Protein AF-0000000085012354 (afdb_homodimer)

Sequence (692 aa):
MSQCLISTVGTSLLGNANNPRVNPDGLGPAELLRRDPQRASAEANALTRLATPGDTLVFLHSDTEDGERCAGYLAEYFAELGYPVRCERIAGLSYHERGFVSHGLRSLVRLLAGEIRAARRAGQQPLLNATGGFKAEIAYATAVGLMFGVPVCYIHERFGDVVTLPASPVGWDYSLFTWYRDFFEWIDEEPRPTAQVRERLMALPDSVALLVEDAPDGHSYLSPLGEAYLEAFRGQPDTRRPLRLSPSALRTLDTLDFSTRSAYLGLLERLRQGQDREWQRSTETLSGGVLKFPKGHSVHRAFFVEREGMLHVLELCGHDNERRYQHLMQTIRWSQYESHTFQDLPMSQCLISTVGTSLLGNANNPRVNPDGLGPAELLRRDPQRASAEANALTRLATPGDTLVFLHSDTEDGERCAGYLAEYFAELGYPVRCERIAGLSYHERGFVSHGLRSLVRLLAGEIRAARRAGQQPLLNATGGFKAEIAYATAVGLMFGVPVCYIHERFGDVVTLPASPVGWDYSLFTWYRDFFEWIDEEPRPTAQVRERLMALPDSVALLVEDAPDGHSYLSPLGEAYLEAFRGQPDTRRPLRLSPSALRTLDTLDFSTRSAYLGLLERLRQGQDREWQRSTETLSGGVLKFPKGHSVHRAFFVEREGMLHVLELCGHDNERRYQHLMQTIRWSQYESHTFQDLP

Radius of gyration: 28.76 Å; Cα contacts (8 Å, |Δi|>4): 1276; chains: 2; bounding box: 59×87×70 Å

Solvent-accessible surface area (backbone atoms only — not comparable to full-atom values): 36025 Å² total; per-residue (Å²): 133,41,37,28,42,39,26,37,38,36,54,55,34,63,55,32,31,71,28,55,89,77,23,74,84,60,42,52,57,63,55,35,36,73,74,38,32,60,75,30,23,67,54,44,35,48,43,73,71,66,61,52,94,76,26,35,40,36,36,37,16,37,51,43,71,60,19,48,51,41,42,48,46,52,42,52,57,43,40,74,73,66,35,56,63,46,78,45,72,24,58,59,31,42,97,74,52,95,75,32,59,55,53,9,46,31,36,41,42,52,49,52,52,50,50,45,51,51,23,48,75,70,67,23,47,46,33,37,33,42,54,20,57,52,63,63,53,26,33,52,49,40,52,46,18,43,68,65,40,27,29,32,33,29,46,37,86,88,78,62,45,77,44,72,47,63,42,40,73,53,53,65,49,57,58,69,55,58,44,41,37,60,58,58,52,54,44,65,72,46,89,34,48,36,70,61,51,51,60,56,46,71,55,43,60,69,58,59,52,64,28,45,38,81,44,93,87,52,29,29,37,60,26,37,66,32,46,38,51,51,54,43,54,68,68,44,78,77,71,47,40,53,52,28,30,25,63,64,23,48,52,50,51,71,69,42,52,63,54,59,31,46,52,48,45,33,52,52,36,48,59,21,52,38,48,81,68,53,46,61,72,33,30,37,80,39,68,80,65,32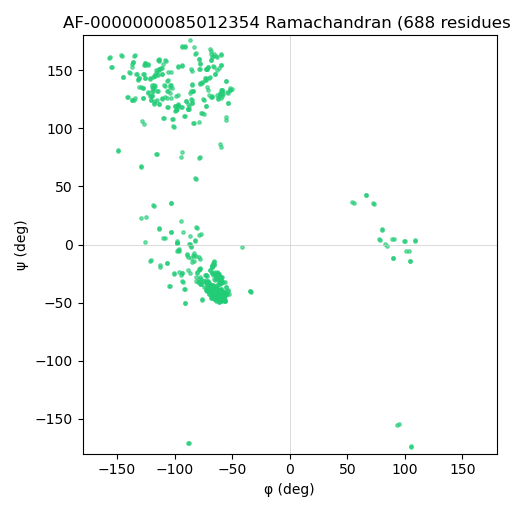,29,30,35,55,49,77,99,51,59,62,32,37,32,27,37,79,54,98,75,27,35,40,33,51,40,63,48,46,59,87,41,53,69,60,45,57,48,45,67,72,61,49,45,66,87,81,54,63,78,86,62,44,36,66,73,125,132,41,37,28,42,40,26,38,39,36,53,55,34,62,53,32,32,71,29,56,88,77,24,72,83,60,44,52,56,62,56,35,37,71,73,39,33,60,74,29,24,67,54,45,33,47,44,72,72,66,62,53,92,75,27,35,42,35,35,38,15,37,52,41,71,60,19,47,49,41,43,48,48,51,42,52,55,44,40,73,73,66,36,56,64,46,78,46,72,24,59,58,30,42,96,75,49,86,83,30,56,56,53,10,45,31,35,41,41,52,49,53,52,50,51,43,51,51,24,48,75,70,67,24,48,46,34,37,33,42,52,20,57,51,63,62,54,27,34,51,49,41,52,46,19,44,68,66,41,27,30,33,33,29,47,37,85,87,79,62,45,77,44,72,48,64,42,40,73,51,55,66,47,56,57,66,53,57,44,43,36,59,58,57,52,53,43,65,72,45,87,33,52,35,70,61,52,51,59,57,46,70,55,45,61,69,59,60,54,64,28,46,38,80,43,90,87,52,28,30,38,60,26,36,66,35,46,39,53,51,54,43,54,68,67,44,78,78,72,47,39,52,53,30,29,24,62,62,21,48,52,48,50,69,69,41,52,65,56,59,31,46,50,50,46,35,52,52,36,50,60,20,53,38,48,79,69,52,44,59,73,32,29,36,79,38,69,80,65,32,28,30,34,56,48,79,97,51,57,63,32,37,32,27,36,80,52,94,73,28,35,40,34,52,39,63,48,43,58,87,42,53,69,58,45,55,49,43,67,72,62,50,46,67,85,80,53,62,79,86,61,44,37,67,75,122

Structure (mmCIF, N/CA/C/O backbone):
data_AF-0000000085012354-model_v1
#
loop_
_entity.id
_entity.type
_entity.pdbx_description
1 polymer 'CRISPR-associated protein APE2256'
#
loop_
_atom_site.group_PDB
_atom_site.id
_atom_site.type_symbol
_atom_site.label_atom_id
_atom_site.label_alt_id
_atom_site.label_comp_id
_atom_site.label_asym_id
_atom_site.label_entity_id
_atom_site.label_seq_id
_atom_site.pdbx_PDB_ins_code
_atom_site.Cartn_x
_atom_site.Cartn_y
_atom_site.Cartn_z
_atom_site.occupancy
_atom_site.B_iso_or_equiv
_atom_site.auth_seq_id
_atom_site.auth_comp_id
_atom_site.auth_asym_id
_atom_site.auth_atom_id
_atom_site.pdbx_PDB_model_num
ATOM 1 N N . MET A 1 1 ? -25.875 -3.621 3.197 1 78.19 1 MET A N 1
ATOM 2 C CA . MET A 1 1 ? -25.312 -2.803 2.125 1 78.19 1 MET A CA 1
ATOM 3 C C . MET A 1 1 ? -24.672 -3.674 1.057 1 78.19 1 MET A C 1
ATOM 5 O O . MET A 1 1 ? -24.016 -4.668 1.373 1 78.19 1 MET A O 1
ATOM 9 N N . SER A 1 2 ? -25.047 -3.48 -0.209 1 93.62 2 SER A N 1
ATOM 10 C CA . SER A 1 2 ? -24.578 -4.289 -1.329 1 93.62 2 SER A CA 1
ATOM 11 C C . SER A 1 2 ? -23.125 -3.971 -1.667 1 93.62 2 SER A C 1
ATOM 13 O O . SER A 1 2 ? -22.641 -2.883 -1.363 1 93.62 2 SER A O 1
ATOM 15 N N . GLN A 1 3 ? -22.453 -4.957 -2.182 1 97.12 3 GLN A N 1
ATOM 16 C CA . GLN A 1 3 ? -21.047 -4.801 -2.535 1 97.12 3 GLN A CA 1
ATOM 17 C C . GLN A 1 3 ? -20.859 -4.832 -4.047 1 97.12 3 GLN A C 1
ATOM 19 O O . GLN A 1 3 ? -21.703 -5.352 -4.777 1 97.12 3 GLN A O 1
ATOM 24 N N . CYS A 1 4 ? -19.859 -4.188 -4.453 1 98.44 4 CYS A N 1
ATOM 25 C CA . CYS A 1 4 ? -19.328 -4.363 -5.793 1 98.44 4 CYS A CA 1
ATOM 26 C C . CYS A 1 4 ? -17.969 -5.07 -5.75 1 98.44 4 CYS A C 1
ATOM 28 O O . CYS A 1 4 ? -16.984 -4.492 -5.309 1 98.44 4 CYS A O 1
ATOM 30 N N . LEU A 1 5 ? -17.984 -6.328 -6.211 1 98.56 5 LEU A N 1
ATOM 31 C CA . LEU A 1 5 ? -16.75 -7.109 -6.223 1 98.56 5 LEU A CA 1
ATOM 32 C C . LEU A 1 5 ? -16.016 -6.949 -7.547 1 98.56 5 LEU A C 1
ATOM 34 O O . LEU A 1 5 ? -16.5 -7.391 -8.594 1 98.56 5 LEU A O 1
ATOM 38 N N . ILE A 1 6 ? -14.867 -6.262 -7.52 1 98.75 6 ILE A N 1
ATOM 39 C CA . ILE A 1 6 ? -14.039 -5.992 -8.688 1 98.75 6 ILE A CA 1
ATOM 40 C C . ILE A 1 6 ? -12.875 -6.988 -8.742 1 98.75 6 ILE A C 1
ATOM 42 O O . ILE A 1 6 ? -11.984 -6.953 -7.895 1 98.75 6 ILE A O 1
ATOM 46 N N . SER A 1 7 ? -12.883 -7.848 -9.789 1 98.25 7 SER A N 1
ATOM 47 C CA . SER A 1 7 ? -11.938 -8.961 -9.789 1 98.25 7 SER A CA 1
ATOM 48 C C . SER A 1 7 ? -11.016 -8.906 -11 1 98.25 7 SER A C 1
ATOM 50 O O . SER A 1 7 ? -11.484 -8.75 -12.133 1 98.25 7 SER A O 1
ATOM 52 N N . THR A 1 8 ? -9.727 -8.977 -10.766 1 96.81 8 THR A N 1
ATOM 53 C CA . THR A 1 8 ? -8.828 -9.305 -11.867 1 96.81 8 THR A CA 1
ATOM 54 C C . THR A 1 8 ? -8.953 -10.781 -12.242 1 96.81 8 THR A C 1
ATOM 56 O O . THR A 1 8 ? -9.109 -11.633 -11.367 1 96.81 8 THR A O 1
ATOM 59 N N . VAL A 1 9 ? -8.883 -11.07 -13.539 1 96.38 9 VAL A N 1
ATOM 60 C CA . VAL A 1 9 ? -9.125 -12.43 -14.008 1 96.38 9 VAL A CA 1
ATOM 61 C C . VAL A 1 9 ? -7.844 -13.016 -14.594 1 96.38 9 VAL A C 1
ATOM 63 O O . VAL A 1 9 ? -7.227 -12.414 -15.477 1 96.38 9 VAL A O 1
ATOM 66 N N . GLY A 1 10 ? -7.422 -14.133 -13.984 1 91.88 10 GLY A N 1
ATOM 67 C CA . GLY A 1 10 ? -6.332 -14.891 -14.578 1 91.88 10 GLY A CA 1
ATOM 68 C C . GLY A 1 10 ? -6.805 -15.922 -15.594 1 91.88 10 GLY A C 1
ATOM 69 O O . GLY A 1 10 ? -7.973 -15.914 -15.992 1 91.88 10 GLY A O 1
ATOM 70 N N . THR A 1 11 ? -5.867 -16.812 -16.062 1 92.38 11 THR A N 1
ATOM 71 C CA . THR A 1 11 ? -6.219 -17.781 -17.094 1 92.38 11 THR A CA 1
ATOM 72 C C . THR A 1 11 ? -6.18 -19.203 -16.547 1 92.38 11 THR A C 1
ATOM 74 O O . THR A 1 11 ? -6.172 -20.172 -17.312 1 92.38 11 THR A O 1
ATOM 77 N N . SER A 1 12 ? -6.129 -19.359 -15.25 1 90.38 12 SER A N 1
ATOM 78 C CA . SER A 1 12 ? -5.984 -20.672 -14.625 1 90.38 12 SER A CA 1
ATOM 79 C C . SER A 1 12 ? -7.16 -21.578 -14.969 1 90.38 12 SER A C 1
ATOM 81 O O . SER A 1 12 ? -7.023 -22.812 -14.961 1 90.38 12 SER A O 1
ATOM 83 N N . LEU A 1 13 ? -8.32 -21 -15.266 1 95.75 13 LEU A N 1
ATOM 84 C CA . LEU A 1 13 ? -9.492 -21.797 -15.633 1 95.75 13 LEU A CA 1
ATOM 85 C C . LEU A 1 13 ? -9.188 -22.688 -16.844 1 95.75 13 LEU A C 1
ATOM 87 O O . LEU A 1 13 ? -9.547 -23.859 -16.844 1 95.75 13 LEU A O 1
ATOM 91 N N . LEU A 1 14 ? -8.578 -22.109 -17.828 1 95.56 14 LEU A N 1
ATOM 92 C CA . LEU A 1 14 ? -8.234 -22.875 -19.016 1 95.56 14 LEU A CA 1
ATOM 93 C C . LEU A 1 14 ? -7.223 -23.969 -18.703 1 95.56 14 LEU A C 1
ATOM 95 O O . LEU A 1 14 ? -7.34 -25.078 -19.203 1 95.56 14 LEU A O 1
ATOM 99 N N . GLY A 1 15 ? -6.203 -23.656 -17.859 1 92.81 15 GLY A N 1
ATOM 100 C CA . GLY A 1 15 ? -5.242 -24.656 -17.422 1 92.81 15 GLY A CA 1
ATOM 101 C C . GLY A 1 15 ? -5.879 -25.781 -16.641 1 92.81 15 GLY A C 1
ATOM 102 O O . GLY A 1 15 ? -5.555 -26.953 -16.844 1 92.81 15 GLY A O 1
ATOM 103 N N . ASN A 1 16 ? -6.781 -25.422 -15.766 1 93.5 16 ASN A N 1
ATOM 104 C CA . ASN A 1 16 ? -7.461 -26.406 -14.93 1 93.5 16 ASN A CA 1
ATOM 105 C C . ASN A 1 16 ? -8.359 -27.328 -15.766 1 93.5 16 ASN A C 1
ATOM 107 O O . ASN A 1 16 ? -8.469 -28.516 -15.492 1 93.5 16 ASN A O 1
ATOM 111 N N . ALA A 1 17 ? -8.969 -26.766 -16.734 1 95.31 17 ALA A N 1
ATOM 112 C CA . ALA A 1 17 ? -9.828 -27.547 -17.625 1 95.31 17 ALA A CA 1
ATOM 113 C C . ALA A 1 17 ? -9.031 -28.594 -18.375 1 95.31 17 ALA A C 1
ATOM 115 O O . ALA A 1 17 ? -9.547 -29.656 -18.703 1 95.31 17 ALA A O 1
ATOM 116 N N . ASN A 1 18 ? -7.777 -28.297 -18.609 1 94.25 18 ASN A N 1
ATOM 117 C CA . ASN A 1 18 ? -6.934 -29.203 -19.375 1 94.25 18 ASN A CA 1
ATOM 118 C C . ASN A 1 18 ? -6.082 -30.078 -18.469 1 94.25 18 ASN A C 1
ATOM 120 O O . ASN A 1 18 ? -5.238 -30.844 -18.953 1 94.25 18 ASN A O 1
ATOM 124 N N . ASN A 1 19 ? -6.215 -29.984 -17.219 1 92.94 19 ASN A N 1
ATOM 125 C CA . ASN A 1 19 ? -5.461 -30.766 -16.25 1 92.94 19 ASN A CA 1
ATOM 126 C C . ASN A 1 19 ? -6.262 -31.969 -15.742 1 92.94 19 ASN A C 1
ATOM 128 O O . ASN A 1 19 ? -7.211 -31.797 -14.977 1 92.94 19 ASN A O 1
ATOM 132 N N . PRO A 1 20 ? -5.836 -33.094 -16 1 91.81 20 PRO A N 1
ATOM 133 C CA . PRO A 1 20 ? -6.605 -34.312 -15.633 1 91.81 20 PRO A CA 1
ATOM 134 C C . PRO A 1 20 ? -6.719 -34.5 -14.125 1 91.81 20 PRO A C 1
ATOM 136 O O . PRO A 1 20 ? -7.645 -35.156 -13.648 1 91.81 20 PRO A O 1
ATOM 139 N N . ARG A 1 21 ? -5.855 -34 -13.438 1 89.69 21 ARG A N 1
ATOM 140 C CA . ARG A 1 21 ? -5.938 -34.125 -11.984 1 89.69 21 ARG A CA 1
ATOM 141 C C . ARG A 1 21 ? -7.094 -33.281 -11.438 1 89.69 21 ARG A C 1
ATOM 143 O O . ARG A 1 21 ? -7.719 -33.656 -10.445 1 89.69 21 ARG A O 1
ATOM 150 N N . VAL A 1 22 ? -7.348 -32.188 -12.055 1 89.31 22 VAL A N 1
ATOM 151 C CA . VAL A 1 22 ? -8.391 -31.281 -11.609 1 89.31 22 VAL A CA 1
ATOM 152 C C . VAL A 1 22 ? -9.695 -31.609 -12.32 1 89.31 22 VAL A C 1
ATOM 154 O O . VAL A 1 22 ? -10.781 -31.484 -11.742 1 89.31 22 VAL A O 1
ATOM 157 N N . ASN A 1 23 ? -9.562 -32.062 -13.5 1 93.5 23 ASN A N 1
ATOM 158 C CA . ASN A 1 23 ? -10.688 -32.312 -14.391 1 93.5 23 ASN A CA 1
ATOM 159 C C . ASN A 1 23 ? -10.633 -33.719 -14.984 1 93.5 23 ASN A C 1
ATOM 161 O O . ASN A 1 23 ? -10.508 -33.875 -16.203 1 93.5 23 ASN A O 1
ATOM 165 N N . PRO A 1 24 ? -10.797 -34.719 -14.18 1 93.75 24 PRO A N 1
ATOM 166 C CA . PRO A 1 24 ? -10.672 -36.094 -14.648 1 93.75 24 PRO A CA 1
ATOM 167 C C . PRO A 1 24 ? -11.695 -36.438 -15.727 1 93.75 24 PRO A C 1
ATOM 169 O O . PRO A 1 24 ? -11.43 -37.312 -16.578 1 93.75 24 PRO A O 1
ATOM 172 N N . ASP A 1 25 ? -12.797 -35.844 -15.781 1 94.81 25 ASP A N 1
ATOM 173 C CA . ASP A 1 25 ? -13.875 -36.156 -16.719 1 94.81 25 ASP A CA 1
ATOM 174 C C . ASP A 1 25 ? -13.695 -35.438 -18.047 1 94.81 25 ASP A C 1
ATOM 176 O O . ASP A 1 25 ? -14.453 -35.656 -18.984 1 94.81 25 ASP A O 1
ATOM 180 N N . GLY A 1 26 ? -12.797 -34.5 -18.109 1 94.44 26 GLY A N 1
ATOM 181 C CA . GLY A 1 26 ? -12.5 -33.781 -19.344 1 94.44 26 GLY A CA 1
ATOM 182 C C . GLY A 1 26 ? -13.594 -32.781 -19.734 1 94.44 26 GLY A C 1
ATOM 183 O O . GLY A 1 26 ? -13.93 -32.656 -20.922 1 94.44 26 GLY A O 1
ATOM 184 N N . LEU A 1 27 ? -14.148 -32.219 -18.797 1 95.88 27 LEU A N 1
ATOM 185 C CA . LEU A 1 27 ? -15.211 -31.234 -19.031 1 95.88 27 LEU A CA 1
ATOM 186 C C . LEU A 1 27 ? -14.656 -29.953 -19.625 1 95.88 27 LEU A C 1
ATOM 188 O O . LEU A 1 27 ? -13.492 -29.594 -19.375 1 95.88 27 LEU A O 1
ATOM 192 N N . GLY A 1 28 ? -15.484 -29.25 -20.375 1 96.62 28 GLY A N 1
ATOM 193 C CA . GLY A 1 28 ? -15.109 -27.922 -20.797 1 96.62 28 GLY A CA 1
ATOM 194 C C . GLY A 1 28 ? -15.07 -26.906 -19.656 1 96.62 28 GLY A C 1
ATOM 195 O O . GLY A 1 28 ? -15.578 -27.188 -18.578 1 96.62 28 GLY A O 1
ATOM 196 N N . PRO A 1 29 ? -14.508 -25.75 -19.938 1 97.62 29 PRO A N 1
ATOM 197 C CA . PRO A 1 29 ? -14.375 -24.75 -18.859 1 97.62 29 PRO A CA 1
ATOM 198 C C . PRO A 1 29 ? -15.711 -24.359 -18.25 1 97.62 29 PRO A C 1
ATOM 200 O O . PRO A 1 29 ? -15.828 -24.266 -17.031 1 97.62 29 PRO A O 1
ATOM 203 N N . ALA A 1 30 ? -16.703 -24.172 -19.094 1 97.44 30 ALA A N 1
ATOM 204 C CA . ALA A 1 30 ? -18.016 -23.766 -18.594 1 97.44 30 ALA A CA 1
ATOM 205 C C . ALA A 1 30 ? -18.641 -24.859 -17.734 1 97.44 30 ALA A C 1
ATOM 207 O O . ALA A 1 30 ? -19.203 -24.578 -16.688 1 97.44 30 ALA A O 1
ATOM 208 N N . GLU A 1 31 ? -18.5 -26.094 -18.156 1 97.38 31 GLU A N 1
ATOM 209 C CA . GLU A 1 31 ? -19.078 -27.219 -17.422 1 97.38 31 GLU A CA 1
ATOM 210 C C . GLU A 1 31 ? -18.328 -27.453 -16.109 1 97.38 31 GLU A C 1
ATOM 212 O O . GLU A 1 31 ? -18.922 -27.812 -15.102 1 97.38 31 GLU A O 1
ATOM 217 N N . LEU A 1 32 ? -17.031 -27.297 -16.219 1 97.44 32 LEU A N 1
ATOM 218 C CA . LEU A 1 32 ? -16.234 -27.453 -15.016 1 97.44 32 LEU A CA 1
ATOM 219 C C . LEU A 1 32 ? -16.641 -26.438 -13.961 1 97.44 32 LEU A C 1
AT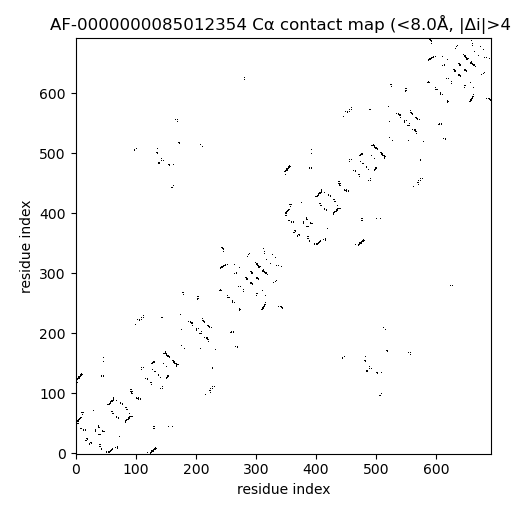OM 221 O O . LEU A 1 32 ? -16.719 -26.75 -12.773 1 97.44 32 LEU A O 1
ATOM 225 N N . LEU A 1 33 ? -16.922 -25.203 -14.352 1 97.31 33 LEU A N 1
ATOM 226 C CA . LEU A 1 33 ? -17.344 -24.141 -13.461 1 97.31 33 LEU A CA 1
ATOM 227 C C . LEU A 1 33 ? -18.672 -24.484 -12.789 1 97.31 33 LEU A C 1
ATOM 229 O O . LEU A 1 33 ? -18.859 -24.219 -11.602 1 97.31 33 LEU A O 1
ATOM 233 N N . ARG A 1 34 ? -19.531 -25.062 -13.516 1 96.69 34 ARG A N 1
ATOM 234 C CA . ARG A 1 34 ? -20.844 -25.406 -12.984 1 96.69 34 ARG A CA 1
ATOM 235 C C . ARG A 1 34 ? -20.75 -26.562 -11.984 1 96.69 34 ARG A C 1
ATOM 237 O O . ARG A 1 34 ? -21.469 -26.594 -10.992 1 96.69 34 ARG A O 1
ATOM 244 N N . ARG A 1 35 ? -19.875 -27.422 -12.297 1 96.25 35 ARG A N 1
ATOM 245 C CA . ARG A 1 35 ? -19.734 -28.625 -11.461 1 96.25 35 ARG A CA 1
ATOM 246 C C . ARG A 1 35 ? -19 -28.297 -10.164 1 96.25 35 ARG A C 1
ATOM 248 O O . ARG A 1 35 ? -19.422 -28.719 -9.086 1 96.25 35 ARG A O 1
ATOM 255 N N . ASP A 1 36 ? -17.891 -27.578 -10.305 1 96.12 36 ASP A N 1
ATOM 256 C CA . ASP A 1 36 ? -17.047 -27.281 -9.148 1 96.12 36 ASP A CA 1
ATOM 257 C C . ASP A 1 36 ? -16.344 -25.938 -9.312 1 96.12 36 ASP A C 1
ATOM 259 O O . ASP A 1 36 ? -15.148 -25.891 -9.586 1 96.12 36 ASP A O 1
ATOM 263 N N . PRO A 1 37 ? -17.094 -24.859 -9.016 1 95.69 37 PRO A N 1
ATOM 264 C CA . PRO A 1 37 ? -16.531 -23.531 -9.242 1 95.69 37 PRO A CA 1
ATOM 265 C C . PRO A 1 37 ? -15.273 -23.266 -8.422 1 95.69 37 PRO A C 1
ATOM 267 O O . PRO A 1 37 ? -14.352 -22.594 -8.898 1 95.69 37 PRO A O 1
ATOM 270 N N . GLN A 1 38 ? -15.117 -23.828 -7.242 1 92.81 38 GLN A N 1
ATOM 271 C CA . GLN A 1 38 ? -13.977 -23.578 -6.363 1 92.81 38 GLN A CA 1
ATOM 272 C C . GLN A 1 38 ? -12.711 -24.25 -6.891 1 92.81 38 GLN A C 1
ATOM 274 O O . GLN A 1 38 ? -11.609 -23.719 -6.711 1 92.81 38 GLN A O 1
ATOM 279 N N . ARG A 1 39 ? -12.875 -25.281 -7.625 1 91.5 39 ARG A N 1
ATOM 280 C CA . ARG A 1 39 ? -11.727 -25.984 -8.188 1 91.5 39 ARG A CA 1
ATOM 281 C C . ARG A 1 39 ? -11.414 -25.484 -9.594 1 91.5 39 ARG A C 1
ATOM 283 O O . ARG A 1 39 ? -10.266 -25.547 -10.047 1 91.5 39 ARG A O 1
ATOM 290 N N . ALA A 1 40 ? -12.398 -24.969 -10.219 1 94.69 40 ALA A N 1
ATOM 291 C CA . ALA A 1 40 ? -12.281 -24.578 -11.617 1 94.69 40 ALA A CA 1
ATOM 292 C C . ALA A 1 40 ? -11.375 -23.359 -11.766 1 94.69 40 ALA A C 1
ATOM 294 O O . ALA A 1 40 ? -10.562 -23.281 -12.695 1 94.69 40 ALA A O 1
ATOM 295 N N . SER A 1 41 ? -11.523 -22.359 -10.883 1 93.5 41 SER A N 1
ATOM 296 C CA . SER A 1 41 ? -10.719 -21.156 -10.984 1 93.5 41 SER A CA 1
ATOM 297 C C . SER A 1 41 ? -10.578 -20.469 -9.625 1 93.5 41 SER A C 1
ATOM 299 O O . SER A 1 41 ? -11.453 -20.594 -8.766 1 93.5 41 SER A O 1
ATOM 301 N N . ALA A 1 42 ? -9.477 -19.734 -9.453 1 91.25 42 ALA A N 1
ATOM 302 C CA . ALA A 1 42 ? -9.227 -19 -8.211 1 91.25 42 ALA A CA 1
ATOM 303 C C . ALA A 1 42 ? -10.281 -17.922 -7.992 1 91.25 42 ALA A C 1
ATOM 305 O O . ALA A 1 42 ? -10.711 -17.672 -6.859 1 91.25 42 ALA A O 1
ATOM 306 N N . GLU A 1 43 ? -10.711 -17.234 -9.062 1 94.44 43 GLU A N 1
ATOM 307 C CA . GLU A 1 43 ? -11.719 -16.172 -8.977 1 94.44 43 GLU A CA 1
ATOM 308 C C . GLU A 1 43 ? -13.055 -16.719 -8.492 1 94.44 43 GLU A C 1
ATOM 310 O O . GLU A 1 43 ? -13.672 -16.156 -7.59 1 94.44 43 GLU A O 1
ATOM 315 N N . ALA A 1 44 ? -13.461 -17.859 -9.07 1 96 44 ALA A N 1
ATOM 316 C CA . ALA A 1 44 ? -14.727 -18.469 -8.664 1 96 44 ALA A CA 1
ATOM 317 C C . ALA A 1 44 ? -14.656 -18.953 -7.223 1 96 44 ALA A C 1
ATOM 319 O O . ALA A 1 44 ? -15.633 -18.859 -6.477 1 96 44 ALA A O 1
ATOM 320 N N . ASN A 1 45 ? -13.531 -19.484 -6.879 1 93.81 45 ASN A N 1
ATOM 321 C CA . ASN A 1 45 ? -13.344 -19.906 -5.496 1 93.81 45 ASN A CA 1
ATOM 322 C C . ASN A 1 45 ? -13.578 -18.766 -4.516 1 93.81 45 ASN A C 1
ATOM 324 O O . ASN A 1 45 ? -14.328 -18.906 -3.549 1 93.81 45 ASN A O 1
ATOM 328 N N . ALA A 1 46 ? -12.992 -17.609 -4.777 1 93.88 46 ALA A N 1
ATOM 329 C CA . ALA A 1 46 ? -13.133 -16.453 -3.906 1 93.88 46 ALA A CA 1
ATOM 330 C C . ALA A 1 46 ? -14.562 -15.906 -3.936 1 93.88 46 ALA A C 1
ATOM 332 O O . ALA A 1 46 ? -15.172 -15.695 -2.887 1 93.88 46 ALA A O 1
ATOM 333 N N . LEU A 1 47 ? -15.117 -15.773 -5.074 1 96.5 47 LEU A N 1
ATOM 334 C CA . LEU A 1 47 ? -16.391 -15.062 -5.246 1 96.5 47 LEU A CA 1
ATOM 335 C C . LEU A 1 47 ? -17.547 -15.883 -4.707 1 96.5 47 LEU A C 1
ATOM 337 O O . LEU A 1 47 ? -18.531 -15.328 -4.207 1 96.5 47 LEU A O 1
ATOM 341 N N . THR A 1 48 ? -17.438 -17.219 -4.805 1 95.69 48 THR A N 1
ATOM 342 C CA . THR A 1 48 ? -18.516 -18.047 -4.277 1 95.69 48 THR A CA 1
ATOM 343 C C . THR A 1 48 ? -18.594 -17.953 -2.758 1 95.69 48 THR A C 1
ATOM 345 O O . THR A 1 48 ? -19.641 -18.234 -2.158 1 95.69 48 THR A O 1
ATOM 348 N N . ARG A 1 49 ? -17.531 -17.516 -2.168 1 92.38 49 ARG A N 1
ATOM 349 C CA . ARG A 1 49 ? -17.484 -17.375 -0.717 1 92.38 49 ARG A CA 1
ATOM 350 C C . ARG A 1 49 ? -17.812 -15.945 -0.292 1 92.38 49 ARG A C 1
ATOM 352 O O . ARG A 1 49 ? -18.297 -15.727 0.823 1 92.38 49 ARG A O 1
ATOM 359 N N . LEU A 1 50 ? -17.625 -15 -1.134 1 94.44 50 LEU A N 1
ATOM 360 C CA . LEU A 1 50 ? -17.688 -13.594 -0.74 1 94.44 50 LEU A CA 1
ATOM 361 C C . LEU A 1 50 ? -18.984 -12.953 -1.223 1 94.44 50 LEU A C 1
ATOM 363 O O . LEU A 1 50 ? -19.531 -12.078 -0.552 1 94.44 50 LEU A O 1
ATOM 367 N N . ALA A 1 51 ? -19.438 -13.344 -2.355 1 96.12 51 ALA A N 1
ATOM 368 C CA . ALA A 1 51 ? -20.578 -12.672 -2.986 1 96.12 51 ALA A CA 1
ATOM 369 C C . ALA A 1 51 ? -21.875 -13.062 -2.311 1 96.12 51 ALA A C 1
ATOM 371 O O . ALA A 1 51 ? -22.078 -14.227 -1.944 1 96.12 51 ALA A O 1
ATOM 372 N N . THR A 1 52 ? -22.734 -12.102 -2.137 1 96.06 52 THR A N 1
ATOM 373 C CA . THR A 1 52 ? -24.094 -12.289 -1.619 1 96.06 52 THR A CA 1
ATOM 374 C C . THR A 1 52 ? -25.125 -11.703 -2.576 1 96.06 52 THR A C 1
ATOM 376 O O . THR A 1 52 ? -24.797 -10.836 -3.389 1 96.06 52 THR A O 1
ATOM 379 N N . PRO A 1 53 ? -26.312 -12.266 -2.436 1 94.69 53 PRO A N 1
ATOM 380 C CA . PRO A 1 53 ? -27.344 -11.719 -3.322 1 94.69 53 PRO A CA 1
ATOM 381 C C . PRO A 1 53 ? -27.438 -10.195 -3.234 1 94.69 53 PRO A C 1
ATOM 383 O O . PRO A 1 53 ? -27.422 -9.633 -2.137 1 94.69 53 PRO A O 1
ATOM 386 N N . GLY A 1 54 ? -27.484 -9.586 -4.32 1 94.81 54 GLY A N 1
ATOM 387 C CA . GLY A 1 54 ? -27.547 -8.133 -4.367 1 94.81 54 GLY A CA 1
ATOM 388 C C . GLY A 1 54 ? -26.234 -7.488 -4.75 1 94.81 54 GLY A C 1
ATOM 389 O O . GLY A 1 54 ? -26.203 -6.324 -5.156 1 94.81 54 GLY A O 1
ATOM 390 N N . ASP A 1 55 ? -25.203 -8.242 -4.703 1 98.06 55 ASP A N 1
ATOM 391 C CA . ASP A 1 55 ? -23.891 -7.738 -5.062 1 98.06 55 ASP A CA 1
ATOM 392 C C . ASP A 1 55 ? -23.719 -7.656 -6.582 1 98.06 55 ASP A C 1
ATOM 394 O O . ASP A 1 55 ? -24.469 -8.297 -7.324 1 98.06 55 ASP A O 1
ATOM 398 N N . THR A 1 56 ? -22.859 -6.816 -7.008 1 98.31 56 THR A N 1
ATOM 399 C CA . THR A 1 56 ? -22.469 -6.734 -8.414 1 98.31 56 THR A CA 1
ATOM 400 C C . THR A 1 56 ? -21.031 -7.211 -8.602 1 98.31 56 THR A C 1
ATOM 402 O O . THR A 1 56 ? -20.188 -7.047 -7.707 1 98.31 56 THR A O 1
ATOM 405 N N . LEU A 1 57 ? -20.812 -7.832 -9.789 1 98.62 57 LEU A N 1
ATOM 406 C CA . LEU A 1 57 ? -19.484 -8.359 -10.078 1 98.62 57 LEU A CA 1
ATOM 407 C C . LEU A 1 57 ? -18.891 -7.688 -11.312 1 98.62 57 LEU A C 1
ATOM 409 O O . LEU A 1 57 ? -19.578 -7.492 -12.312 1 98.62 57 LEU A O 1
ATOM 413 N N . VAL A 1 58 ? -17.672 -7.242 -11.227 1 98.75 58 VAL A N 1
ATOM 414 C CA . VAL A 1 58 ? -16.922 -6.688 -12.352 1 98.75 58 VAL A CA 1
ATOM 415 C C . VAL A 1 58 ? -15.648 -7.508 -12.586 1 98.75 58 VAL A C 1
ATOM 417 O O . VAL A 1 58 ? -14.836 -7.672 -11.672 1 98.75 58 VAL A O 1
ATOM 420 N N . PHE A 1 59 ? -15.508 -8.016 -13.836 1 98.62 59 PHE A N 1
ATOM 421 C CA . PHE A 1 59 ? -14.328 -8.797 -14.195 1 98.62 59 PHE A CA 1
ATOM 422 C C . PHE A 1 59 ? -13.398 -7.992 -15.086 1 98.62 59 PHE A C 1
ATOM 424 O O . PHE A 1 59 ? -13.781 -7.574 -16.188 1 98.62 59 PHE A O 1
ATOM 431 N N . LEU A 1 60 ? -12.203 -7.758 -14.609 1 98.12 60 LEU A N 1
ATOM 432 C CA . LEU A 1 60 ? -11.156 -7.094 -15.383 1 98.12 60 LEU A CA 1
ATOM 433 C C . LEU A 1 60 ? -10.18 -8.109 -15.961 1 98.12 60 LEU A C 1
ATOM 435 O O . LEU A 1 60 ? -9.516 -8.836 -15.211 1 98.12 60 LEU A O 1
ATOM 439 N N . HIS A 1 61 ? -10.055 -8.18 -17.297 1 96.12 61 HIS A N 1
ATOM 440 C CA . HIS A 1 61 ? -9.219 -9.211 -17.891 1 96.12 61 HIS A CA 1
ATOM 441 C C . HIS A 1 61 ? -8.133 -8.594 -18.766 1 96.12 61 HIS A C 1
ATOM 443 O O . HIS A 1 61 ? -8.297 -7.484 -19.281 1 96.12 61 HIS A O 1
ATOM 449 N N . SER A 1 62 ? -7.07 -9.344 -18.922 1 92.25 62 SER A N 1
ATOM 450 C CA . SER A 1 62 ? -5.953 -8.906 -19.75 1 92.25 62 SER A CA 1
ATOM 451 C C . SER A 1 62 ? -6.371 -8.758 -21.219 1 92.25 62 SER A C 1
ATOM 453 O O . SER A 1 62 ? -7.43 -9.242 -21.609 1 92.25 62 SER A O 1
ATOM 455 N N . ASP A 1 63 ? -5.539 -8.023 -21.922 1 91.5 63 ASP A N 1
ATOM 456 C CA . ASP A 1 63 ? -5.762 -7.801 -23.359 1 91.5 63 ASP A CA 1
ATOM 457 C C . ASP A 1 63 ? -5.254 -8.977 -24.188 1 91.5 63 ASP A C 1
ATOM 459 O O . ASP A 1 63 ? -4.383 -8.812 -25.031 1 91.5 63 ASP A O 1
ATOM 463 N N . THR A 1 64 ? -5.719 -10.172 -23.922 1 91.12 64 THR A N 1
ATOM 464 C CA . THR A 1 64 ? -5.402 -11.43 -24.578 1 91.12 64 THR A CA 1
ATOM 465 C C . THR A 1 64 ? -6.668 -12.242 -24.828 1 91.12 64 THR A C 1
ATOM 467 O O . THR A 1 64 ? -7.684 -12.047 -24.156 1 91.12 64 THR A O 1
ATOM 470 N N . GLU A 1 65 ? -6.629 -13.125 -25.766 1 94.19 65 GLU A N 1
ATOM 471 C CA . GLU A 1 65 ? -7.766 -13.992 -26.062 1 94.19 65 GLU A CA 1
ATOM 472 C C . GLU A 1 65 ? -8.117 -14.875 -24.859 1 94.19 65 GLU A C 1
ATOM 474 O O . GLU A 1 65 ? -9.289 -15.039 -24.531 1 94.19 65 GLU A O 1
ATOM 479 N N . ASP A 1 66 ? -7.129 -15.406 -24.219 1 94 66 ASP A N 1
ATOM 480 C CA . ASP A 1 66 ? -7.348 -16.281 -23.062 1 94 66 ASP A CA 1
ATOM 481 C C . ASP A 1 66 ? -8 -15.516 -21.922 1 94 66 ASP A C 1
ATOM 483 O O . ASP A 1 66 ? -8.883 -16.047 -21.234 1 94 66 ASP A O 1
ATOM 487 N N . GLY A 1 67 ? -7.523 -14.258 -21.688 1 94.5 67 GLY A N 1
ATOM 488 C CA . GLY A 1 67 ? -8.133 -13.43 -20.656 1 94.5 67 GLY A CA 1
ATOM 489 C C . GLY A 1 67 ? -9.602 -13.141 -20.922 1 94.5 67 GLY A C 1
ATOM 490 O O . GLY A 1 67 ? -10.43 -13.242 -20.016 1 94.5 67 GLY A O 1
ATOM 491 N N . GLU A 1 68 ? -9.883 -12.852 -22.156 1 96.88 68 GLU A N 1
ATOM 492 C CA . GLU A 1 68 ? -11.258 -12.562 -22.547 1 96.88 68 GLU A CA 1
ATOM 493 C C . GLU A 1 68 ? -12.148 -13.789 -22.391 1 96.88 68 GLU A C 1
ATOM 495 O O . GLU A 1 68 ? -13.273 -13.695 -21.891 1 96.88 68 GLU A O 1
ATOM 500 N N . ARG A 1 69 ? -11.664 -14.914 -22.781 1 97.62 69 ARG A N 1
ATOM 501 C CA . ARG A 1 69 ? -12.422 -16.156 -22.688 1 97.62 69 ARG A CA 1
ATOM 502 C C . ARG A 1 69 ? -12.719 -16.516 -21.234 1 97.62 69 ARG A C 1
ATOM 504 O O . ARG A 1 69 ? -13.852 -16.859 -20.891 1 97.62 69 ARG A O 1
ATOM 511 N N . CYS A 1 70 ? -11.727 -16.422 -20.406 1 97.88 70 CYS A N 1
ATOM 512 C CA . CYS A 1 70 ? -11.906 -16.766 -19 1 97.88 70 CYS A CA 1
ATOM 513 C C . CYS A 1 70 ? -12.914 -15.828 -18.344 1 97.88 70 CYS A C 1
ATOM 515 O O . CYS A 1 70 ? -13.789 -16.281 -17.609 1 97.88 70 CYS A O 1
ATOM 517 N N . ALA A 1 71 ? -12.766 -14.516 -18.625 1 98.25 71 ALA A N 1
ATOM 518 C CA . ALA A 1 71 ? -13.719 -13.555 -18.078 1 98.25 71 ALA A CA 1
ATOM 519 C C . ALA A 1 71 ? -15.141 -13.859 -18.547 1 98.25 71 ALA A C 1
ATOM 521 O O . ALA A 1 71 ? -16.094 -13.734 -17.797 1 98.25 71 ALA A O 1
ATOM 522 N N . GLY A 1 72 ? -15.219 -14.266 -19.781 1 98.56 72 GLY A N 1
ATOM 523 C CA . GLY A 1 72 ? -16.516 -14.625 -20.344 1 98.56 72 GLY A CA 1
ATOM 524 C C . GLY A 1 72 ? -17.156 -15.805 -19.656 1 98.56 72 GLY A C 1
ATOM 525 O O . GLY A 1 72 ? -18.344 -15.766 -19.328 1 98.56 72 GLY A O 1
ATOM 526 N N . TYR A 1 73 ? -16.406 -16.891 -19.406 1 98.56 73 TYR A N 1
ATOM 527 C CA . TYR A 1 73 ? -16.922 -18.062 -18.719 1 98.56 73 TYR A CA 1
ATOM 528 C C . TYR A 1 73 ? -17.375 -17.703 -17.312 1 98.56 73 TYR A C 1
ATOM 530 O O . TYR A 1 73 ? -18.453 -18.141 -16.875 1 98.56 73 TYR A O 1
ATOM 538 N N . LEU A 1 74 ? -16.594 -16.875 -16.641 1 98.56 74 LEU A N 1
ATOM 539 C CA . LEU A 1 74 ? -16.938 -16.469 -15.273 1 98.56 74 LEU A CA 1
ATOM 540 C C . LEU A 1 74 ? -18.203 -15.625 -15.266 1 98.56 74 LEU A C 1
ATOM 542 O O . LEU A 1 74 ? -19.078 -15.82 -14.43 1 98.56 74 LEU A O 1
ATOM 546 N N . ALA A 1 75 ? -18.219 -14.688 -16.219 1 98.62 75 ALA A N 1
ATOM 547 C CA . ALA A 1 75 ? -19.375 -13.805 -16.312 1 98.62 75 ALA A CA 1
ATOM 548 C C . ALA A 1 75 ? -20.656 -14.609 -16.547 1 98.62 75 ALA A C 1
ATOM 550 O O . ALA A 1 75 ? -21.672 -14.352 -15.914 1 98.62 75 ALA A O 1
ATOM 551 N N . GLU A 1 76 ? -20.594 -15.594 -17.422 1 98.31 76 GLU A N 1
ATOM 552 C CA . GLU A 1 76 ? -21.75 -16.422 -17.734 1 98.31 76 GLU A CA 1
ATOM 553 C C . GLU A 1 76 ? -22.188 -17.219 -16.5 1 98.31 76 GLU A C 1
ATOM 555 O O . GLU A 1 76 ? -23.391 -17.297 -16.188 1 98.31 76 GLU A O 1
ATOM 560 N N . TYR A 1 77 ? -21.312 -17.797 -15.844 1 98.38 77 TYR A N 1
ATOM 561 C CA . TYR A 1 77 ? -21.594 -18.625 -14.672 1 98.38 77 TYR A CA 1
ATOM 562 C C . TYR A 1 77 ? -22.281 -17.812 -13.586 1 98.38 77 TYR A C 1
ATOM 564 O O . TYR A 1 77 ? -23.328 -18.219 -13.07 1 98.38 77 TYR A O 1
ATOM 572 N N . PHE A 1 78 ? -21.734 -16.641 -13.281 1 98.5 78 PHE A N 1
ATOM 573 C CA . PHE A 1 78 ? -22.266 -15.859 -12.172 1 98.5 78 PHE A CA 1
ATOM 574 C C . PHE A 1 78 ? -23.562 -15.148 -12.578 1 98.5 78 PHE A C 1
ATOM 576 O O . PHE A 1 78 ? -24.438 -14.922 -11.75 1 98.5 78 PHE A O 1
ATOM 583 N N . ALA A 1 79 ? -23.688 -14.82 -13.867 1 98.12 79 ALA A N 1
ATOM 584 C CA . ALA A 1 79 ? -24.953 -14.281 -14.359 1 98.12 79 ALA A CA 1
ATOM 585 C C . ALA A 1 79 ? -26.078 -15.289 -14.188 1 98.12 79 ALA A C 1
ATOM 587 O O . ALA A 1 79 ? -27.219 -14.922 -13.852 1 98.12 79 ALA A O 1
ATOM 588 N N . GLU A 1 80 ? -25.797 -16.547 -14.422 1 97.31 80 GLU A N 1
ATOM 589 C CA . GLU A 1 80 ? -26.766 -17.609 -14.25 1 97.31 80 GLU A CA 1
ATOM 590 C C . GLU A 1 80 ? -27.203 -17.734 -12.789 1 97.31 80 GLU A C 1
ATOM 592 O O . GLU A 1 80 ? -28.328 -18.141 -12.5 1 97.31 80 GLU A O 1
ATOM 597 N N . LEU A 1 81 ? -26.328 -17.344 -11.938 1 96.88 81 LEU A N 1
ATOM 598 C CA . LEU A 1 81 ? -26.641 -17.406 -10.516 1 96.88 81 LEU A CA 1
ATOM 599 C C . LEU A 1 81 ? -27.422 -16.172 -10.086 1 96.88 81 LEU A C 1
ATOM 601 O O . LEU A 1 81 ? -27.828 -16.062 -8.922 1 96.88 81 LEU A O 1
ATOM 605 N N . GLY A 1 82 ? -27.531 -15.172 -10.977 1 97.12 82 GLY A N 1
ATOM 606 C CA . GLY A 1 82 ? -28.391 -14.039 -10.695 1 97.12 82 GLY A CA 1
ATOM 607 C C . GLY A 1 82 ? -27.625 -12.758 -10.398 1 97.12 82 GLY A C 1
ATOM 608 O O . GLY A 1 82 ? -28.219 -11.742 -10.055 1 97.12 82 GLY A O 1
ATOM 609 N N . TYR A 1 83 ? -26.328 -12.766 -10.477 1 97.75 83 TYR A N 1
ATOM 610 C CA . TYR A 1 83 ? -25.547 -11.562 -10.203 1 97.75 83 TYR A CA 1
ATOM 611 C C . TYR A 1 83 ? -25.453 -10.68 -11.445 1 97.75 83 TYR A C 1
ATOM 613 O O . TYR A 1 83 ? -25.234 -11.172 -12.555 1 97.75 83 TYR A O 1
ATOM 621 N N . PRO A 1 84 ? -25.719 -9.359 -11.297 1 98.06 84 PRO A N 1
ATOM 622 C CA . PRO A 1 84 ? -25.297 -8.477 -12.383 1 98.06 84 PRO A CA 1
ATOM 623 C C . PRO A 1 84 ? -23.781 -8.508 -12.602 1 98.06 84 PRO A C 1
ATOM 625 O O . PRO A 1 84 ? -23.016 -8.406 -11.648 1 98.06 84 PRO A O 1
ATOM 628 N N . VAL A 1 85 ? -23.328 -8.703 -13.898 1 98.44 85 VAL A N 1
ATOM 629 C CA . VAL A 1 85 ? -21.906 -8.883 -14.18 1 98.44 85 VAL A CA 1
ATOM 630 C C . VAL A 1 85 ? -21.484 -7.98 -15.328 1 98.44 85 VAL A C 1
ATOM 632 O O . VAL A 1 85 ? -22.266 -7.762 -16.266 1 98.44 85 VAL A O 1
ATOM 635 N N . ARG A 1 86 ? -20.312 -7.434 -15.219 1 98.06 86 ARG A N 1
ATOM 636 C CA . ARG A 1 86 ? -19.672 -6.691 -16.297 1 98.06 86 ARG A CA 1
ATOM 637 C C . ARG A 1 86 ? -18.219 -7.133 -16.484 1 98.06 86 ARG A C 1
ATOM 639 O O . ARG A 1 86 ? -17.562 -7.508 -15.516 1 98.06 86 ARG A O 1
ATOM 646 N N . CYS A 1 87 ? -17.797 -7.078 -17.75 1 98.25 87 CYS A N 1
ATOM 647 C CA . CYS A 1 87 ? -16.406 -7.359 -18.078 1 98.25 87 CYS A CA 1
ATOM 648 C C . CYS A 1 87 ? -15.734 -6.141 -18.688 1 98.25 87 CYS A C 1
ATOM 650 O O . CYS A 1 87 ? -16.344 -5.43 -19.484 1 98.25 87 CYS A O 1
ATOM 652 N N . GLU A 1 88 ? -14.539 -5.883 -18.266 1 97.88 88 GLU A N 1
ATOM 653 C CA . GLU A 1 88 ? -13.75 -4.789 -18.828 1 97.88 88 GLU A CA 1
ATOM 654 C C . GLU A 1 88 ? -12.352 -5.262 -19.203 1 97.88 88 GLU A C 1
ATOM 656 O O . GLU A 1 88 ? -11.719 -6.012 -18.453 1 97.88 88 GLU A O 1
ATOM 661 N N . ARG A 1 89 ? -11.891 -4.867 -20.359 1 96.5 89 ARG A N 1
ATOM 662 C CA . ARG A 1 89 ? -10.555 -5.199 -20.844 1 96.5 89 ARG A CA 1
ATOM 663 C C . ARG A 1 89 ? -9.531 -4.195 -20.328 1 96.5 89 ARG A C 1
ATOM 665 O O . ARG A 1 89 ? -9.75 -2.984 -20.391 1 96.5 89 ARG A O 1
ATOM 672 N N . ILE A 1 90 ? -8.461 -4.695 -19.812 1 94.38 90 ILE A N 1
ATOM 673 C CA . ILE A 1 90 ? -7.34 -3.836 -19.438 1 94.38 90 ILE A CA 1
ATOM 674 C C . ILE A 1 90 ? -6.457 -3.578 -20.656 1 94.38 90 ILE A C 1
ATOM 676 O O . ILE A 1 90 ? -5.59 -4.391 -20.984 1 94.38 90 ILE A O 1
ATOM 680 N N . ALA A 1 91 ? -6.578 -2.408 -21.172 1 90.06 91 ALA A N 1
ATOM 681 C CA . ALA A 1 91 ? -5.875 -2.076 -22.406 1 90.06 91 ALA A CA 1
ATOM 682 C C . ALA A 1 91 ? -4.363 -2.168 -22.219 1 90.06 91 ALA A C 1
ATOM 684 O O . ALA A 1 91 ? -3.814 -1.604 -21.266 1 90.06 91 ALA A O 1
ATOM 685 N N . GLY A 1 92 ? -3.725 -2.926 -23.047 1 86.81 92 GLY A N 1
ATOM 686 C CA . GLY A 1 92 ? -2.27 -2.967 -23.078 1 86.81 92 GLY A CA 1
ATOM 687 C C . GLY A 1 92 ? -1.687 -4.008 -22.141 1 86.81 92 GLY A C 1
ATOM 688 O O . GLY A 1 92 ? -0.48 -4.258 -22.156 1 86.81 92 GLY A O 1
ATOM 689 N N . LEU A 1 93 ? -2.506 -4.523 -21.312 1 86.25 93 LEU A N 1
ATOM 690 C CA . LEU A 1 93 ? -2.01 -5.598 -20.469 1 86.25 93 LEU A CA 1
ATOM 691 C C . LEU A 1 93 ? -1.955 -6.918 -21.234 1 86.25 93 LEU A C 1
ATOM 693 O O . LEU A 1 93 ? -2.896 -7.711 -21.172 1 86.25 93 LEU A O 1
ATOM 697 N N . SER A 1 94 ? -0.921 -6.879 -22.078 1 77.81 94 SER A N 1
ATOM 698 C CA . SER A 1 94 ? -0.751 -8.062 -22.906 1 77.81 94 SER A CA 1
ATOM 699 C C . SER A 1 94 ? 0.557 -8.781 -22.594 1 77.81 94 SER A C 1
ATOM 701 O O . SER A 1 94 ? 1.426 -8.227 -21.906 1 77.81 94 SER A O 1
ATOM 703 N N . TYR A 1 95 ? 0.545 -10.023 -22.766 1 60.25 95 TYR A N 1
ATOM 704 C CA . TYR A 1 95 ? 1.673 -10.891 -22.438 1 60.25 95 TYR A CA 1
ATOM 705 C C . TYR A 1 95 ? 2.719 -10.875 -23.531 1 60.25 95 TYR A C 1
ATOM 707 O O . TYR A 1 95 ? 3.67 -11.656 -23.516 1 60.25 95 TYR A O 1
ATOM 715 N N . HIS A 1 96 ? 2.621 -9.93 -24.375 1 57.44 96 HIS A N 1
ATOM 716 C CA . HIS A 1 96 ? 3.482 -10.109 -25.547 1 57.44 96 HIS A CA 1
ATOM 7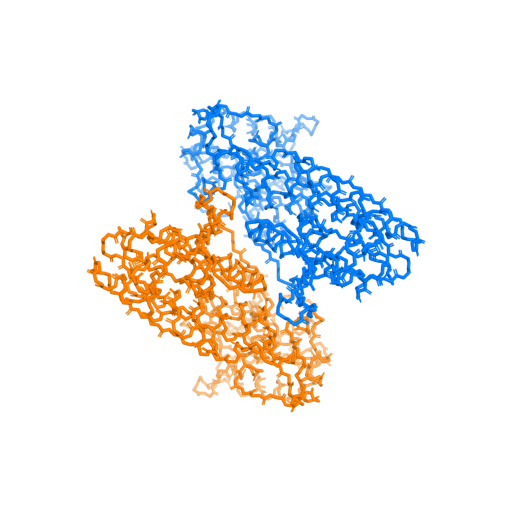17 C C . HIS A 1 96 ? 4.586 -9.055 -25.578 1 57.44 96 HIS A C 1
ATOM 719 O O . HIS A 1 96 ? 5.59 -9.227 -26.266 1 57.44 96 HIS A O 1
ATOM 725 N N . GLU A 1 97 ? 4.609 -7.984 -24.953 1 54.75 97 GLU A N 1
ATOM 726 C CA . GLU A 1 97 ? 5.641 -6.992 -25.234 1 54.75 97 GLU A CA 1
ATOM 727 C C . GLU A 1 97 ? 6.344 -6.535 -23.969 1 54.75 97 GLU A C 1
ATOM 729 O O . GLU A 1 97 ? 5.707 -5.988 -23.062 1 54.75 97 GLU A O 1
ATOM 734 N N . ARG A 1 98 ? 7.641 -7.023 -23.812 1 54.91 98 ARG A N 1
ATOM 735 C CA . ARG A 1 98 ? 8.594 -6.707 -22.766 1 54.91 98 ARG A CA 1
ATOM 736 C C . ARG A 1 98 ? 8.578 -5.215 -22.438 1 54.91 98 ARG A C 1
ATOM 738 O O . ARG A 1 98 ? 8.68 -4.828 -21.266 1 54.91 98 ARG A O 1
ATOM 745 N N . GLY A 1 99 ? 7.934 -4.488 -22.969 1 55.03 99 GLY A N 1
ATOM 746 C CA . GLY A 1 99 ? 8.094 -3.057 -22.781 1 55.03 99 GLY A CA 1
ATOM 747 C C . GLY A 1 99 ? 6.809 -2.359 -22.375 1 55.03 99 GLY A C 1
ATOM 748 O O . GLY A 1 99 ? 6.82 -1.171 -22.047 1 55.03 99 GLY A O 1
ATOM 749 N N . PHE A 1 100 ? 5.898 -3.232 -22.25 1 58.03 100 PHE A N 1
ATOM 750 C CA . PHE A 1 100 ? 4.656 -2.488 -22.062 1 58.03 100 PHE A CA 1
ATOM 751 C C . PHE A 1 100 ? 3.949 -2.924 -20.781 1 58.03 100 PHE A C 1
ATOM 753 O O . PHE A 1 100 ? 2.732 -2.771 -20.656 1 58.03 100 PHE A O 1
ATOM 760 N N . VAL A 1 101 ? 4.793 -3.449 -19.922 1 73.69 101 VAL A N 1
ATOM 761 C CA . VAL A 1 101 ? 4.188 -3.896 -18.672 1 73.69 101 VAL A CA 1
ATOM 762 C C . VAL A 1 101 ? 3.65 -2.693 -17.891 1 73.69 101 VAL A C 1
ATOM 764 O O . VAL A 1 101 ? 2.531 -2.729 -17.375 1 73.69 101 VAL A O 1
ATOM 767 N N . SER A 1 102 ? 4.344 -1.654 -18.141 1 83.69 102 SER A N 1
ATOM 768 C CA . SER A 1 102 ? 3.957 -0.458 -17.391 1 83.69 102 SER A CA 1
ATOM 769 C C . SER A 1 102 ? 2.656 0.129 -17.938 1 83.69 102 SER A C 1
ATOM 771 O O . SER A 1 102 ? 1.818 0.604 -17.156 1 83.69 102 SER A O 1
ATOM 773 N N . HIS A 1 103 ? 2.547 0.043 -19.203 1 86 103 HIS A N 1
ATOM 774 C CA . HIS A 1 103 ? 1.326 0.559 -19.812 1 86 103 HIS A CA 1
ATOM 775 C C . HIS A 1 103 ? 0.105 -0.231 -19.359 1 86 103 HIS A C 1
ATOM 777 O O . HIS A 1 103 ? -0.922 0.355 -19 1 86 103 HIS A O 1
ATOM 783 N N . GLY A 1 104 ? 0.236 -1.455 -19.422 1 89.31 104 GLY A N 1
ATOM 784 C CA . GLY A 1 104 ? -0.846 -2.309 -18.953 1 89.31 104 GLY A CA 1
ATOM 785 C C . GLY A 1 104 ? -1.176 -2.109 -17.484 1 89.31 104 GLY A C 1
ATOM 786 O O . GLY A 1 104 ? -2.348 -2.082 -17.109 1 89.31 104 GLY A O 1
ATOM 787 N N . LEU A 1 105 ? -0.177 -1.98 -16.688 1 92.19 105 LEU A N 1
ATOM 788 C CA . LEU A 1 105 ? -0.379 -1.786 -15.266 1 92.19 105 LEU A CA 1
ATOM 789 C C . LEU A 1 105 ? -1.015 -0.428 -14.984 1 92.19 105 LEU A C 1
ATOM 791 O O . LEU A 1 105 ? -1.837 -0.298 -14.07 1 92.19 105 LEU A O 1
ATOM 795 N N . ARG A 1 106 ? -0.655 0.563 -15.766 1 92.5 106 ARG A N 1
ATOM 796 C CA . ARG A 1 106 ? -1.287 1.873 -15.648 1 92.5 106 ARG A CA 1
ATOM 797 C C . ARG A 1 106 ? -2.775 1.795 -15.969 1 92.5 106 ARG A C 1
ATOM 799 O O . ARG A 1 106 ? -3.598 2.408 -15.289 1 92.5 106 ARG A O 1
ATOM 806 N N . SER A 1 107 ? -3.074 1.066 -17 1 93.5 107 SER A N 1
ATOM 807 C CA . SER A 1 107 ? -4.465 0.868 -17.391 1 93.5 107 SER A CA 1
ATOM 808 C C . SER A 1 107 ? -5.246 0.133 -16.297 1 93.5 107 SER A C 1
ATOM 810 O O . SER A 1 107 ? -6.406 0.452 -16.047 1 93.5 107 SER A O 1
ATOM 812 N N . LEU A 1 108 ? -4.59 -0.833 -15.742 1 95.94 108 LEU A N 1
ATOM 813 C CA . LEU A 1 108 ? -5.215 -1.555 -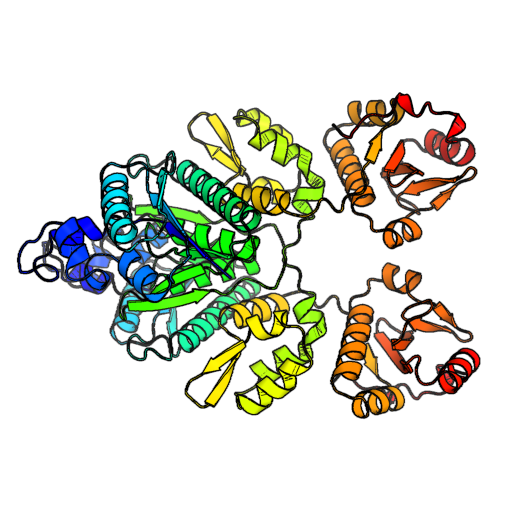14.633 1 95.94 108 LEU A CA 1
ATOM 814 C C . LEU A 1 108 ? -5.57 -0.606 -13.5 1 95.94 108 LEU A C 1
ATOM 816 O O . LEU A 1 108 ? -6.691 -0.631 -12.992 1 95.94 108 LEU A O 1
ATOM 820 N N . VAL A 1 109 ? -4.641 0.224 -13.141 1 96.94 109 VAL A N 1
ATOM 821 C CA . VAL A 1 109 ? -4.828 1.158 -12.031 1 96.94 109 VAL A CA 1
ATOM 822 C C . VAL A 1 109 ? -5.996 2.094 -12.336 1 96.94 109 VAL A C 1
ATOM 824 O O . VAL A 1 109 ? -6.867 2.303 -11.492 1 96.94 109 VAL A O 1
ATOM 827 N N . ARG A 1 110 ? -6.047 2.602 -13.547 1 95.06 110 ARG A N 1
ATOM 828 C CA . ARG A 1 110 ? -7.121 3.504 -13.953 1 95.06 110 ARG A CA 1
ATOM 829 C C . ARG A 1 110 ? -8.477 2.812 -13.875 1 95.06 110 ARG A C 1
ATOM 831 O O . ARG A 1 110 ? -9.453 3.398 -13.398 1 95.06 110 ARG A O 1
ATOM 838 N N . LEU A 1 111 ? -8.477 1.665 -14.32 1 96.88 111 LEU A N 1
ATOM 839 C CA . LEU A 1 111 ? -9.727 0.908 -14.32 1 96.88 111 LEU A CA 1
ATOM 840 C C . LEU A 1 111 ? -10.188 0.613 -12.898 1 96.88 111 LEU A C 1
ATOM 842 O O . LEU A 1 111 ? -11.367 0.753 -12.578 1 96.88 111 LEU A O 1
ATOM 846 N N . LEU A 1 112 ? -9.297 0.147 -12.062 1 98.31 112 LEU A N 1
ATOM 847 C CA . LEU A 1 112 ? -9.633 -0.118 -10.672 1 98.31 112 LEU A CA 1
ATOM 848 C C . LEU A 1 112 ? -10.195 1.132 -10 1 98.31 112 LEU A C 1
ATOM 850 O O . LEU A 1 112 ? -11.242 1.077 -9.344 1 98.31 112 LEU A O 1
ATOM 854 N N . ALA A 1 113 ? -9.508 2.229 -10.18 1 97.06 113 ALA A N 1
ATOM 855 C CA . ALA A 1 113 ? -9.945 3.494 -9.594 1 97.06 113 ALA A CA 1
ATOM 856 C C . ALA A 1 113 ? -11.336 3.881 -10.094 1 97.06 113 ALA A C 1
ATOM 858 O O . ALA A 1 113 ? -12.195 4.289 -9.312 1 97.06 113 ALA A O 1
ATOM 859 N N . GLY A 1 114 ? -11.5 3.748 -11.406 1 96.5 114 GLY A N 1
ATOM 860 C CA . GLY A 1 114 ? -12.789 4.051 -12 1 96.5 114 GLY A CA 1
ATOM 861 C C . GLY A 1 114 ? -13.914 3.191 -11.453 1 96.5 114 GLY A C 1
ATOM 862 O O . GLY A 1 114 ? -15 3.693 -11.148 1 96.5 114 GLY A O 1
ATOM 863 N N . GLU A 1 115 ? -13.656 1.935 -11.289 1 97.69 115 GLU A N 1
ATOM 864 C CA . GLU A 1 115 ? -14.664 1.011 -10.789 1 97.69 115 GLU A CA 1
ATOM 865 C C . GLU A 1 115 ? -14.992 1.289 -9.32 1 97.69 115 GLU A C 1
ATOM 867 O O . GLU A 1 115 ? -16.141 1.156 -8.898 1 97.69 115 GLU A O 1
ATOM 872 N N . ILE A 1 116 ? -13.984 1.592 -8.523 1 97.5 116 ILE A N 1
ATOM 873 C CA . ILE A 1 116 ? -14.195 1.937 -7.125 1 97.5 116 ILE A CA 1
ATOM 874 C C . ILE A 1 116 ? -15.109 3.158 -7.027 1 97.5 116 ILE A C 1
ATOM 876 O O . ILE A 1 116 ? -16.078 3.158 -6.27 1 97.5 116 ILE A O 1
ATOM 880 N N . ARG A 1 117 ? -14.836 4.199 -7.836 1 94.56 117 ARG A N 1
ATOM 881 C CA . ARG A 1 117 ? -15.641 5.418 -7.828 1 94.56 117 ARG A CA 1
ATOM 882 C C . ARG A 1 117 ? -17.078 5.133 -8.273 1 94.56 117 ARG A C 1
ATOM 884 O O . ARG A 1 117 ? -18.016 5.652 -7.684 1 94.56 117 ARG A O 1
ATOM 891 N N . ALA A 1 118 ? -17.156 4.332 -9.289 1 94.19 118 ALA A N 1
ATOM 892 C CA . ALA A 1 118 ? -18.484 3.979 -9.805 1 94.19 118 ALA A CA 1
ATOM 893 C C . ALA A 1 118 ? -19.297 3.236 -8.758 1 94.19 118 ALA A C 1
ATOM 895 O O . ALA A 1 118 ? -20.5 3.494 -8.594 1 94.19 118 ALA A O 1
ATOM 896 N N . ALA A 1 119 ? -18.703 2.305 -8.055 1 96.38 119 ALA A N 1
ATOM 897 C CA . ALA A 1 119 ? -19.391 1.558 -6.996 1 96.38 119 ALA A CA 1
ATOM 898 C C . ALA A 1 119 ? -19.875 2.49 -5.895 1 96.38 119 ALA A C 1
ATOM 900 O O . ALA A 1 119 ? -21.031 2.395 -5.453 1 96.38 119 ALA A O 1
ATOM 901 N N . ARG A 1 120 ? -19.031 3.355 -5.512 1 92.69 120 ARG A N 1
ATOM 902 C CA . ARG A 1 120 ? -19.391 4.301 -4.453 1 92.69 120 ARG A CA 1
ATOM 903 C C . ARG A 1 120 ? -20.531 5.207 -4.891 1 92.69 120 ARG A C 1
ATOM 905 O O . ARG A 1 120 ? -21.453 5.477 -4.109 1 92.69 120 ARG A O 1
ATOM 912 N N . ARG A 1 121 ? -20.469 5.684 -6.102 1 91.06 121 ARG A N 1
ATOM 913 C CA . ARG A 1 121 ? -21.531 6.516 -6.641 1 91.06 121 ARG A CA 1
ATOM 914 C C . ARG A 1 121 ? -22.859 5.766 -6.648 1 91.06 121 ARG A C 1
ATOM 916 O O . ARG A 1 121 ? -23.922 6.367 -6.441 1 91.06 121 ARG A O 1
ATOM 923 N N . ALA A 1 122 ? -22.781 4.469 -6.793 1 92.12 122 ALA A N 1
ATOM 924 C CA . ALA A 1 122 ? -23.984 3.635 -6.855 1 92.12 122 ALA A CA 1
ATOM 925 C C . ALA A 1 122 ? -24.438 3.221 -5.457 1 92.12 122 ALA A C 1
ATOM 927 O O . ALA A 1 122 ? -25.391 2.457 -5.305 1 92.12 122 ALA A O 1
ATOM 928 N N . GLY A 1 123 ? -23.688 3.682 -4.445 1 92.69 123 GLY A N 1
ATOM 929 C CA . GLY A 1 123 ? -24.047 3.359 -3.07 1 92.69 123 GLY A CA 1
ATOM 930 C C . GLY A 1 123 ? -23.609 1.969 -2.652 1 92.69 123 GLY A C 1
ATOM 931 O O . GLY A 1 123 ? -24.125 1.411 -1.685 1 92.69 123 GLY A O 1
ATOM 932 N N . GLN A 1 124 ? -22.75 1.327 -3.416 1 96.06 124 GLN A N 1
ATOM 933 C CA . GLN A 1 124 ? -22.219 0.006 -3.09 1 96.06 124 GLN A CA 1
ATOM 934 C C . GLN A 1 124 ? -20.859 0.109 -2.42 1 96.06 124 GLN A C 1
ATOM 936 O O . GLN A 1 124 ? -20.125 1.082 -2.631 1 96.06 124 GLN A O 1
ATOM 941 N N . GLN A 1 125 ? -20.516 -0.867 -1.627 1 96.25 125 GLN A N 1
ATOM 942 C CA . GLN A 1 125 ? -19.188 -0.961 -1.04 1 96.25 125 GLN A CA 1
ATOM 943 C C . GLN A 1 125 ? -18.234 -1.725 -1.955 1 96.25 125 GLN A C 1
ATOM 945 O O . GLN A 1 125 ? -18.438 -2.912 -2.219 1 96.25 125 GLN A O 1
ATOM 950 N N . PRO A 1 126 ? -17.219 -1.047 -2.424 1 98.12 126 PRO A N 1
ATOM 951 C CA . PRO A 1 126 ? -16.281 -1.752 -3.311 1 98.12 126 PRO A CA 1
ATOM 952 C C . PRO A 1 126 ? -15.391 -2.74 -2.562 1 98.12 126 PRO A C 1
ATOM 954 O O . PRO A 1 126 ? -14.977 -2.471 -1.431 1 98.12 126 PRO A O 1
ATOM 957 N N . LEU A 1 127 ? -15.109 -3.832 -3.154 1 98.31 127 LEU A N 1
ATOM 958 C CA . LEU A 1 127 ? -14.172 -4.859 -2.715 1 98.31 127 LEU A CA 1
ATOM 959 C C . LEU A 1 127 ? -13.328 -5.355 -3.881 1 98.31 127 LEU A C 1
ATOM 961 O O . LEU A 1 127 ? -13.859 -5.727 -4.93 1 98.31 127 LEU A O 1
ATOM 965 N N . LEU A 1 128 ? -12.008 -5.273 -3.738 1 98.31 128 LEU A N 1
ATOM 966 C CA . LEU A 1 128 ? -11.117 -5.754 -4.789 1 98.31 128 LEU A CA 1
ATOM 967 C C . LEU A 1 128 ? -10.773 -7.223 -4.574 1 98.31 128 LEU A C 1
ATOM 969 O O . LEU A 1 128 ? -10.352 -7.613 -3.482 1 98.31 128 LEU A O 1
ATOM 973 N N . ASN A 1 129 ? -11.031 -8.016 -5.508 1 97.44 129 ASN A N 1
ATOM 974 C CA . ASN A 1 129 ? -10.562 -9.398 -5.543 1 97.44 129 ASN A CA 1
ATOM 975 C C . ASN A 1 129 ? -9.344 -9.555 -6.453 1 97.44 129 ASN A C 1
ATOM 977 O O . ASN A 1 129 ? -9.484 -9.695 -7.668 1 97.44 129 ASN A O 1
ATOM 981 N N . ALA A 1 130 ? -8.156 -9.625 -5.816 1 95.31 130 ALA A N 1
ATOM 982 C CA . ALA A 1 130 ? -6.895 -9.617 -6.555 1 95.31 130 ALA A CA 1
ATOM 983 C C . ALA A 1 130 ? -6.301 -11.016 -6.633 1 95.31 130 ALA A C 1
ATOM 985 O O . ALA A 1 130 ? -5.078 -11.188 -6.594 1 95.31 130 ALA A O 1
ATOM 986 N N . THR A 1 131 ? -7.109 -12 -6.742 1 90.12 131 THR A N 1
ATOM 987 C CA . THR A 1 131 ? -6.652 -13.391 -6.758 1 90.12 131 THR A CA 1
ATOM 988 C C . THR A 1 131 ? -6.086 -13.758 -8.125 1 90.12 131 THR A C 1
ATOM 990 O O . THR A 1 131 ? -5.176 -14.586 -8.227 1 90.12 131 THR A O 1
ATOM 993 N N . GLY A 1 132 ? -6.664 -13.172 -9.164 1 87.69 132 GLY A N 1
ATOM 994 C CA . GLY A 1 132 ? -6.215 -13.508 -10.508 1 87.69 132 GLY A CA 1
ATOM 995 C C . GLY A 1 132 ? -5.148 -12.562 -11.023 1 87.69 132 GLY A C 1
ATOM 996 O O . GLY A 1 132 ? -5.02 -11.438 -10.547 1 87.69 132 GLY A O 1
ATOM 997 N N . GLY A 1 133 ? -4.34 -13.164 -11.969 1 84.56 133 GLY A N 1
ATOM 998 C CA . GLY A 1 133 ? -3.373 -12.328 -12.664 1 84.56 133 GLY A CA 1
ATOM 999 C C . GLY A 1 133 ? -1.947 -12.547 -12.195 1 84.56 133 GLY A C 1
ATOM 1000 O O . GLY A 1 133 ? -1.683 -13.438 -11.391 1 84.56 133 GLY A O 1
ATOM 1001 N N . PHE A 1 134 ? -1.104 -11.68 -12.758 1 85.25 134 PHE A N 1
ATOM 1002 C CA . PHE A 1 134 ? 0.317 -11.766 -12.445 1 85.25 134 PHE A CA 1
ATOM 1003 C C . PHE A 1 134 ? 0.62 -11.078 -11.117 1 85.25 134 PHE A C 1
ATOM 1005 O O . PHE A 1 134 ? -0.161 -10.242 -10.648 1 85.25 134 PHE A O 1
ATOM 1012 N N . LYS A 1 135 ? 1.723 -11.336 -10.594 1 87.12 135 LYS A N 1
ATOM 1013 C CA . LYS A 1 135 ? 2.123 -10.844 -9.281 1 87.12 135 LYS A CA 1
ATOM 1014 C C . LYS A 1 135 ? 2.15 -9.312 -9.258 1 87.12 135 LYS A C 1
ATOM 1016 O O . LYS A 1 135 ? 1.776 -8.703 -8.258 1 87.12 135 LYS A O 1
ATOM 1021 N N . ALA A 1 136 ? 2.623 -8.758 -10.352 1 89.12 136 ALA A N 1
ATOM 1022 C CA . ALA A 1 136 ? 2.635 -7.297 -10.406 1 89.12 136 ALA A CA 1
ATOM 1023 C C . ALA A 1 136 ? 1.219 -6.734 -10.336 1 89.12 136 ALA A C 1
ATOM 1025 O O . ALA A 1 136 ? 0.999 -5.664 -9.766 1 89.12 136 ALA A O 1
ATOM 1026 N N . GLU A 1 137 ? 0.258 -7.418 -10.906 1 91.94 137 GLU A N 1
ATOM 1027 C CA . GLU A 1 137 ? -1.136 -6.988 -10.844 1 91.94 137 GLU A CA 1
ATOM 1028 C C . GLU A 1 137 ? -1.664 -7.035 -9.414 1 91.94 137 GLU A C 1
ATOM 1030 O O . GLU A 1 137 ? -2.385 -6.133 -8.984 1 91.94 137 GLU A O 1
ATOM 1035 N N . ILE A 1 138 ? -1.282 -8.055 -8.758 1 91.88 138 ILE A N 1
ATOM 1036 C CA . ILE A 1 138 ? -1.663 -8.203 -7.359 1 91.88 138 ILE A CA 1
ATOM 1037 C C . ILE A 1 138 ? -1.091 -7.043 -6.543 1 91.88 138 ILE A C 1
ATOM 1039 O O . ILE A 1 138 ? -1.792 -6.449 -5.719 1 91.88 138 ILE A O 1
ATOM 1043 N N . ALA A 1 139 ? 0.111 -6.77 -6.797 1 93.88 139 ALA A N 1
ATOM 1044 C CA . ALA A 1 139 ? 0.794 -5.691 -6.086 1 93.88 139 ALA A CA 1
ATOM 1045 C C . ALA A 1 139 ? 0.081 -4.359 -6.293 1 93.88 139 ALA A C 1
ATOM 1047 O O . ALA A 1 139 ? -0.182 -3.633 -5.332 1 93.88 139 ALA A O 1
ATOM 1048 N N . TYR A 1 140 ? -0.255 -4.031 -7.5 1 95.06 140 TYR A N 1
ATOM 1049 C CA . TYR A 1 140 ? -0.847 -2.729 -7.785 1 95.06 140 TYR A CA 1
ATOM 1050 C C . TYR A 1 140 ? -2.305 -2.686 -7.344 1 95.06 140 TYR A C 1
ATOM 1052 O O . TYR A 1 140 ? -2.799 -1.638 -6.918 1 95.06 140 TYR A O 1
ATOM 1060 N N . ALA A 1 141 ? -2.994 -3.83 -7.406 1 96.94 141 ALA A N 1
ATOM 1061 C CA . ALA A 1 141 ? -4.324 -3.877 -6.809 1 96.94 141 ALA A CA 1
ATOM 1062 C C . ALA A 1 141 ? -4.262 -3.607 -5.309 1 96.94 141 ALA A C 1
ATOM 1064 O O . ALA A 1 141 ? -5.121 -2.912 -4.762 1 96.94 141 ALA A O 1
ATOM 1065 N N . THR A 1 142 ? -3.268 -4.168 -4.676 1 96.75 142 THR A N 1
ATOM 1066 C CA . THR A 1 142 ? -3.045 -3.934 -3.252 1 96.75 142 THR A CA 1
ATOM 1067 C C . THR A 1 142 ? -2.795 -2.451 -2.982 1 96.75 142 THR A C 1
ATOM 1069 O O . THR A 1 142 ? -3.398 -1.87 -2.078 1 96.75 142 THR A O 1
ATOM 1072 N N . ALA A 1 143 ? -1.923 -1.858 -3.756 1 96.5 143 ALA A N 1
ATOM 1073 C CA . ALA A 1 143 ? -1.61 -0.439 -3.607 1 96.5 143 ALA A CA 1
ATOM 1074 C C . ALA A 1 143 ? -2.865 0.417 -3.756 1 96.5 143 ALA A C 1
ATOM 1076 O O . ALA A 1 143 ? -3.125 1.296 -2.932 1 96.5 143 ALA A O 1
ATOM 1077 N N . VAL A 1 144 ? -3.658 0.123 -4.77 1 97.31 144 VAL A N 1
ATOM 1078 C CA . VAL A 1 144 ? -4.883 0.877 -5.02 1 97.31 144 VAL A CA 1
ATOM 1079 C C . VAL A 1 144 ? -5.844 0.705 -3.846 1 97.31 144 VAL A C 1
ATOM 1081 O O . VAL A 1 144 ? -6.445 1.676 -3.381 1 97.31 144 VAL A O 1
ATOM 1084 N N . GLY A 1 145 ? -5.961 -0.52 -3.373 1 97.62 145 GLY A N 1
ATOM 1085 C CA . GLY A 1 145 ? -6.801 -0.765 -2.213 1 97.62 145 GLY A CA 1
ATOM 1086 C C . GLY A 1 145 ? -6.406 0.059 -1.003 1 97.62 145 GLY A C 1
ATOM 1087 O O . GLY A 1 145 ? -7.262 0.657 -0.346 1 97.62 145 GLY A O 1
ATOM 1088 N N . LEU A 1 146 ? -5.141 0.112 -0.714 1 95.94 146 LEU A N 1
ATOM 1089 C CA . LEU A 1 146 ? -4.629 0.875 0.418 1 95.94 146 LEU A CA 1
ATOM 1090 C C . LEU A 1 146 ? -4.906 2.363 0.242 1 95.94 146 LEU A C 1
ATOM 1092 O O . LEU A 1 146 ? -5.367 3.027 1.172 1 95.94 146 LEU A O 1
ATOM 1096 N N . MET A 1 147 ? -4.684 2.879 -0.955 1 94.06 147 MET A N 1
ATOM 1097 C CA . MET A 1 147 ? -4.789 4.309 -1.223 1 94.06 147 MET A CA 1
ATOM 1098 C C . MET A 1 147 ? -6.246 4.762 -1.197 1 94.06 147 MET A C 1
ATOM 1100 O O . MET A 1 147 ? -6.551 5.875 -0.766 1 94.06 147 MET A O 1
ATOM 1104 N N . PHE A 1 148 ? -7.145 3.883 -1.605 1 94.81 148 PHE A N 1
ATOM 1105 C CA . PHE A 1 148 ? -8.555 4.242 -1.725 1 94.81 148 PHE A CA 1
ATOM 1106 C C . PHE A 1 148 ? -9.328 3.82 -0.48 1 94.81 148 PHE A C 1
ATOM 1108 O O . PHE A 1 148 ? -10.508 4.137 -0.342 1 94.81 148 PHE A O 1
ATOM 1115 N N . GLY A 1 149 ? -8.648 3.129 0.424 1 94.06 149 GLY A N 1
ATOM 1116 C CA . GLY A 1 149 ? -9.352 2.627 1.594 1 94.06 149 GLY A CA 1
ATOM 1117 C C . GLY A 1 149 ? -10.391 1.577 1.26 1 94.06 149 GLY A C 1
ATOM 1118 O O . GLY A 1 149 ? -11.531 1.66 1.718 1 94.06 149 GLY A O 1
ATOM 1119 N N . VAL A 1 150 ? -10.07 0.682 0.411 1 96.69 150 VAL A N 1
ATOM 1120 C CA . VAL A 1 150 ? -10.938 -0.407 -0.024 1 96.69 150 VAL A CA 1
ATOM 1121 C C . VAL A 1 150 ? -10.305 -1.749 0.341 1 96.69 150 VAL A C 1
ATOM 1123 O O . VAL A 1 150 ? -9.102 -1.945 0.163 1 96.69 150 VAL A O 1
ATOM 1126 N N . PRO A 1 151 ? -11.109 -2.713 0.911 1 97 151 PRO A N 1
ATOM 1127 C CA . PRO A 1 151 ? -10.531 -4.023 1.208 1 97 151 PRO A CA 1
ATOM 1128 C C . PRO A 1 151 ? -10.094 -4.777 -0.048 1 97 151 PRO A C 1
ATOM 1130 O O . PRO A 1 151 ? -10.695 -4.605 -1.112 1 97 151 PRO A O 1
ATOM 1133 N N . VAL A 1 152 ? -9.055 -5.535 0.071 1 97.25 152 VAL A N 1
ATOM 1134 C CA . VAL A 1 152 ? -8.539 -6.367 -1.012 1 97.25 152 VAL A CA 1
ATOM 1135 C C . VAL A 1 152 ? -8.477 -7.824 -0.559 1 97.25 152 VAL A C 1
ATOM 1137 O O . VAL A 1 152 ? -7.941 -8.125 0.511 1 97.25 152 VAL A O 1
ATOM 1140 N N . CYS A 1 153 ? -8.992 -8.758 -1.352 1 95.25 153 CYS A N 1
ATOM 1141 C CA . CYS A 1 153 ? -9.008 -10.172 -0.983 1 95.25 153 CYS A CA 1
ATOM 1142 C C . CYS A 1 153 ? -8.109 -10.984 -1.908 1 95.25 153 CYS A C 1
ATOM 1144 O O . CYS A 1 153 ? -7.906 -10.617 -3.066 1 95.25 153 CYS A O 1
ATOM 1146 N N . TYR A 1 154 ? -7.59 -12.047 -1.332 1 88.69 154 TYR A N 1
ATOM 1147 C CA . TYR A 1 154 ? -6.738 -13.031 -1.998 1 88.69 154 TYR A CA 1
ATOM 1148 C C . TYR A 1 154 ? -7.133 -14.445 -1.607 1 88.69 154 TYR A C 1
ATOM 1150 O O . TYR A 1 154 ? -7.758 -14.664 -0.565 1 88.69 154 TYR A O 1
ATOM 1158 N N . ILE A 1 155 ? -6.816 -15.312 -2.461 1 83.69 155 ILE A N 1
ATOM 1159 C CA . ILE A 1 155 ? -7.016 -16.703 -2.076 1 83.69 155 ILE A CA 1
ATOM 1160 C C . ILE A 1 155 ? -5.668 -17.344 -1.732 1 83.69 155 ILE A C 1
ATOM 1162 O O . ILE A 1 155 ? -4.676 -17.125 -2.43 1 83.69 155 ILE A O 1
ATOM 1166 N N . HIS A 1 156 ? -5.699 -18.047 -0.658 1 76.88 156 HIS A N 1
ATOM 1167 C CA . HIS A 1 156 ? -4.516 -18.828 -0.319 1 76.88 156 HIS A CA 1
ATOM 1168 C C . HIS A 1 156 ? -4.367 -20.031 -1.24 1 76.88 156 HIS A C 1
ATOM 1170 O O . HIS A 1 156 ? -5.23 -20.906 -1.262 1 76.88 156 HIS A O 1
ATOM 1176 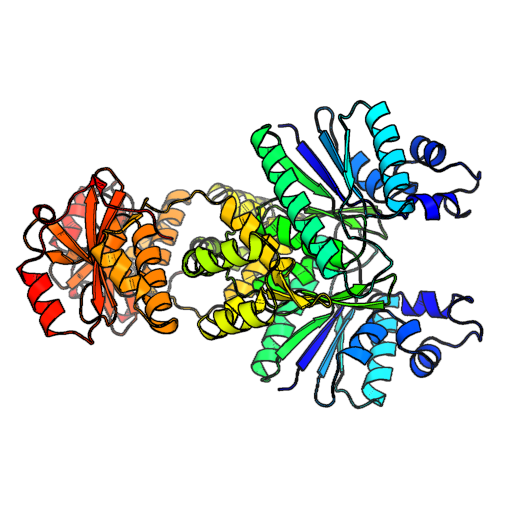N N . GLU A 1 157 ? -3.379 -20.109 -1.912 1 69.75 157 GLU A N 1
ATOM 1177 C CA . GLU A 1 157 ? -3.195 -21.078 -2.996 1 69.75 157 GLU A CA 1
ATOM 1178 C C . GLU A 1 157 ? -3.209 -22.5 -2.469 1 69.75 157 GLU A C 1
ATOM 1180 O O . GLU A 1 157 ? -3.66 -23.422 -3.16 1 69.75 157 GLU A O 1
ATOM 1185 N N . ARG A 1 158 ? -2.803 -22.688 -1.252 1 67.06 158 ARG A N 1
ATOM 1186 C CA . ARG A 1 158 ? -2.701 -24.047 -0.728 1 67.06 158 ARG A CA 1
ATOM 1187 C C . ARG A 1 158 ? -4 -24.469 -0.047 1 67.06 158 ARG A C 1
ATOM 1189 O O . ARG A 1 158 ? -4.457 -25.594 -0.219 1 67.06 158 ARG A O 1
ATOM 1196 N N . PHE A 1 159 ? -4.621 -23.547 0.639 1 67.69 159 PHE A N 1
ATOM 1197 C CA . PHE A 1 159 ? -5.766 -23.922 1.459 1 67.69 159 PHE A CA 1
ATOM 1198 C C . PHE A 1 159 ? -7.066 -23.453 0.825 1 67.69 159 PHE A C 1
ATOM 1200 O O . PHE A 1 159 ? -8.148 -23.922 1.186 1 67.69 159 PHE A O 1
ATOM 1207 N N . GLY A 1 160 ? -6.91 -22.594 -0.061 1 74.19 160 GLY A N 1
ATOM 1208 C CA . GLY A 1 160 ? -8.086 -22.094 -0.751 1 74.19 160 GLY A CA 1
ATOM 1209 C C . GLY A 1 160 ? -8.867 -21.078 0.062 1 74.19 160 GLY A C 1
ATOM 1210 O O . GLY A 1 160 ? -9.875 -20.547 -0.403 1 74.19 160 GLY A O 1
ATOM 1211 N N . ASP A 1 161 ? -8.375 -20.672 1.229 1 81.25 161 ASP A N 1
ATOM 1212 C CA . ASP A 1 161 ? -9.078 -19.719 2.078 1 81.25 161 ASP A CA 1
ATOM 1213 C C . ASP A 1 161 ? -8.883 -18.297 1.572 1 81.25 161 ASP A C 1
ATOM 1215 O O . ASP A 1 161 ? -7.848 -17.969 0.976 1 81.25 161 ASP A O 1
ATOM 1219 N N . VAL A 1 162 ? -9.914 -17.547 1.877 1 83.88 162 VAL A N 1
ATOM 1220 C CA . VAL A 1 162 ? -9.852 -16.141 1.489 1 83.88 162 VAL A CA 1
ATOM 1221 C C . VAL A 1 162 ? -9.109 -15.336 2.561 1 83.88 162 VAL A C 1
ATOM 1223 O O . VAL A 1 162 ? -9.391 -15.484 3.754 1 83.88 162 VAL A O 1
ATOM 1226 N N . VAL A 1 163 ? -8.109 -14.656 2.16 1 87.56 163 VAL A N 1
ATOM 1227 C CA . VAL A 1 163 ? -7.402 -13.711 3.016 1 87.56 163 VAL A CA 1
ATOM 1228 C C . VAL A 1 163 ? -7.75 -12.281 2.613 1 87.56 163 VAL A C 1
ATOM 1230 O O . VAL A 1 163 ? -7.707 -11.93 1.432 1 87.56 163 VAL A O 1
ATOM 1233 N N . THR A 1 164 ? -8.094 -11.461 3.641 1 90.69 164 THR A N 1
ATOM 1234 C CA . THR A 1 164 ? -8.531 -10.109 3.312 1 90.69 164 THR A CA 1
ATOM 1235 C C . THR A 1 164 ? -7.59 -9.07 3.92 1 90.69 164 THR A C 1
ATOM 1237 O O . THR A 1 164 ? -7.27 -9.141 5.109 1 90.69 164 THR A O 1
ATOM 1240 N N . LEU A 1 165 ? -6.996 -8.25 3.07 1 93.56 165 LEU A N 1
ATOM 1241 C CA . LEU A 1 165 ? -6.414 -6.988 3.51 1 93.56 165 LEU A CA 1
ATOM 1242 C C . LEU A 1 165 ? -7.5 -5.945 3.764 1 93.56 165 LEU A C 1
ATOM 1244 O O . LEU A 1 165 ? -8.203 -5.539 2.836 1 93.56 165 LEU A O 1
ATOM 1248 N N . PRO A 1 166 ? -7.664 -5.566 5.02 1 93.62 166 PRO A N 1
ATOM 1249 C CA . PRO A 1 166 ? -8.766 -4.645 5.312 1 93.62 166 PRO A CA 1
ATOM 1250 C C . PRO A 1 166 ? -8.555 -3.264 4.695 1 93.62 166 PRO A C 1
ATOM 1252 O O . PRO A 1 166 ? -7.441 -2.93 4.285 1 93.62 166 PRO A O 1
ATOM 1255 N N . ALA A 1 167 ? -9.656 -2.518 4.598 1 94.44 167 ALA A N 1
ATOM 1256 C CA . ALA A 1 167 ? -9.547 -1.122 4.18 1 94.44 167 ALA A CA 1
ATOM 1257 C C . ALA A 1 167 ? -8.641 -0.337 5.125 1 94.44 167 ALA A C 1
ATOM 1259 O O . ALA A 1 167 ? -8.781 -0.426 6.348 1 94.44 167 ALA A O 1
ATOM 1260 N N . SER A 1 168 ? -7.707 0.381 4.523 1 93.75 168 SER A N 1
ATOM 1261 C CA . SER A 1 168 ? -6.801 1.168 5.355 1 93.75 168 SER A CA 1
ATOM 1262 C C . SER A 1 168 ? -7.539 2.307 6.051 1 93.75 168 SER A C 1
ATOM 1264 O O . SER A 1 168 ? -8.203 3.111 5.398 1 93.75 168 SER A O 1
ATOM 1266 N N . PRO A 1 169 ? -7.383 2.371 7.363 1 90.31 169 PRO A N 1
ATOM 1267 C CA . PRO A 1 169 ? -7.941 3.521 8.07 1 90.31 169 PRO A CA 1
ATOM 1268 C C . PRO A 1 169 ? -7 4.723 8.094 1 90.31 169 PRO A C 1
ATOM 1270 O O . PRO A 1 169 ? -7.344 5.777 8.633 1 90.31 169 PRO A O 1
ATOM 1273 N N . VAL A 1 170 ? -5.852 4.52 7.535 1 85.44 170 VAL A N 1
ATOM 1274 C CA . VAL A 1 170 ? -4.809 5.543 7.516 1 85.44 170 VAL A CA 1
ATOM 1275 C C . VAL A 1 170 ? -4.742 6.184 6.133 1 85.44 170 VAL A C 1
ATOM 1277 O O . VAL A 1 170 ? -4.672 5.488 5.117 1 85.44 170 VAL A O 1
ATOM 1280 N N . GLY A 1 171 ? -4.84 7.535 6.121 1 81.88 171 GLY A N 1
ATOM 1281 C CA . GLY A 1 171 ? -4.695 8.234 4.855 1 81.88 171 GLY A CA 1
ATOM 1282 C C . GLY A 1 171 ? -3.248 8.477 4.469 1 81.88 171 GLY A C 1
ATOM 1283 O O . GLY A 1 171 ? -2.336 8.172 5.234 1 81.88 171 GLY A O 1
ATOM 1284 N N . TRP A 1 172 ? -3.047 8.906 3.256 1 82.81 172 TRP A N 1
ATOM 1285 C CA . TRP A 1 172 ? -1.712 9.25 2.773 1 82.81 172 TRP A CA 1
ATOM 1286 C C . TRP A 1 172 ? -1.571 10.75 2.574 1 82.81 172 TRP A C 1
ATOM 1288 O O . TRP A 1 172 ? -2.57 11.461 2.438 1 82.81 172 TRP A O 1
ATOM 1298 N N . ASP A 1 173 ? -0.346 11.219 2.641 1 75.69 173 ASP A N 1
ATOM 1299 C CA . ASP A 1 173 ? -0.036 12.641 2.488 1 75.69 173 ASP A CA 1
ATOM 1300 C C . ASP A 1 173 ? -0.157 13.078 1.03 1 75.69 173 ASP A C 1
ATOM 1302 O O . ASP A 1 173 ? 0.686 12.727 0.201 1 75.69 173 ASP A O 1
ATOM 1306 N N . TYR A 1 174 ? -1.147 13.922 0.753 1 75.19 174 TYR A N 1
ATOM 1307 C CA . TYR A 1 174 ? -1.409 14.32 -0.625 1 75.19 174 TYR A CA 1
ATOM 1308 C C . TYR A 1 174 ? -0.658 15.602 -0.972 1 75.19 174 TYR A C 1
ATOM 1310 O O . TYR A 1 174 ? -0.871 16.188 -2.039 1 75.19 174 TYR A O 1
ATOM 1318 N N . SER A 1 175 ? 0.219 16 -0.12 1 70.19 175 SER A N 1
ATOM 1319 C CA . SER A 1 175 ? 0.863 17.297 -0.285 1 70.19 175 SER A CA 1
ATOM 1320 C C . SER A 1 175 ? 1.612 17.375 -1.611 1 70.19 175 SER A C 1
ATOM 1322 O O . SER A 1 175 ? 1.548 18.391 -2.305 1 70.19 175 SER A O 1
ATOM 1324 N N . LEU A 1 176 ? 2.289 16.312 -1.938 1 77.81 176 LEU A N 1
ATOM 1325 C CA . LEU A 1 176 ? 3.055 16.297 -3.18 1 77.81 176 LEU A CA 1
ATOM 1326 C C . LEU A 1 176 ? 2.156 16.578 -4.379 1 77.81 176 LEU A C 1
ATOM 1328 O O . LEU A 1 176 ? 2.52 17.359 -5.262 1 77.81 176 LEU A O 1
ATOM 1332 N N . PHE A 1 177 ? 0.98 16.047 -4.418 1 83.31 177 PHE A N 1
ATOM 1333 C CA . PHE A 1 177 ? 0.061 16.188 -5.539 1 83.31 177 PHE A CA 1
ATOM 1334 C C . PHE A 1 177 ? -0.678 17.516 -5.473 1 83.31 177 PHE A C 1
ATOM 1336 O O . PHE A 1 177 ? -1.056 18.078 -6.508 1 83.31 177 PHE A O 1
ATOM 1343 N N . THR A 1 178 ? -0.797 17.922 -4.23 1 72.19 178 THR A N 1
ATOM 1344 C CA . THR A 1 178 ? -1.386 19.234 -4.074 1 72.19 178 THR A CA 1
ATOM 1345 C C . THR A 1 178 ? -0.447 20.312 -4.609 1 72.19 178 THR A C 1
ATOM 1347 O O . THR A 1 178 ? -0.87 21.203 -5.363 1 72.19 178 THR A O 1
ATOM 1350 N N . TRP A 1 179 ? 0.782 20.172 -4.305 1 65.12 179 TRP A N 1
ATOM 1351 C CA . TRP A 1 179 ? 1.764 21.203 -4.629 1 65.12 179 TRP A CA 1
ATOM 1352 C C . TRP A 1 179 ? 2.123 21.156 -6.109 1 65.12 179 TRP A C 1
ATOM 1354 O O . TRP A 1 179 ? 2.402 22.203 -6.711 1 65.12 179 TRP A O 1
ATOM 1364 N N . TYR A 1 180 ? 2.131 20.016 -6.672 1 75 180 TYR A N 1
ATOM 1365 C CA . TYR A 1 180 ? 2.568 19.891 -8.062 1 75 180 TYR A CA 1
ATOM 1366 C C . TYR A 1 180 ? 1.446 19.359 -8.945 1 75 180 TYR A C 1
ATOM 1368 O O . TYR A 1 180 ? 1.691 18.594 -9.867 1 75 180 TYR A O 1
ATOM 1376 N N . ARG A 1 181 ? 0.267 19.734 -8.602 1 76.69 181 ARG A N 1
ATOM 1377 C CA . ARG A 1 181 ? -0.937 19.281 -9.297 1 76.69 181 ARG A CA 1
ATOM 1378 C C . ARG A 1 181 ? -0.844 19.562 -10.789 1 76.69 181 ARG A C 1
ATOM 1380 O O . ARG A 1 181 ? -1.224 18.719 -11.609 1 76.69 181 ARG A O 1
ATOM 1387 N N . ASP A 1 182 ? -0.351 20.75 -11.172 1 73.06 182 ASP A N 1
ATOM 1388 C CA . ASP A 1 182 ? -0.267 21.156 -12.57 1 73.06 182 ASP A CA 1
ATOM 1389 C C . ASP A 1 182 ? 0.594 20.188 -13.375 1 73.06 182 ASP A C 1
ATOM 1391 O O . ASP A 1 182 ? 0.252 19.828 -14.5 1 73.06 182 ASP A O 1
ATOM 1395 N N . PHE A 1 183 ? 1.687 19.859 -12.82 1 85.56 183 PHE A N 1
ATOM 1396 C CA . PHE A 1 183 ? 2.561 18.922 -13.523 1 85.56 183 PHE A CA 1
ATOM 1397 C C . PHE A 1 183 ? 1.867 17.578 -13.734 1 85.56 183 PHE A C 1
ATOM 1399 O O . PHE A 1 183 ? 1.902 17.031 -14.836 1 85.56 183 PHE A O 1
ATOM 1406 N N . PHE A 1 184 ? 1.264 17.062 -12.672 1 90.19 184 PHE A N 1
ATOM 1407 C CA . PHE A 1 184 ? 0.654 15.734 -12.727 1 90.19 184 PHE A CA 1
ATOM 1408 C C . PHE A 1 184 ? -0.529 15.727 -13.688 1 90.19 184 PHE A C 1
ATOM 1410 O O . PHE A 1 184 ? -0.73 14.758 -14.414 1 90.19 184 PHE A O 1
ATOM 1417 N N . GLU A 1 185 ? -1.282 16.781 -13.695 1 82.69 185 GLU A N 1
ATOM 1418 C CA . GLU A 1 185 ? -2.385 16.875 -14.648 1 82.69 185 GLU A CA 1
ATOM 1419 C C . GLU A 1 185 ? -1.867 17.031 -16.078 1 82.69 185 GLU A C 1
ATOM 1421 O O . GLU A 1 185 ? -2.416 16.453 -17.016 1 82.69 185 GLU A O 1
ATOM 1426 N N . TRP A 1 186 ? -0.812 17.797 -16.219 1 86.81 186 TRP A N 1
ATOM 1427 C CA . TRP A 1 186 ? -0.194 18.047 -17.516 1 86.81 186 TRP A CA 1
ATOM 1428 C C . TRP A 1 186 ? 0.317 16.75 -18.141 1 86.81 186 TRP A C 1
ATOM 1430 O O . TRP A 1 186 ? 0.042 16.469 -19.312 1 86.81 186 TRP A O 1
ATOM 1440 N N . ILE A 1 187 ? 1.048 15.977 -17.391 1 94.06 187 ILE A N 1
ATOM 1441 C CA . ILE A 1 187 ? 1.667 14.773 -17.953 1 94.06 187 ILE A CA 1
ATOM 1442 C C . ILE A 1 187 ? 0.597 13.719 -18.219 1 94.06 187 ILE A C 1
ATOM 1444 O O . ILE A 1 187 ? 0.772 12.852 -19.078 1 94.06 187 ILE A O 1
ATOM 1448 N N . ASP A 1 188 ? -0.493 13.773 -17.469 1 91 188 ASP A N 1
ATOM 1449 C CA . ASP A 1 188 ? -1.555 12.781 -17.594 1 91 188 ASP A CA 1
ATOM 1450 C C . ASP A 1 188 ? -2.467 13.102 -18.781 1 91 188 ASP A C 1
ATOM 1452 O O . ASP A 1 188 ? -3.154 12.219 -19.297 1 91 188 ASP A O 1
ATOM 1456 N N . GLU A 1 189 ? -2.539 14.273 -19.172 1 89.06 189 GLU A N 1
ATOM 1457 C CA . GLU A 1 189 ? -3.5 14.734 -20.172 1 89.06 189 GLU A CA 1
ATOM 1458 C C . GLU A 1 189 ? -3.234 14.102 -21.531 1 89.06 189 GLU A C 1
ATOM 1460 O O . GLU A 1 189 ? -4.172 13.711 -22.234 1 89.06 189 GLU A O 1
ATOM 1465 N N . GLU A 1 190 ? -2.02 14.039 -21.969 1 90.06 190 GLU A N 1
ATOM 1466 C CA . GLU A 1 190 ? -1.606 13.445 -23.234 1 90.06 190 GLU A CA 1
ATOM 1467 C C . GLU A 1 190 ? -0.146 13.008 -23.188 1 90.06 190 GLU A C 1
ATOM 1469 O O . GLU A 1 190 ? 0.616 13.453 -22.328 1 90.06 190 GLU A O 1
ATOM 1474 N N . PRO A 1 191 ? 0.158 12.18 -24.078 1 91.38 191 PRO A N 1
ATOM 1475 C CA . PRO A 1 191 ? 1.567 11.781 -24.109 1 91.38 191 PRO A CA 1
ATOM 1476 C C . PRO A 1 191 ? 2.508 12.969 -24.328 1 91.38 191 PRO A C 1
ATOM 1478 O O . PRO A 1 191 ? 2.236 13.836 -25.156 1 91.38 191 PRO A O 1
ATOM 1481 N N . ARG A 1 192 ? 3.549 13.008 -23.5 1 93.88 192 ARG A N 1
ATOM 1482 C CA . ARG A 1 192 ? 4.535 14.078 -23.562 1 93.88 192 ARG A CA 1
ATOM 1483 C C . ARG A 1 192 ? 5.902 13.547 -23.969 1 93.88 192 ARG A C 1
ATOM 1485 O O . ARG A 1 192 ? 6.363 12.531 -23.422 1 93.88 192 ARG A O 1
ATOM 1492 N N . PRO A 1 193 ? 6.539 14.242 -24.953 1 96.62 193 PRO A N 1
ATOM 1493 C CA . PRO A 1 193 ? 7.898 13.805 -25.281 1 96.62 193 PRO A CA 1
ATOM 1494 C C . PRO A 1 193 ? 8.82 13.781 -24.062 1 96.62 193 PRO A C 1
ATOM 1496 O O . PRO A 1 193 ? 8.773 14.695 -23.234 1 96.62 193 PRO A O 1
ATOM 1499 N N . THR A 1 194 ? 9.656 12.758 -24.016 1 96.88 194 THR A N 1
ATOM 1500 C CA . THR A 1 194 ? 10.531 12.523 -22.875 1 96.88 194 THR A CA 1
ATOM 1501 C C . THR A 1 194 ? 11.406 13.742 -22.609 1 96.88 194 THR A C 1
ATOM 1503 O O . THR A 1 194 ? 11.617 14.117 -21.453 1 96.88 194 THR A O 1
ATOM 1506 N N . ALA A 1 195 ? 11.898 14.312 -23.656 1 96 195 ALA A N 1
ATOM 1507 C CA . ALA A 1 195 ? 12.781 15.461 -23.516 1 96 195 ALA A CA 1
ATOM 1508 C C . ALA A 1 195 ? 12.07 16.609 -22.797 1 96 195 ALA A C 1
ATOM 1510 O O . ALA A 1 195 ? 12.656 17.281 -21.938 1 96 195 ALA A O 1
ATOM 1511 N N . GLN A 1 196 ? 10.852 16.844 -23.156 1 94 196 GLN A N 1
ATOM 1512 C CA . GLN A 1 196 ? 10.055 17.906 -22.547 1 94 196 GLN A CA 1
ATOM 1513 C C . GLN A 1 196 ? 9.773 17.609 -21.078 1 94 196 GLN A C 1
ATOM 1515 O O . GLN A 1 196 ? 9.828 18.5 -20.234 1 94 196 GLN A O 1
ATOM 1520 N N . VAL A 1 197 ? 9.477 16.375 -20.797 1 94.75 197 VAL A N 1
ATOM 1521 C CA . VAL A 1 197 ? 9.18 15.969 -19.422 1 94.75 197 VAL A CA 1
ATOM 1522 C C . VAL A 1 197 ? 10.422 16.125 -18.547 1 94.75 197 VAL A C 1
ATOM 1524 O O . VAL A 1 197 ? 10.344 16.625 -17.422 1 94.75 197 VAL A O 1
ATOM 1527 N N . ARG A 1 198 ? 11.547 15.758 -19.062 1 93.06 198 ARG A N 1
ATOM 1528 C CA . ARG A 1 198 ? 12.797 15.859 -18.328 1 93.06 198 ARG A CA 1
ATOM 1529 C C . ARG A 1 198 ? 13.133 17.312 -18 1 93.06 198 ARG A C 1
ATOM 1531 O O . ARG A 1 198 ? 13.625 17.609 -16.922 1 93.06 198 ARG A O 1
ATOM 1538 N N . GLU A 1 199 ? 12.891 18.125 -18.922 1 87.25 199 GLU A N 1
ATOM 1539 C CA . GLU A 1 199 ? 13.133 19.562 -18.703 1 87.25 199 GLU A CA 1
ATOM 1540 C C . GLU A 1 199 ? 12.281 20.094 -17.562 1 87.25 199 GLU A C 1
ATOM 1542 O O . GLU A 1 199 ? 12.781 20.828 -16.703 1 87.25 199 GLU A O 1
ATOM 1547 N N . ARG A 1 200 ? 11.062 19.719 -17.531 1 84.94 200 ARG A N 1
ATOM 1548 C CA . ARG A 1 200 ? 10.172 20.188 -16.484 1 84.94 200 ARG A CA 1
ATOM 1549 C C . ARG A 1 200 ? 10.539 19.578 -15.133 1 84.94 200 ARG A C 1
ATOM 1551 O O . ARG A 1 200 ? 10.438 20.234 -14.102 1 84.94 200 ARG A O 1
ATOM 1558 N N . LEU A 1 201 ? 10.992 18.312 -15.133 1 86.88 201 LEU A N 1
ATOM 1559 C CA . LEU A 1 201 ? 11.328 17.594 -13.906 1 86.88 201 LEU A CA 1
ATOM 1560 C C . LEU A 1 201 ? 12.555 18.219 -13.234 1 86.88 201 LEU A C 1
ATOM 1562 O O . LEU A 1 201 ? 12.719 18.094 -12.016 1 86.88 201 LEU A O 1
ATOM 1566 N N . MET A 1 202 ? 13.359 18.875 -14.023 1 82.31 202 MET A N 1
ATOM 1567 C CA . MET A 1 202 ? 14.57 19.484 -13.477 1 82.31 202 MET A CA 1
ATOM 1568 C C . MET A 1 202 ? 14.219 20.562 -12.453 1 82.31 202 MET A C 1
ATOM 1570 O O . MET A 1 202 ? 15 20.828 -11.539 1 82.31 202 MET A O 1
ATOM 1574 N N . ALA A 1 203 ? 13.039 21.109 -12.562 1 72 203 ALA A N 1
ATOM 1575 C CA . ALA A 1 203 ? 12.625 22.203 -11.68 1 72 203 ALA A CA 1
ATOM 1576 C C . ALA A 1 203 ? 11.781 21.672 -10.516 1 72 203 ALA A C 1
ATOM 1578 O O . ALA A 1 203 ? 11.312 22.438 -9.68 1 72 203 ALA A O 1
ATOM 1579 N N . LEU A 1 204 ? 11.586 20.375 -10.477 1 76.31 204 LEU A N 1
ATOM 1580 C CA . LEU A 1 204 ? 10.727 19.75 -9.469 1 76.31 204 LEU A CA 1
ATOM 1581 C C . LEU A 1 204 ? 11.539 18.875 -8.531 1 76.31 204 LEU A C 1
ATOM 1583 O O . LEU A 1 204 ? 12.68 18.5 -8.844 1 76.31 204 LEU A O 1
ATOM 1587 N N . PRO A 1 205 ? 11.008 18.609 -7.336 1 73.44 205 PRO A N 1
ATOM 1588 C CA . PRO A 1 205 ? 11.711 17.688 -6.43 1 73.44 205 PRO A CA 1
ATOM 1589 C C . PRO A 1 205 ? 11.891 16.297 -7.023 1 73.44 205 PRO A C 1
ATOM 1591 O O . PRO A 1 205 ? 11.055 15.836 -7.797 1 73.44 205 PRO A O 1
ATOM 1594 N N . ASP A 1 206 ? 12.891 15.578 -6.59 1 83.94 206 ASP A N 1
ATOM 1595 C CA . ASP A 1 206 ? 13.195 14.227 -7.043 1 83.94 206 ASP A CA 1
ATOM 1596 C C . ASP A 1 206 ? 12.023 13.281 -6.77 1 83.94 206 ASP A C 1
ATOM 1598 O O . ASP A 1 206 ? 11.82 12.312 -7.5 1 83.94 206 ASP A O 1
ATOM 1602 N N . SER A 1 207 ? 11.305 13.656 -5.754 1 85.56 207 SER A N 1
ATOM 1603 C CA . SER A 1 207 ? 10.156 12.844 -5.375 1 85.56 207 SER A CA 1
ATOM 1604 C C . SER A 1 207 ? 9.141 12.758 -6.512 1 85.56 207 SER A C 1
ATOM 1606 O O . SER A 1 207 ? 8.484 11.734 -6.691 1 85.56 207 SER A O 1
ATOM 1608 N N . VAL A 1 208 ? 9.047 13.805 -7.285 1 88.5 208 VAL A N 1
ATOM 1609 C CA . VAL A 1 208 ? 8.109 13.82 -8.398 1 88.5 208 VAL A CA 1
ATOM 1610 C C . VAL A 1 208 ? 8.609 12.914 -9.516 1 88.5 208 VAL A C 1
ATOM 1612 O O . VAL A 1 208 ? 7.828 12.18 -10.125 1 88.5 208 VAL A O 1
ATOM 1615 N N . ALA A 1 209 ? 9.922 12.961 -9.727 1 91.81 209 ALA A N 1
ATOM 1616 C CA . ALA A 1 209 ? 10.531 12.18 -10.797 1 91.81 209 ALA A CA 1
ATOM 1617 C C . ALA A 1 209 ? 10.344 10.68 -10.57 1 91.81 209 ALA A C 1
ATOM 1619 O O . ALA A 1 209 ? 10.242 9.906 -11.523 1 91.81 209 ALA A O 1
ATOM 1620 N N . LEU A 1 210 ? 10.227 10.281 -9.32 1 91.62 210 LEU A N 1
ATOM 1621 C CA . LEU A 1 210 ? 10.062 8.875 -8.961 1 91.62 210 LEU A CA 1
ATOM 1622 C C . LEU A 1 210 ? 8.734 8.328 -9.469 1 91.62 210 LEU A C 1
ATOM 1624 O O . LEU A 1 210 ? 8.555 7.113 -9.578 1 91.62 210 LEU A O 1
ATOM 1628 N N . LEU A 1 211 ? 7.793 9.227 -9.812 1 95.12 211 LEU A N 1
ATOM 1629 C CA . LEU A 1 211 ? 6.449 8.812 -10.203 1 95.12 211 LEU A CA 1
ATOM 1630 C C . LEU A 1 211 ? 6.273 8.883 -11.711 1 95.12 211 LEU A C 1
ATOM 1632 O O . LEU A 1 211 ? 5.156 8.758 -12.219 1 95.12 211 LEU A O 1
ATOM 1636 N N . VAL A 1 212 ? 7.363 9.078 -12.414 1 95 212 VAL A N 1
ATOM 1637 C CA . VAL A 1 212 ? 7.352 9.211 -13.867 1 95 212 VAL A CA 1
ATOM 1638 C C . VAL A 1 212 ? 8.242 8.133 -14.492 1 95 212 VAL A C 1
ATOM 1640 O O . VAL A 1 212 ? 9.258 7.742 -13.906 1 95 212 VAL A O 1
ATOM 1643 N N . GLU A 1 213 ? 7.801 7.598 -15.648 1 93 213 GLU A N 1
ATOM 1644 C CA . GLU A 1 213 ? 8.586 6.59 -16.359 1 93 213 GLU A CA 1
ATOM 1645 C C . GLU A 1 213 ? 8.734 6.941 -17.828 1 93 213 GLU A C 1
ATOM 1647 O O . GLU A 1 213 ? 7.797 7.441 -18.453 1 93 213 GLU A O 1
ATOM 1652 N N . ASP A 1 214 ? 9.922 6.617 -18.328 1 91.88 214 ASP A N 1
ATOM 1653 C CA . ASP A 1 214 ? 10.164 6.746 -19.766 1 91.88 214 ASP A CA 1
ATOM 1654 C C . ASP A 1 214 ? 9.695 5.5 -20.5 1 91.88 214 ASP A C 1
ATOM 1656 O O . ASP A 1 214 ? 9.875 4.379 -20.031 1 91.88 214 ASP A O 1
ATOM 1660 N N . ALA A 1 215 ? 9.055 5.715 -21.641 1 87.44 215 ALA A N 1
ATOM 1661 C CA . ALA A 1 215 ? 8.617 4.602 -22.484 1 87.44 215 ALA A CA 1
ATOM 1662 C C . ALA A 1 215 ? 9.461 4.508 -23.75 1 87.44 215 ALA A C 1
ATOM 1664 O O . ALA A 1 215 ? 10.094 5.488 -24.156 1 87.44 215 ALA A O 1
ATOM 1665 N N . PRO A 1 216 ? 9.438 3.352 -24.312 1 83.88 216 PRO A N 1
ATOM 1666 C CA . PRO A 1 216 ? 10.234 3.152 -25.531 1 83.88 216 PRO A CA 1
ATOM 1667 C C . PRO A 1 216 ? 9.719 3.975 -26.703 1 83.88 216 PRO A C 1
ATOM 1669 O O . PRO A 1 216 ? 10.453 4.191 -27.672 1 83.88 216 PRO A O 1
ATOM 1672 N N . ASP A 1 217 ? 8.57 4.492 -26.703 1 86.81 217 ASP A N 1
ATOM 1673 C CA . ASP A 1 217 ? 7.98 5.234 -27.812 1 86.81 217 ASP A CA 1
ATOM 1674 C C . ASP A 1 217 ? 8.461 6.684 -27.812 1 86.81 217 ASP A C 1
ATOM 1676 O O . ASP A 1 217 ? 7.977 7.5 -28.609 1 86.81 217 ASP A O 1
ATOM 1680 N N . GLY A 1 218 ? 9.359 6.984 -26.906 1 91.56 218 GLY A N 1
ATOM 1681 C CA . GLY A 1 218 ? 9.93 8.32 -26.859 1 91.56 218 GLY A CA 1
ATOM 1682 C C . GLY A 1 218 ? 9.141 9.289 -26 1 91.56 218 GLY A C 1
ATOM 1683 O O . GLY A 1 218 ? 9.438 10.484 -25.969 1 91.56 218 GLY A O 1
ATOM 1684 N N . HIS A 1 219 ? 8.148 8.742 -25.375 1 94.5 219 HIS A N 1
ATOM 1685 C CA . HIS A 1 219 ? 7.332 9.562 -24.484 1 94.5 219 HIS A CA 1
ATOM 1686 C C . HIS A 1 219 ? 7.492 9.117 -23.031 1 94.5 219 HIS A C 1
ATOM 1688 O O . HIS A 1 219 ? 8.055 8.055 -22.75 1 94.5 219 HIS A O 1
ATOM 1694 N N . SER A 1 220 ? 7.152 10.031 -22.109 1 94.75 220 SER A N 1
ATOM 1695 C CA . SER A 1 220 ? 7.125 9.719 -20.688 1 94.75 220 SER A CA 1
ATOM 1696 C C . SER A 1 220 ? 5.707 9.797 -20.125 1 94.75 220 SER A C 1
ATOM 1698 O O . SER A 1 220 ? 4.895 10.594 -20.594 1 94.75 220 SER A O 1
ATOM 1700 N N . TYR A 1 221 ? 5.453 8.969 -19.203 1 93.88 221 TYR A N 1
ATOM 1701 C CA . TYR A 1 221 ? 4.145 8.867 -18.562 1 93.88 221 TYR A CA 1
ATOM 1702 C C . TYR A 1 221 ? 4.273 8.773 -17.047 1 93.88 221 TYR A C 1
ATOM 1704 O O . TYR A 1 221 ? 5.367 8.523 -16.531 1 93.88 221 TYR A O 1
ATOM 1712 N N . LEU A 1 222 ? 3.15 9.039 -16.406 1 94.69 222 LEU A N 1
ATOM 1713 C CA . LEU A 1 222 ? 3.115 8.617 -15.016 1 94.69 222 LEU A CA 1
ATOM 1714 C C . LEU A 1 222 ? 3.328 7.113 -14.891 1 94.69 222 LEU A C 1
ATOM 1716 O O . LEU A 1 222 ? 2.795 6.34 -15.695 1 94.69 222 LEU A O 1
ATOM 1720 N N . SER A 1 223 ? 4.219 6.699 -13.961 1 93.88 223 SER A N 1
ATOM 1721 C CA . SER A 1 223 ? 4.301 5.281 -13.633 1 93.88 223 SER A CA 1
ATOM 1722 C C . SER A 1 223 ? 2.967 4.758 -13.109 1 93.88 223 SER A C 1
ATOM 1724 O O . SER A 1 223 ? 2.084 5.539 -12.75 1 93.88 223 SER A O 1
ATOM 1726 N N . PRO A 1 224 ? 2.777 3.441 -13.086 1 94.25 224 PRO A N 1
ATOM 1727 C CA . PRO A 1 224 ? 1.541 2.916 -12.5 1 94.25 224 PRO A CA 1
ATOM 1728 C C . PRO A 1 224 ? 1.312 3.4 -11.07 1 94.25 224 PRO A C 1
ATOM 1730 O O . PRO A 1 224 ? 0.177 3.688 -10.688 1 94.25 224 PRO A O 1
ATOM 1733 N N . LEU A 1 225 ? 2.332 3.523 -10.328 1 95.56 225 LEU A N 1
ATOM 1734 C CA . LEU A 1 225 ? 2.197 4.043 -8.977 1 95.56 225 LEU A CA 1
ATOM 1735 C C . LEU A 1 225 ? 1.778 5.508 -8.992 1 95.56 225 LEU A C 1
ATOM 1737 O O . LEU A 1 225 ? 0.915 5.922 -8.211 1 95.56 225 LEU A O 1
ATOM 1741 N N . GLY A 1 226 ? 2.455 6.281 -9.875 1 95.75 226 GLY A N 1
ATOM 1742 C CA . GLY A 1 226 ? 2.041 7.668 -10.039 1 95.75 226 GLY A CA 1
ATOM 1743 C C . GLY A 1 226 ? 0.578 7.812 -10.406 1 95.75 226 GLY A C 1
ATOM 1744 O O . GLY A 1 226 ? -0.116 8.688 -9.883 1 95.75 226 GLY A O 1
ATOM 1745 N N . GLU A 1 227 ? 0.143 6.977 -11.305 1 95.12 227 GLU A N 1
ATOM 1746 C CA . GLU A 1 227 ? -1.26 6.957 -11.711 1 95.12 227 GLU A CA 1
ATOM 1747 C C . GLU A 1 227 ? -2.17 6.648 -10.523 1 95.12 227 GLU A C 1
ATOM 1749 O O . GLU A 1 227 ? -3.232 7.258 -10.375 1 95.12 227 GLU A O 1
ATOM 1754 N N . ALA A 1 228 ? -1.773 5.746 -9.703 1 95.38 228 ALA A N 1
ATOM 1755 C CA . ALA A 1 228 ? -2.568 5.355 -8.539 1 95.38 228 ALA A CA 1
ATOM 1756 C C . ALA A 1 228 ? -2.746 6.527 -7.578 1 95.38 228 ALA A C 1
ATOM 1758 O O . ALA A 1 228 ? -3.859 6.801 -7.121 1 95.38 228 ALA A O 1
ATOM 1759 N N . TYR A 1 229 ? -1.694 7.238 -7.297 1 94.31 229 TYR A N 1
ATOM 1760 C CA . TYR A 1 229 ? -1.767 8.391 -6.402 1 94.31 229 TYR A CA 1
ATOM 1761 C C . TYR A 1 229 ? -2.627 9.492 -7.008 1 94.31 229 TYR A C 1
ATOM 1763 O O . TYR A 1 229 ? -3.42 10.125 -6.305 1 94.31 229 TYR A O 1
ATOM 1771 N N . LEU A 1 230 ? -2.418 9.719 -8.281 1 93.62 230 LEU A N 1
ATOM 1772 C CA . LEU A 1 230 ? -3.189 10.766 -8.938 1 93.62 230 LEU A CA 1
ATOM 1773 C C . LEU A 1 230 ? -4.684 10.461 -8.883 1 93.62 230 LEU A C 1
ATOM 1775 O O . LEU A 1 230 ? -5.488 11.344 -8.57 1 93.62 230 LEU A O 1
ATOM 1779 N N . GLU A 1 231 ? -5.016 9.25 -9.18 1 93.44 231 GLU A N 1
ATOM 1780 C CA . GLU A 1 231 ? -6.414 8.828 -9.141 1 93.44 231 GLU A CA 1
ATOM 1781 C C . GLU A 1 231 ? -6.984 8.953 -7.727 1 93.44 231 GLU A C 1
ATOM 1783 O O . GLU A 1 231 ? -8.133 9.375 -7.551 1 93.44 231 GLU A O 1
ATOM 1788 N N . ALA A 1 232 ? -6.242 8.531 -6.758 1 91.75 232 ALA A N 1
ATOM 1789 C CA . ALA A 1 232 ? -6.684 8.656 -5.371 1 91.75 232 ALA A CA 1
ATOM 1790 C C . ALA A 1 232 ? -6.863 10.117 -4.98 1 91.75 232 ALA A C 1
ATOM 1792 O O . ALA A 1 232 ? -7.832 10.477 -4.309 1 91.75 232 ALA A O 1
ATOM 1793 N N . PHE A 1 233 ? -5.934 11 -5.414 1 88.5 233 PHE A N 1
ATOM 1794 C CA . PHE A 1 233 ? -5.973 12.43 -5.141 1 88.5 233 PHE A CA 1
ATOM 1795 C C . PHE A 1 233 ? -7.23 13.062 -5.723 1 88.5 233 PHE A C 1
ATOM 1797 O O . PHE A 1 233 ? -7.859 13.906 -5.086 1 88.5 233 PHE A O 1
ATOM 1804 N N . ARG A 1 234 ? -7.547 12.586 -6.867 1 84.81 234 ARG A N 1
ATOM 1805 C CA . ARG A 1 234 ? -8.711 13.133 -7.559 1 84.81 234 ARG A CA 1
ATOM 1806 C C . ARG A 1 234 ? -9.992 12.828 -6.797 1 84.81 234 ARG A C 1
ATOM 1808 O O . ARG A 1 234 ? -10.992 13.547 -6.934 1 84.81 234 ARG A O 1
ATOM 1815 N N . GLY A 1 235 ? -9.969 11.82 -6.016 1 80.38 235 GLY A N 1
ATOM 1816 C CA . GLY A 1 235 ? -11.133 11.461 -5.227 1 80.38 235 GLY A CA 1
ATOM 1817 C C . GLY A 1 235 ? -11.234 12.219 -3.918 1 80.38 235 GLY A C 1
ATOM 1818 O O . GLY A 1 235 ? -12.266 12.18 -3.246 1 80.38 235 GLY A O 1
ATOM 1819 N N . GLN A 1 236 ? -10.18 12.82 -3.545 1 73.12 236 GLN A N 1
ATOM 1820 C CA . GLN A 1 236 ? -10.188 13.609 -2.312 1 73.12 236 GLN A CA 1
ATOM 1821 C C . GLN A 1 236 ? -11 14.883 -2.48 1 73.12 236 GLN A C 1
ATOM 1823 O O . GLN A 1 236 ? -11.031 15.469 -3.566 1 73.12 236 GLN A O 1
ATOM 1828 N N . PRO A 1 237 ? -11.883 15.078 -1.415 1 58.81 237 PRO A N 1
ATOM 1829 C CA . PRO A 1 237 ? -12.594 16.359 -1.503 1 58.81 237 PRO A CA 1
ATOM 1830 C C . PRO A 1 237 ? -11.648 17.547 -1.662 1 58.81 237 PRO A C 1
ATOM 1832 O O . PRO A 1 237 ? -10.555 17.547 -1.097 1 58.81 237 PRO A O 1
ATOM 1835 N N . ASP A 1 238 ? -11.93 18.141 -2.689 1 55.16 238 ASP A N 1
ATOM 1836 C CA . ASP A 1 238 ? -11.148 19.359 -2.875 1 55.16 238 ASP A CA 1
ATOM 1837 C C . ASP A 1 238 ? -11.375 20.328 -1.717 1 55.16 238 ASP A C 1
ATOM 1839 O O . ASP A 1 238 ? -12.43 20.953 -1.614 1 55.16 238 ASP A O 1
ATOM 1843 N N . THR A 1 239 ? -10.586 20.062 -0.623 1 54.31 239 THR A N 1
ATOM 1844 C CA . THR A 1 239 ? -10.766 20.953 0.511 1 54.31 239 THR A CA 1
ATOM 1845 C C . THR A 1 239 ? -10.062 22.297 0.258 1 54.31 239 THR A C 1
ATOM 1847 O O . THR A 1 239 ? -10.023 23.156 1.139 1 54.31 239 THR A O 1
ATOM 1850 N N . ARG A 1 240 ? -9.648 22.375 -0.949 1 61.31 240 ARG A N 1
ATOM 1851 C CA . ARG A 1 240 ? -8.977 23.609 -1.316 1 61.31 240 ARG A CA 1
ATOM 1852 C C . ARG A 1 240 ? -9.977 24.75 -1.469 1 61.31 240 ARG A C 1
ATOM 1854 O O . ARG A 1 240 ? -11.031 24.578 -2.09 1 61.31 240 ARG A O 1
ATOM 1861 N N . ARG A 1 241 ? -9.672 25.703 -0.735 1 66.88 241 ARG A N 1
ATOM 1862 C CA . ARG A 1 241 ? -10.43 26.922 -1.001 1 66.88 241 ARG A CA 1
ATOM 1863 C C . ARG A 1 241 ? -10.18 27.422 -2.418 1 66.88 241 ARG A C 1
ATOM 1865 O O . ARG A 1 241 ? -9.055 27.328 -2.926 1 66.88 241 ARG A O 1
ATOM 1872 N N . PRO A 1 242 ? -11.312 27.641 -3.105 1 75.19 242 PRO A N 1
ATOM 1873 C CA . PRO A 1 242 ? -11.102 28.219 -4.434 1 75.19 242 PRO A CA 1
ATOM 1874 C C . PRO A 1 242 ? -10.195 29.453 -4.406 1 75.19 242 PRO A C 1
ATOM 1876 O O . PRO A 1 242 ? -10.273 30.25 -3.475 1 75.19 242 PRO A O 1
ATOM 1879 N N . LEU A 1 243 ? -9.195 29.5 -5.355 1 82.62 243 LEU A N 1
ATOM 1880 C CA . LEU A 1 243 ? -8.219 30.578 -5.422 1 82.62 243 LEU A CA 1
ATOM 1881 C C . LEU A 1 243 ? -8.156 31.172 -6.82 1 82.62 243 LEU A C 1
ATOM 1883 O O . LEU A 1 243 ? -8.195 30.453 -7.816 1 82.62 243 LEU A O 1
ATOM 1887 N N . ARG A 1 244 ? -8.32 32.5 -6.898 1 86.31 244 ARG A N 1
ATOM 1888 C CA . ARG A 1 244 ? -8.172 33.25 -8.148 1 86.31 244 ARG A CA 1
ATOM 1889 C C . ARG A 1 244 ? -7.016 34.25 -8.07 1 86.31 244 ARG A C 1
ATOM 1891 O O . ARG A 1 244 ? -6.688 34.75 -6.992 1 86.31 244 ARG A O 1
ATOM 1898 N N . LEU A 1 245 ? -6.332 34.406 -9.297 1 91.5 245 LEU A N 1
ATOM 1899 C CA . LEU A 1 245 ? -5.207 35.344 -9.375 1 91.5 245 LEU A CA 1
ATOM 1900 C C . LEU A 1 245 ? -5.598 36.594 -10.117 1 91.5 245 LEU A C 1
ATOM 1902 O O . LEU A 1 245 ? -6.328 36.562 -11.109 1 91.5 245 LEU A O 1
ATOM 1906 N N . SER A 1 246 ? -5.105 37.781 -9.641 1 92.81 246 SER A N 1
ATOM 1907 C CA . SER A 1 246 ? -5.219 39.031 -10.391 1 92.81 246 SER A CA 1
ATOM 1908 C C . SER A 1 246 ? -4.352 39 -11.648 1 92.81 246 SER A C 1
ATOM 1910 O O . SER A 1 246 ? -3.428 38.188 -11.75 1 92.81 246 SER A O 1
ATOM 1912 N N . PRO A 1 247 ? -4.684 39.844 -12.617 1 90.38 247 PRO A N 1
ATOM 1913 C CA . PRO A 1 247 ? -3.816 39.938 -13.797 1 90.38 247 PRO A CA 1
ATOM 1914 C C . PRO A 1 247 ? -2.357 40.219 -13.438 1 90.38 247 PRO A C 1
ATOM 1916 O O . PRO A 1 247 ? -1.449 39.656 -14.062 1 90.38 247 PRO A O 1
ATOM 1919 N N . SER A 1 248 ? -2.133 41.031 -12.484 1 91.75 248 SER A N 1
ATOM 1920 C CA . SER A 1 248 ? -0.779 41.344 -12.047 1 91.75 248 SER A CA 1
ATOM 1921 C C . SER A 1 248 ? -0.078 40.125 -11.461 1 91.75 248 SER A C 1
ATOM 1923 O O . SER A 1 248 ? 1.082 39.844 -11.781 1 91.75 248 SER A O 1
ATOM 1925 N N . ALA A 1 249 ? -0.762 39.406 -10.641 1 92.62 249 ALA A N 1
ATOM 1926 C CA . ALA A 1 249 ? -0.197 38.188 -10.062 1 92.62 249 ALA A CA 1
ATOM 1927 C C . ALA A 1 249 ? 0.106 37.156 -11.148 1 92.62 249 ALA A C 1
ATOM 1929 O O . ALA A 1 249 ? 1.143 36.5 -11.102 1 92.62 249 ALA A O 1
ATOM 1930 N N . LEU A 1 250 ? -0.786 37.031 -12.062 1 89.62 250 LEU A N 1
ATOM 1931 C CA . LEU A 1 250 ? -0.607 36.094 -13.164 1 89.62 250 LEU A CA 1
ATOM 1932 C C . LEU A 1 250 ? 0.608 36.5 -14.008 1 89.62 250 LEU A C 1
ATOM 1934 O O . LEU A 1 250 ? 1.378 35.625 -14.414 1 89.62 250 LEU A O 1
ATOM 1938 N N . ARG A 1 251 ? 0.729 37.75 -14.297 1 86.81 251 ARG A N 1
ATOM 1939 C CA . ARG A 1 251 ? 1.884 38.219 -15.047 1 86.81 251 ARG A CA 1
ATOM 1940 C C . ARG A 1 251 ? 3.184 37.906 -14.312 1 86.81 251 ARG A C 1
ATOM 1942 O O . ARG A 1 251 ? 4.168 37.5 -14.938 1 86.81 251 ARG A O 1
ATOM 1949 N N . THR A 1 252 ? 3.158 38.094 -13.055 1 87.75 252 THR A N 1
ATOM 1950 C CA . THR A 1 252 ? 4.336 37.781 -12.258 1 87.75 252 THR A CA 1
ATOM 1951 C C . THR A 1 252 ? 4.695 36.281 -12.398 1 87.75 252 THR A C 1
ATOM 1953 O O . THR A 1 252 ? 5.855 35.969 -12.648 1 87.75 252 THR A O 1
ATOM 1956 N N . LEU A 1 253 ? 3.734 35.469 -12.281 1 84.38 253 LEU A N 1
ATOM 1957 C CA . LEU A 1 253 ? 3.957 34.031 -12.375 1 84.38 253 LEU A CA 1
ATOM 1958 C C . LEU A 1 253 ? 4.516 33.656 -13.75 1 84.38 253 LEU A C 1
ATOM 1960 O O . LEU A 1 253 ? 5.375 32.781 -13.852 1 84.38 253 LEU A O 1
ATOM 1964 N N . ASP A 1 254 ? 4.129 34.344 -14.742 1 80.06 254 ASP A N 1
ATOM 1965 C CA . ASP A 1 254 ? 4.484 34.031 -16.125 1 80.06 254 ASP A CA 1
ATOM 1966 C C . ASP A 1 254 ? 5.914 34.469 -16.438 1 80.06 254 ASP A C 1
ATOM 1968 O O . ASP A 1 254 ? 6.535 33.938 -17.375 1 80.06 254 ASP A O 1
ATOM 1972 N N . THR A 1 255 ? 6.344 35.344 -15.656 1 81.88 255 THR A N 1
ATOM 1973 C CA . THR A 1 255 ? 7.656 35.906 -15.961 1 81.88 255 THR A CA 1
ATOM 1974 C C . THR A 1 255 ? 8.742 35.219 -15.133 1 81.88 255 THR A C 1
ATOM 1976 O O . THR A 1 255 ? 9.93 35.469 -15.336 1 81.88 255 THR A O 1
ATOM 1979 N N . LEU A 1 256 ? 8.344 34.406 -14.297 1 77.38 256 LEU A N 1
ATOM 1980 C CA . LEU A 1 256 ? 9.289 33.781 -13.375 1 77.38 256 LEU A CA 1
ATOM 1981 C C . LEU A 1 256 ? 9.945 32.562 -14.023 1 77.38 256 LEU A C 1
ATOM 1983 O O . LEU A 1 256 ? 9.383 31.953 -14.938 1 77.38 256 LEU A O 1
ATOM 1987 N N . ASP A 1 257 ? 11.203 32.344 -13.578 1 71.62 257 ASP A N 1
ATOM 1988 C CA . ASP A 1 257 ? 11.836 31.078 -13.969 1 71.62 257 ASP A CA 1
ATOM 1989 C C . ASP A 1 257 ? 11.125 29.875 -13.352 1 71.62 257 ASP A C 1
ATOM 1991 O O . ASP A 1 257 ? 10.328 30.031 -12.422 1 71.62 257 ASP A O 1
ATOM 1995 N N . PHE A 1 258 ? 11.445 28.844 -13.906 1 62.69 258 PHE A N 1
ATOM 1996 C CA . PHE A 1 258 ? 10.727 27.625 -13.562 1 62.69 258 PHE A CA 1
ATOM 1997 C C . PHE A 1 258 ? 10.82 27.359 -12.062 1 62.69 258 PHE A C 1
ATOM 1999 O O . PHE A 1 258 ? 9.82 27.031 -11.422 1 62.69 258 PHE A O 1
ATOM 2006 N N . SER A 1 259 ? 11.992 27.531 -11.547 1 61.19 259 SER A N 1
ATOM 2007 C CA . SER A 1 259 ? 12.203 27.219 -10.133 1 61.19 259 SER A CA 1
ATOM 2008 C C . SER A 1 259 ? 11.391 28.141 -9.234 1 61.19 259 SER A C 1
ATOM 2010 O O . SER A 1 259 ? 10.727 27.672 -8.305 1 61.19 259 SER A O 1
ATOM 2012 N N . THR A 1 260 ? 11.453 29.422 -9.547 1 72.19 260 THR A N 1
ATOM 2013 C CA . THR A 1 260 ? 10.734 30.406 -8.742 1 72.19 260 THR A CA 1
ATOM 2014 C C . THR A 1 260 ? 9.227 30.25 -8.93 1 72.19 260 THR A C 1
ATOM 2016 O O . THR A 1 260 ? 8.461 30.391 -7.973 1 72.19 260 THR A O 1
ATOM 2019 N N . ARG A 1 261 ? 8.875 29.969 -10.117 1 72.94 261 ARG A N 1
ATOM 2020 C CA . ARG A 1 261 ? 7.457 29.75 -10.406 1 72.94 261 ARG A CA 1
ATOM 2021 C C . ARG A 1 261 ? 6.918 28.562 -9.609 1 72.94 261 ARG A C 1
ATOM 2023 O O . ARG A 1 261 ? 5.832 28.641 -9.031 1 72.94 261 ARG A O 1
ATOM 2030 N N . SER A 1 262 ? 7.688 27.625 -9.562 1 64.5 262 SER A N 1
ATOM 2031 C CA . SER A 1 262 ? 7.305 26.438 -8.812 1 64.5 262 SER A CA 1
ATOM 2032 C C . SER A 1 262 ? 7.145 26.75 -7.324 1 64.5 262 SER A C 1
ATOM 2034 O O . SER A 1 262 ? 6.234 26.234 -6.672 1 64.5 262 SER A O 1
ATOM 2036 N N . ALA A 1 263 ? 7.996 27.578 -6.867 1 68 263 ALA A N 1
ATOM 2037 C CA . ALA A 1 263 ? 7.93 27.984 -5.461 1 68 263 ALA A CA 1
ATOM 2038 C C . ALA A 1 263 ? 6.637 28.734 -5.16 1 68 263 ALA A C 1
ATOM 2040 O O . ALA A 1 263 ? 5.996 28.484 -4.133 1 68 263 ALA A O 1
ATOM 2041 N N . TYR A 1 264 ? 6.293 29.609 -6.062 1 81.38 264 TYR A N 1
ATOM 2042 C CA . TYR A 1 264 ? 5.062 30.359 -5.867 1 81.38 264 TYR A CA 1
ATOM 2043 C C . TYR A 1 264 ? 3.84 29.453 -5.977 1 81.38 264 TYR A C 1
ATOM 2045 O O . TYR A 1 264 ? 2.877 29.609 -5.223 1 81.38 264 TYR A O 1
ATOM 2053 N N . LEU A 1 265 ? 3.898 28.562 -6.871 1 72.69 265 LEU A N 1
ATOM 2054 C CA . LEU A 1 265 ? 2.781 27.625 -7 1 72.69 265 LEU A CA 1
ATOM 2055 C C . LEU A 1 265 ? 2.625 26.781 -5.742 1 72.69 265 LEU A C 1
ATOM 2057 O O . LEU A 1 265 ? 1.505 26.531 -5.297 1 72.69 265 LEU A O 1
ATOM 2061 N N . GLY A 1 266 ? 3.689 26.391 -5.242 1 68.62 266 GLY A N 1
ATOM 2062 C CA . GLY A 1 266 ? 3.645 25.734 -3.947 1 68.62 266 GLY A CA 1
ATOM 2063 C C . GLY A 1 266 ? 3.023 26.594 -2.859 1 68.62 266 GLY A C 1
ATOM 2064 O O . GLY A 1 266 ? 2.23 26.094 -2.053 1 68.62 266 GLY A O 1
ATOM 2065 N N . LEU A 1 267 ? 3.385 27.906 -2.818 1 75.38 267 LEU A N 1
ATOM 2066 C CA . LEU A 1 267 ? 2.842 28.859 -1.86 1 75.38 267 LEU A CA 1
ATOM 2067 C C . LEU A 1 267 ? 1.33 28.984 -2.014 1 75.38 267 LEU A C 1
ATOM 2069 O O . LEU A 1 267 ? 0.599 28.984 -1.021 1 75.38 267 LEU A O 1
ATOM 2073 N N . LEU A 1 268 ? 0.879 29.094 -3.209 1 79.94 268 LEU A N 1
ATOM 2074 C CA . LEU A 1 268 ? -0.547 29.234 -3.479 1 79.94 268 LEU A CA 1
ATOM 2075 C C . LEU A 1 268 ? -1.311 27.984 -3.08 1 79.94 268 LEU A C 1
ATOM 2077 O O . LEU A 1 268 ? -2.434 28.062 -2.578 1 79.94 268 LEU A O 1
ATOM 2081 N N . GLU A 1 269 ? -0.696 26.906 -3.264 1 71 269 GLU A N 1
ATOM 2082 C CA . GLU A 1 269 ? -1.331 25.656 -2.848 1 71 269 GLU A CA 1
ATOM 2083 C C . GLU A 1 269 ? -1.477 25.594 -1.329 1 71 269 GLU A C 1
ATOM 2085 O O . GLU A 1 269 ? -2.498 25.125 -0.817 1 71 269 GLU A O 1
ATOM 2090 N N . ARG A 1 270 ? -0.498 26 -0.709 1 67.56 270 ARG A N 1
ATOM 2091 C CA . ARG A 1 270 ? -0.592 26.062 0.746 1 67.56 270 ARG A CA 1
ATOM 2092 C C . ARG A 1 270 ? -1.741 26.969 1.179 1 67.56 270 ARG A C 1
ATOM 2094 O O . ARG A 1 270 ? -2.438 26.672 2.152 1 67.56 270 ARG A O 1
ATOM 2101 N N . LEU A 1 271 ? -1.828 28.078 0.495 1 74.69 271 LEU A N 1
ATOM 2102 C CA . LEU A 1 271 ? -2.904 29.016 0.773 1 74.69 271 LEU A CA 1
ATOM 2103 C C . LEU A 1 271 ? -4.266 28.359 0.607 1 74.69 271 LEU A C 1
ATOM 2105 O O . LEU A 1 271 ? -5.18 28.594 1.404 1 74.69 271 LEU A O 1
ATOM 2109 N N . ARG A 1 272 ? -4.406 27.562 -0.431 1 73 272 ARG A N 1
ATOM 2110 C CA . ARG A 1 272 ? -5.688 26.938 -0.741 1 73 272 ARG A CA 1
ATOM 2111 C C . ARG A 1 272 ? -6.039 25.859 0.289 1 73 272 ARG A C 1
ATOM 2113 O O . ARG A 1 272 ? -7.219 25.625 0.563 1 73 272 ARG A O 1
ATOM 2120 N N . GLN A 1 273 ? -5.059 25.219 0.628 1 62.78 273 GLN A N 1
ATOM 2121 C CA . GLN A 1 273 ? -5.277 24.109 1.562 1 62.78 273 GLN A CA 1
ATOM 2122 C C . GLN A 1 273 ? -5.426 24.625 2.99 1 62.78 273 GLN A C 1
ATOM 2124 O O . GLN A 1 273 ? -5.898 23.906 3.869 1 62.78 273 GLN A O 1
ATOM 2129 N N . GLY A 1 274 ? -4.895 25.781 3.078 1 56.06 274 GLY A N 1
ATOM 2130 C CA . GLY A 1 274 ? -4.891 26.328 4.426 1 56.06 274 GLY A CA 1
ATOM 2131 C C . GLY A 1 274 ? -6.27 26.391 5.051 1 56.06 274 GLY A C 1
ATOM 2132 O O . GLY A 1 274 ? -7.23 26.812 4.398 1 56.06 274 GLY A O 1
ATOM 2133 N N . GLN A 1 275 ? -6.48 25.531 5.961 1 53.03 275 GLN A N 1
ATOM 2134 C CA . GLN A 1 275 ? -7.695 25.672 6.762 1 53.03 275 GLN A CA 1
ATOM 2135 C C . GLN A 1 275 ? -7.703 27 7.523 1 53.03 275 GLN A C 1
ATOM 2137 O O . GLN A 1 275 ? -6.676 27.656 7.633 1 53.03 275 GLN A O 1
ATOM 2142 N N . ASP A 1 276 ? -8.938 27.516 7.797 1 49.53 276 ASP A N 1
ATOM 2143 C CA . ASP A 1 276 ? -9.172 28.812 8.398 1 49.53 276 ASP A CA 1
ATOM 2144 C C . ASP A 1 276 ? -8.07 29.156 9.406 1 49.53 276 ASP A C 1
ATOM 2146 O O . ASP A 1 276 ? -7.551 30.281 9.414 1 49.53 276 ASP A O 1
ATOM 2150 N N . ARG A 1 277 ? -7.602 28.328 10.156 1 45.69 277 ARG A N 1
ATOM 2151 C CA . ARG A 1 277 ? -6.719 28.594 11.289 1 45.69 277 ARG A CA 1
ATOM 2152 C C . ARG A 1 277 ? -5.277 28.781 10.828 1 45.69 277 ARG A C 1
ATOM 2154 O O . ARG A 1 277 ? -4.551 29.609 11.375 1 45.69 277 ARG A O 1
ATOM 2161 N N . GLU A 1 278 ? -4.844 28.078 9.688 1 51.97 278 GLU A N 1
ATOM 2162 C CA . GLU A 1 278 ? -3.486 28.219 9.172 1 51.97 278 GLU A CA 1
ATOM 2163 C C . GLU A 1 278 ? -3.289 29.578 8.484 1 51.97 278 GLU A C 1
ATOM 2165 O O . GLU A 1 278 ? -2.23 30.188 8.617 1 51.97 278 GLU A O 1
ATOM 2170 N N . TRP A 1 279 ? -4.242 30 7.988 1 54.28 279 TRP A N 1
ATOM 2171 C CA . TRP A 1 279 ? -4.223 31.281 7.309 1 54.28 279 TRP A CA 1
ATOM 2172 C C . TRP A 1 279 ? -4.016 32.406 8.305 1 54.28 279 TRP A C 1
ATOM 2174 O O . TRP A 1 279 ? -3.295 33.375 8.016 1 54.28 279 TRP A O 1
ATOM 2184 N N . GLN A 1 280 ? -4.645 32.219 9.422 1 54 280 GLN A N 1
ATOM 2185 C CA . GLN A 1 280 ? -4.594 33.312 10.398 1 54 280 GLN A CA 1
ATOM 2186 C C . GLN A 1 280 ? -3.205 33.438 11.016 1 54 280 GLN A C 1
ATOM 2188 O O . GLN A 1 280 ? -2.738 34.531 11.297 1 54 280 GLN A O 1
ATOM 2193 N N . ARG A 1 281 ? -2.537 32.281 11.117 1 55.47 281 ARG A N 1
ATOM 2194 C CA . ARG A 1 281 ? -1.24 32.312 11.789 1 55.47 281 ARG A CA 1
ATOM 2195 C C . ARG A 1 281 ? -0.119 32.625 10.805 1 55.47 281 ARG A C 1
ATOM 2197 O O . ARG A 1 281 ? 0.933 33.125 11.203 1 55.47 281 ARG A O 1
ATOM 2204 N N . SER A 1 282 ? -0.405 32.375 9.688 1 63.03 282 SER A N 1
ATOM 2205 C CA . SER A 1 282 ? 0.672 32.5 8.711 1 63.03 282 SER A CA 1
ATOM 2206 C C . SER A 1 282 ? 0.44 33.688 7.785 1 63.03 282 SER A C 1
ATOM 2208 O O . SER A 1 282 ? 1.237 33.938 6.879 1 63.03 282 SER A O 1
ATOM 2210 N N . THR A 1 283 ? -0.596 34.281 8.258 1 73.75 283 THR A N 1
ATOM 2211 C CA . THR A 1 283 ? -0.95 35.406 7.391 1 73.75 283 THR A CA 1
ATOM 2212 C C . THR A 1 283 ? -0.896 36.719 8.156 1 73.75 283 THR A C 1
ATOM 2214 O O . THR A 1 283 ? -1.123 36.75 9.367 1 73.75 283 THR A O 1
ATOM 2217 N N . GLU A 1 284 ? -0.366 37.719 7.645 1 79.19 284 GLU A N 1
ATOM 2218 C CA . GLU A 1 284 ? -0.37 39.094 8.164 1 79.19 284 GLU A CA 1
ATOM 2219 C C . GLU A 1 284 ? -1.458 39.906 7.504 1 79.19 284 GLU A C 1
ATOM 2221 O O . GLU A 1 284 ? -1.599 39.906 6.281 1 79.19 284 GLU A O 1
ATOM 2226 N N . THR A 1 285 ? -2.242 40.531 8.438 1 82.75 285 THR A N 1
ATOM 2227 C CA . THR A 1 285 ? -3.275 41.406 7.91 1 82.75 285 THR A CA 1
ATOM 2228 C C . THR A 1 285 ? -2.723 42.812 7.695 1 82.75 285 THR A C 1
ATOM 2230 O O . THR A 1 285 ? -2.182 43.438 8.625 1 82.75 285 THR A O 1
ATOM 2233 N N . LEU A 1 286 ? -2.787 43.188 6.492 1 84 286 LEU A N 1
ATOM 2234 C CA . LEU A 1 286 ? -2.326 44.531 6.156 1 84 286 LEU A CA 1
ATOM 2235 C C . LEU A 1 286 ? -3.475 45.531 6.227 1 84 286 LEU A C 1
ATOM 2237 O O . LEU A 1 286 ? -4.625 45.125 6.441 1 84 286 LEU A O 1
ATOM 2241 N N . SER A 1 287 ? -2.934 46.812 6.105 1 76.31 287 SER A N 1
ATOM 2242 C CA . SER A 1 287 ? -3.936 47.875 6.074 1 76.31 287 SER A CA 1
ATOM 2243 C C . SER A 1 287 ? -4.906 47.688 4.918 1 76.31 287 SER A C 1
ATOM 2245 O O . SER A 1 287 ? -4.5 47.344 3.809 1 76.31 287 SER A O 1
ATOM 2247 N N . GLY A 1 288 ? -6.328 47.688 5.125 1 73.44 288 GLY A N 1
ATOM 2248 C CA . GLY A 1 288 ? -7.344 47.562 4.094 1 73.44 288 GLY A CA 1
ATOM 2249 C C . GLY A 1 288 ? -7.941 46.156 4.008 1 73.44 288 GLY A C 1
ATOM 2250 O O . GLY A 1 288 ? -8.734 45.875 3.107 1 73.44 288 GLY A O 1
ATOM 2251 N N . GLY A 1 289 ? -7.34 45.312 4.793 1 81 289 GLY A N 1
ATOM 2252 C CA . GLY A 1 289 ? -7.926 44 4.855 1 81 289 GLY A CA 1
ATOM 2253 C C . GLY A 1 289 ? -7.207 42.969 3.99 1 81 289 GLY A C 1
ATOM 2254 O O . GLY A 1 289 ? -7.676 41.844 3.82 1 81 289 GLY A O 1
ATOM 2255 N N . VAL A 1 290 ? -6.113 43.438 3.365 1 89.44 290 VAL A N 1
ATOM 2256 C CA . VAL A 1 290 ? -5.312 42.531 2.545 1 89.44 290 VAL A CA 1
ATOM 2257 C C . VAL A 1 290 ? -4.43 41.656 3.443 1 89.44 290 VAL A C 1
ATOM 2259 O O . VAL A 1 290 ? -3.893 42.125 4.445 1 89.44 290 VAL A O 1
ATOM 2262 N N . LEU A 1 291 ? -4.387 40.406 3.047 1 89.5 291 LEU A N 1
ATOM 2263 C CA . LEU A 1 291 ? -3.596 39.438 3.812 1 89.5 291 LEU A CA 1
ATOM 2264 C C . LEU A 1 291 ? -2.285 39.125 3.1 1 89.5 291 LEU A C 1
ATOM 2266 O O . LEU A 1 291 ? -2.236 39.094 1.868 1 89.5 291 LEU A O 1
ATOM 2270 N N . LYS A 1 292 ? -1.287 39.062 3.814 1 88.12 292 LYS A N 1
ATOM 2271 C CA . LYS A 1 292 ? 0.012 38.625 3.301 1 88.12 292 LYS A CA 1
ATOM 2272 C C . LYS A 1 292 ? 0.378 37.25 3.814 1 88.12 292 LYS A C 1
ATOM 2274 O O . LYS A 1 292 ? 0.251 36.969 5.008 1 88.12 292 LYS A O 1
ATOM 2279 N N . PHE A 1 293 ? 0.693 36.375 2.875 1 84.25 293 PHE A N 1
ATOM 2280 C CA . PHE A 1 293 ? 1.108 35.031 3.199 1 84.25 293 PHE A CA 1
ATOM 2281 C C . PHE A 1 293 ? 2.426 34.688 2.514 1 84.25 293 PHE A C 1
ATOM 2283 O O . PHE A 1 293 ? 2.596 34.938 1.32 1 84.25 293 PHE A O 1
ATOM 2290 N N . PRO A 1 294 ? 3.445 34.062 3.182 1 76.31 294 PRO A N 1
ATOM 2291 C CA . PRO A 1 294 ? 3.502 33.812 4.629 1 76.31 294 PRO A CA 1
ATOM 2292 C C . PRO A 1 294 ? 3.916 35.062 5.406 1 76.31 294 PRO A C 1
ATOM 2294 O O . PRO A 1 294 ? 4.43 36.031 4.82 1 76.31 294 PRO A O 1
ATOM 2297 N N . LYS A 1 295 ? 3.525 34.969 6.777 1 72.31 295 LYS A N 1
ATOM 2298 C CA . LYS A 1 295 ? 3.982 36.062 7.629 1 72.31 295 LYS A CA 1
ATOM 2299 C C . LYS A 1 295 ? 5.488 35.969 7.875 1 72.31 295 LYS A C 1
ATOM 2301 O O . LYS A 1 295 ? 6.094 34.906 7.672 1 72.31 295 LYS A O 1
ATOM 2306 N N . GLY A 1 296 ? 6.16 37.094 8.102 1 67.12 296 GLY A N 1
ATOM 2307 C CA . GLY A 1 296 ? 7.574 37.125 8.445 1 67.12 296 GLY A CA 1
ATOM 2308 C C . GLY A 1 296 ? 8.477 37.281 7.242 1 67.12 296 GLY A C 1
ATOM 2309 O O . GLY A 1 296 ? 8.07 37.875 6.238 1 67.12 296 GLY A O 1
ATOM 2310 N N . HIS A 1 297 ? 9.82 36.781 7.395 1 65.12 297 HIS A N 1
ATOM 2311 C CA . HIS A 1 297 ? 10.828 37 6.355 1 65.12 297 HIS A CA 1
ATOM 2312 C C . HIS A 1 297 ? 10.867 35.812 5.398 1 65.12 297 HIS A C 1
ATOM 2314 O O . HIS A 1 297 ? 11.555 34.812 5.656 1 65.12 297 HIS A O 1
ATOM 2320 N N . SER A 1 298 ? 9.922 35.812 4.512 1 68.19 298 SER A N 1
ATOM 2321 C CA . SER A 1 298 ? 9.883 34.781 3.492 1 68.19 298 SER A CA 1
ATOM 2322 C C . SER A 1 298 ? 10.305 35.312 2.133 1 68.19 298 SER A C 1
ATOM 2324 O O . SER A 1 298 ? 10.125 36.5 1.849 1 68.19 298 SER A O 1
ATOM 2326 N N . VAL A 1 299 ? 10.93 34.406 1.323 1 74.06 299 VAL A N 1
ATOM 2327 C CA . VAL A 1 299 ? 11.438 34.781 0.01 1 74.06 299 VAL A CA 1
ATOM 2328 C C . VAL A 1 299 ? 10.273 35 -0.958 1 74.06 299 VAL A C 1
ATOM 2330 O O . VAL A 1 299 ? 10.32 35.875 -1.824 1 74.06 299 VAL A O 1
ATOM 2333 N N . HIS A 1 300 ? 9.305 34.219 -0.899 1 82.44 300 HIS A N 1
ATOM 2334 C CA . HIS A 1 300 ? 8.133 34.312 -1.765 1 82.44 300 HIS A CA 1
ATOM 2335 C C . HIS A 1 300 ? 6.871 34.594 -0.96 1 82.44 300 HIS A C 1
ATOM 2337 O O . HIS A 1 300 ? 6.598 33.938 0.049 1 82.44 300 HIS A O 1
ATOM 2343 N N . ARG A 1 301 ? 6.203 35.719 -1.368 1 87.25 301 ARG A N 1
ATOM 2344 C CA . ARG A 1 301 ? 5.016 36.156 -0.635 1 87.25 301 ARG A CA 1
ATOM 2345 C C . ARG A 1 301 ? 3.826 36.344 -1.574 1 87.25 301 ARG A C 1
ATOM 2347 O O . ARG A 1 301 ? 4.004 36.656 -2.75 1 87.25 301 ARG A O 1
ATOM 2354 N N . ALA A 1 302 ? 2.701 36.031 -0.965 1 89.75 302 ALA A N 1
ATOM 2355 C CA . ALA A 1 302 ? 1.446 36.281 -1.67 1 89.75 302 ALA A CA 1
ATOM 2356 C C . ALA A 1 302 ? 0.568 37.25 -0.89 1 89.75 302 ALA A C 1
ATOM 2358 O O . ALA A 1 302 ? 0.447 37.156 0.333 1 89.75 302 ALA A O 1
ATOM 2359 N N . PHE A 1 303 ? 0.106 38.312 -1.56 1 91.62 303 PHE A N 1
ATOM 2360 C CA . PHE A 1 303 ? -0.898 39.219 -1.03 1 91.62 303 PHE A CA 1
ATOM 2361 C C . PHE A 1 303 ? -2.287 38.875 -1.539 1 91.62 303 PHE A C 1
ATOM 2363 O O . PHE A 1 303 ? -2.504 38.781 -2.748 1 91.62 303 PHE A O 1
ATOM 2370 N N . PHE A 1 304 ? -3.172 38.594 -0.583 1 91 304 PHE A N 1
ATOM 2371 C CA . PHE A 1 304 ? -4.465 38.094 -1.021 1 91 304 PHE A CA 1
ATOM 2372 C C . PHE A 1 304 ? -5.578 38.562 -0.098 1 91 304 PHE A C 1
ATOM 2374 O O . PHE A 1 304 ? -5.309 39.156 0.955 1 91 304 PHE A O 1
ATOM 2381 N N . VAL A 1 305 ? -6.852 38.5 -0.505 1 89.38 305 VAL A N 1
ATOM 2382 C CA . VAL A 1 305 ? -8.055 38.719 0.293 1 89.38 305 VAL A CA 1
ATOM 2383 C C . VAL A 1 305 ? -8.984 37.531 0.181 1 89.38 305 VAL A C 1
ATOM 2385 O O . VAL A 1 305 ? -8.945 36.781 -0.813 1 89.38 305 VAL A O 1
ATOM 2388 N N . GLU A 1 306 ? -9.602 37.25 1.297 1 84.75 306 GLU A N 1
ATOM 2389 C CA . GLU A 1 306 ? -10.633 36.219 1.274 1 84.75 306 GLU A CA 1
ATOM 2390 C C . GLU A 1 306 ? -12.031 36.844 1.171 1 84.75 306 GLU A C 1
ATOM 2392 O O . GLU A 1 306 ? -12.422 37.656 2.016 1 84.75 306 GLU A O 1
ATOM 2397 N N . ARG A 1 307 ? -12.664 36.5 0.147 1 81.69 307 ARG A N 1
ATOM 2398 C CA . ARG A 1 307 ? -14.031 36.969 -0.059 1 81.69 307 ARG A CA 1
ATOM 2399 C C . ARG A 1 307 ? -14.945 35.844 -0.507 1 81.69 307 ARG A C 1
ATOM 2401 O O . ARG A 1 307 ? -14.68 35.188 -1.508 1 81.69 307 ARG A O 1
ATOM 2408 N N . GLU A 1 308 ? -16.094 35.656 0.26 1 76.62 308 GLU A N 1
ATOM 2409 C CA . GLU A 1 308 ? -17.125 34.688 -0.075 1 76.62 308 GLU A CA 1
ATOM 2410 C C . GLU A 1 308 ? -16.516 33.281 -0.243 1 76.62 308 GLU A C 1
ATOM 2412 O O . GLU A 1 308 ? -16.812 32.594 -1.223 1 76.62 308 GLU A O 1
ATOM 2417 N N . GLY A 1 309 ? -15.547 33 0.572 1 75.31 309 GLY A N 1
ATOM 2418 C CA . GLY A 1 309 ? -14.961 31.688 0.579 1 75.31 309 GLY A CA 1
ATOM 2419 C C . GLY A 1 309 ? -13.906 31.484 -0.487 1 75.31 309 GLY A C 1
ATOM 2420 O O . GLY A 1 309 ? -13.328 30.406 -0.606 1 75.31 309 GLY A O 1
ATOM 2421 N N . MET A 1 310 ? -13.68 32.5 -1.23 1 82.94 310 MET A N 1
ATOM 2422 C CA . MET A 1 310 ? -12.688 32.438 -2.305 1 82.94 310 MET A CA 1
ATOM 2423 C C . MET A 1 310 ? -11.461 33.281 -1.951 1 82.94 310 MET A C 1
ATOM 2425 O O . MET A 1 310 ? -11.578 34.375 -1.386 1 82.94 310 MET A O 1
ATOM 2429 N N . LEU A 1 311 ? -10.312 32.625 -2.279 1 86.88 311 LEU A N 1
ATOM 2430 C CA . LEU A 1 311 ? -9.062 33.344 -2.105 1 86.88 311 LEU A CA 1
ATOM 2431 C C . LEU A 1 311 ? -8.711 34.156 -3.363 1 86.88 311 LEU A C 1
ATOM 2433 O O . LEU A 1 311 ? -8.562 33.562 -4.441 1 86.88 311 LEU A O 1
ATOM 2437 N N . HIS A 1 312 ? -8.664 35.5 -3.209 1 91.88 312 HIS A N 1
ATOM 2438 C CA . HIS A 1 312 ? -8.234 36.375 -4.297 1 91.88 312 HIS A CA 1
ATOM 2439 C C . HIS A 1 312 ? -6.797 36.844 -4.094 1 91.88 312 HIS A C 1
ATOM 2441 O O . HIS A 1 312 ? -6.535 37.719 -3.256 1 91.88 312 HIS A O 1
ATOM 2447 N N . VAL A 1 313 ? -5.906 36.281 -4.938 1 93.12 313 VAL A N 1
ATOM 2448 C CA . VAL A 1 313 ? -4.5 36.656 -4.836 1 93.12 313 VAL A CA 1
ATOM 2449 C C . VAL A 1 313 ? -4.25 37.938 -5.648 1 93.12 313 VAL A C 1
ATOM 2451 O O . VAL A 1 313 ? -4.418 37.938 -6.867 1 93.12 313 VAL A O 1
ATOM 2454 N N . LEU A 1 314 ? -3.752 38.969 -4.977 1 94.12 314 LEU A N 1
ATOM 2455 C CA . LEU A 1 314 ? -3.572 40.281 -5.582 1 94.12 314 LEU A CA 1
ATOM 2456 C C . LEU A 1 314 ? -2.182 40.406 -6.195 1 94.12 314 LEU A C 1
ATOM 2458 O O . LEU A 1 314 ? -2.043 40.844 -7.344 1 94.12 314 LEU A O 1
ATOM 2462 N N . GLU A 1 315 ? -1.226 40.094 -5.469 1 93.44 315 GLU A N 1
ATOM 2463 C CA . GLU A 1 315 ? 0.162 40.25 -5.895 1 93.44 315 GLU A CA 1
ATOM 2464 C C . GLU A 1 315 ? 1.033 39.125 -5.355 1 93.44 315 GLU A C 1
ATOM 2466 O O . GLU A 1 315 ? 0.763 38.594 -4.281 1 93.44 315 GLU A O 1
ATOM 2471 N N . LEU A 1 316 ? 1.998 38.719 -6.152 1 91.56 316 LEU A N 1
ATOM 2472 C CA . LEU A 1 316 ? 3.104 37.844 -5.746 1 91.56 316 LEU A CA 1
ATOM 2473 C C . LEU A 1 316 ? 4.418 38.625 -5.734 1 91.56 316 LEU A C 1
ATOM 2475 O O . LEU A 1 316 ? 4.73 39.344 -6.688 1 91.56 316 LEU A O 1
ATOM 2479 N N . CYS A 1 317 ? 5.09 38.594 -4.625 1 86.88 317 CYS A N 1
ATOM 2480 C CA . CYS A 1 317 ? 6.297 39.406 -4.531 1 86.88 317 CYS A CA 1
ATOM 2481 C C . CYS A 1 317 ? 7.395 38.688 -3.777 1 86.88 317 CYS A C 1
ATOM 2483 O O . CYS A 1 317 ? 7.148 38.094 -2.713 1 86.88 317 CYS A O 1
ATOM 2485 N N . GLY A 1 318 ? 8.594 38.594 -4.395 1 76.88 318 GLY A N 1
ATOM 2486 C CA . GLY A 1 318 ? 9.75 37.969 -3.779 1 76.88 318 GLY A CA 1
ATOM 2487 C C . GLY A 1 318 ? 10.641 38.969 -3.047 1 76.88 318 GLY A C 1
ATOM 2488 O O . GLY A 1 318 ? 10.422 40.156 -3.115 1 76.88 318 GLY A O 1
ATOM 2489 N N . HIS A 1 319 ? 11.641 38.375 -2.264 1 63.75 319 HIS A N 1
ATOM 2490 C CA . HIS A 1 319 ? 12.586 39.188 -1.511 1 63.75 319 HIS A CA 1
ATOM 2491 C C . HIS A 1 319 ? 13.523 39.969 -2.443 1 63.75 319 HIS A C 1
ATOM 2493 O O . HIS A 1 319 ? 14.18 40.906 -2.027 1 63.75 319 HIS A O 1
ATOM 2499 N N . ASP A 1 320 ? 13.562 39.5 -3.633 1 66.06 320 ASP A N 1
ATOM 2500 C CA . ASP A 1 320 ? 14.516 40.094 -4.547 1 66.06 320 ASP A CA 1
ATOM 2501 C C . ASP A 1 320 ? 14.094 41.531 -4.895 1 66.06 320 ASP A C 1
ATOM 2503 O O . ASP A 1 320 ? 14.914 42.344 -5.355 1 66.06 320 ASP A O 1
ATOM 2507 N N . ASN A 1 321 ? 12.922 41.812 -4.734 1 72.69 321 ASN A N 1
ATOM 2508 C CA . ASN A 1 321 ? 12.438 43.156 -5.016 1 72.69 321 ASN A CA 1
ATOM 2509 C C . ASN A 1 321 ? 11.93 43.844 -3.75 1 72.69 321 ASN A C 1
ATOM 2511 O O . ASN A 1 321 ? 10.727 44 -3.566 1 72.69 321 ASN A O 1
ATOM 2515 N N . GLU A 1 322 ? 12.82 44.312 -2.951 1 77.19 322 GLU A N 1
ATOM 2516 C CA . GLU A 1 322 ? 12.508 44.875 -1.646 1 77.19 322 GLU A CA 1
ATOM 2517 C C . GLU A 1 322 ? 11.688 46.156 -1.785 1 77.19 322 GLU A C 1
ATOM 2519 O O . GLU A 1 322 ? 10.781 46.406 -0.996 1 77.19 322 GLU A O 1
ATOM 2524 N N . ARG A 1 323 ? 12.086 47 -2.742 1 80.88 323 ARG A N 1
ATOM 2525 C CA . ARG A 1 323 ? 11.359 48.25 -2.961 1 80.88 323 ARG A CA 1
ATOM 2526 C C . ARG A 1 323 ? 9.883 47.969 -3.248 1 80.88 323 ARG A C 1
ATOM 2528 O O . ARG A 1 323 ? 9.008 48.625 -2.668 1 80.88 323 ARG A O 1
ATOM 2535 N N . ARG A 1 324 ? 9.664 47 -4.113 1 86.44 324 ARG A N 1
ATOM 2536 C CA . ARG A 1 324 ? 8.289 46.656 -4.461 1 86.44 324 ARG A CA 1
ATOM 2537 C C . ARG A 1 324 ? 7.547 46.094 -3.262 1 86.44 324 ARG A C 1
ATOM 2539 O O . ARG A 1 324 ? 6.375 46.406 -3.039 1 86.44 324 ARG A O 1
ATOM 2546 N N . TYR A 1 325 ? 8.258 45.344 -2.541 1 87.31 325 TYR A N 1
ATOM 2547 C CA . TYR A 1 325 ? 7.664 44.719 -1.358 1 87.31 325 TYR A CA 1
ATOM 2548 C C . TYR A 1 325 ? 7.188 45.781 -0.375 1 87.31 325 TYR A C 1
ATOM 2550 O O . TYR A 1 325 ? 6.039 45.75 0.079 1 87.31 325 TYR A O 1
ATOM 2558 N N . GLN A 1 326 ? 8.07 46.75 -0.081 1 83.88 326 GLN A N 1
ATOM 2559 C CA . GLN A 1 326 ? 7.727 47.812 0.857 1 83.88 326 GLN A CA 1
ATOM 2560 C C . GLN A 1 326 ? 6.566 48.656 0.334 1 83.88 326 GLN A C 1
ATOM 2562 O O . GLN A 1 326 ? 5.691 49.062 1.102 1 83.88 326 GLN A O 1
ATOM 2567 N N . HIS A 1 327 ? 6.652 48.844 -0.937 1 88.12 327 HIS A N 1
ATOM 2568 C CA . HIS A 1 327 ? 5.582 49.625 -1.564 1 88.12 327 HIS A CA 1
ATOM 2569 C C . HIS A 1 327 ? 4.238 48.906 -1.421 1 88.12 327 HIS A C 1
ATOM 2571 O O . HIS A 1 327 ? 3.238 49.531 -1.058 1 88.12 327 HIS A O 1
ATOM 2577 N N . LEU A 1 328 ? 4.195 47.625 -1.65 1 89.31 328 LEU A N 1
ATOM 2578 C CA . LEU A 1 328 ? 2.965 46.812 -1.567 1 89.31 328 LEU A CA 1
ATOM 2579 C C . LEU A 1 328 ? 2.451 46.781 -0.132 1 89.31 328 LEU A C 1
ATOM 2581 O O . LEU A 1 328 ? 1.249 46.906 0.107 1 89.31 328 LEU A O 1
ATOM 2585 N N . MET A 1 329 ? 3.326 46.688 0.776 1 87.25 329 MET A N 1
ATOM 2586 C CA . MET A 1 329 ? 2.963 46.625 2.188 1 87.25 329 MET A CA 1
ATOM 2587 C C . MET A 1 329 ? 2.197 47.844 2.633 1 87.25 329 MET A C 1
ATOM 2589 O O . MET A 1 329 ? 1.299 47.781 3.471 1 87.25 329 MET A O 1
ATOM 2593 N N . GLN A 1 330 ? 2.506 48.875 1.944 1 85.94 330 GLN A N 1
ATOM 2594 C CA . GLN A 1 330 ? 1.952 50.156 2.387 1 85.94 330 GLN A CA 1
ATOM 2595 C C . GLN A 1 330 ? 0.737 50.562 1.551 1 85.94 330 GLN A C 1
ATOM 2597 O O . GLN A 1 330 ? -0.155 51.25 2.033 1 85.94 330 GLN A O 1
ATOM 2602 N N . THR A 1 331 ? 0.733 50.031 0.383 1 88.69 331 THR A N 1
ATOM 2603 C CA . THR A 1 331 ? -0.208 50.688 -0.52 1 88.69 331 THR A CA 1
ATOM 2604 C C . THR A 1 331 ? -1.234 49.688 -1.047 1 88.69 331 THR A C 1
ATOM 2606 O O . THR A 1 331 ? -2.26 50.062 -1.606 1 88.69 331 THR A O 1
ATOM 2609 N N . ILE A 1 332 ? -1.018 48.438 -0.892 1 90.88 332 ILE A N 1
ATOM 2610 C CA . ILE A 1 332 ? -1.862 47.438 -1.573 1 90.88 332 ILE A CA 1
ATOM 2611 C C . ILE A 1 332 ? -3.266 47.469 -0.97 1 90.88 332 ILE A C 1
ATOM 2613 O O . ILE A 1 332 ? -3.422 47.5 0.253 1 90.88 332 ILE A O 1
ATOM 2617 N N . ARG A 1 333 ? -4.277 47.625 -1.823 1 90.75 333 ARG A N 1
ATOM 2618 C CA . ARG A 1 333 ? -5.684 47.625 -1.434 1 90.75 333 ARG A CA 1
ATOM 2619 C C . ARG A 1 333 ? -6.523 46.844 -2.451 1 90.75 333 ARG A C 1
ATOM 2621 O O . ARG A 1 333 ? -6.242 46.875 -3.65 1 90.75 333 ARG A O 1
ATOM 2628 N N . TRP A 1 334 ? -7.562 46.219 -1.897 1 91.81 334 TRP A N 1
ATOM 2629 C CA . TRP A 1 334 ? -8.477 45.469 -2.744 1 91.81 334 TRP A CA 1
ATOM 2630 C C . TRP A 1 334 ? -9.109 46.344 -3.803 1 91.81 334 TRP A C 1
ATOM 2632 O O . TRP A 1 334 ? -9.344 45.938 -4.934 1 91.81 334 TRP A O 1
ATOM 2642 N N . SER A 1 335 ? -9.32 47.625 -3.438 1 89.12 335 SER A N 1
ATOM 2643 C CA . SER A 1 335 ? -10.023 48.594 -4.301 1 89.12 335 SER A CA 1
ATOM 2644 C C . SER A 1 335 ? -9.219 48.875 -5.566 1 89.12 335 SER A C 1
ATOM 2646 O O . SER A 1 335 ? -9.773 49.375 -6.551 1 89.12 335 SER A O 1
ATOM 2648 N N . GLN A 1 336 ? -7.965 48.5 -5.555 1 90.5 336 GLN A N 1
ATOM 2649 C CA . GLN A 1 336 ? -7.102 48.75 -6.703 1 90.5 336 GLN A CA 1
ATOM 2650 C C . GLN A 1 336 ? -7.285 47.656 -7.777 1 90.5 336 GLN A C 1
ATOM 2652 O O . GLN A 1 336 ? -6.73 47.781 -8.875 1 90.5 336 GLN A O 1
ATOM 2657 N N . TYR A 1 337 ? -8.023 46.656 -7.461 1 92.12 337 TYR A N 1
ATOM 2658 C CA . TYR A 1 337 ? -8.172 45.5 -8.367 1 92.12 337 TYR A CA 1
ATOM 2659 C C . TYR A 1 337 ? -9.633 45.344 -8.766 1 92.12 337 TYR A C 1
ATOM 2661 O O . TYR A 1 337 ? -10.539 45.625 -7.984 1 92.12 337 TYR A O 1
ATOM 2669 N N . GLU A 1 338 ? -9.836 44.938 -10.008 1 88.62 338 GLU A N 1
ATOM 2670 C CA . GLU A 1 338 ? -11.172 44.625 -10.508 1 88.62 338 GLU A CA 1
ATOM 2671 C C . GLU A 1 338 ? -11.5 43.125 -10.359 1 88.62 338 GLU A C 1
ATOM 2673 O O . GLU A 1 338 ? -10.883 42.281 -11.016 1 88.62 338 GLU A O 1
ATOM 2678 N N . SER A 1 339 ? -12.547 42.875 -9.555 1 86.19 339 SER A N 1
ATOM 2679 C CA . SER A 1 339 ? -12.891 41.5 -9.18 1 86.19 339 SER A CA 1
ATOM 2680 C C . SER A 1 339 ? -13.133 40.625 -10.414 1 86.19 339 SER A C 1
ATOM 2682 O O . SER A 1 339 ? -12.766 39.438 -10.43 1 86.19 339 SER A O 1
ATOM 2684 N N . HIS A 1 340 ? -13.633 41.188 -11.477 1 85.31 340 HIS A N 1
ATOM 2685 C CA . HIS A 1 340 ? -14.031 40.406 -12.641 1 85.31 340 HIS A CA 1
ATOM 2686 C C . HIS A 1 340 ? -12.82 40 -13.477 1 85.31 340 HIS A C 1
ATOM 2688 O O . HIS A 1 340 ? -12.922 39.156 -14.359 1 85.31 340 HIS A O 1
ATOM 2694 N N . THR A 1 341 ? -11.656 40.594 -13.203 1 88.81 341 THR A N 1
ATOM 2695 C CA . THR A 1 341 ? -10.469 40.312 -14.008 1 88.81 341 THR A CA 1
ATOM 2696 C C . THR A 1 341 ? -9.703 39.125 -13.445 1 88.81 341 THR A C 1
ATOM 2698 O O . THR A 1 341 ? -8.758 38.625 -14.07 1 88.81 341 THR A O 1
ATOM 2701 N N . PHE A 1 342 ? -10.07 38.625 -12.281 1 92 342 PHE A N 1
ATOM 2702 C CA . PHE A 1 342 ? -9.344 37.531 -11.656 1 92 342 PHE A CA 1
ATOM 2703 C C . PHE A 1 342 ? -9.562 36.25 -12.414 1 92 342 PHE A C 1
ATOM 2705 O O . PHE A 1 342 ? -10.656 36 -12.945 1 92 342 PHE A O 1
ATOM 2712 N N . GLN A 1 343 ? -8.5 35.438 -12.477 1 83.62 343 GLN A N 1
ATOM 2713 C CA . GLN A 1 343 ? -8.539 34.188 -13.195 1 83.62 343 GLN A CA 1
ATOM 2714 C C . GLN A 1 343 ? -8.109 33.031 -12.289 1 83.62 343 GLN A C 1
ATOM 2716 O O . GLN A 1 343 ? -7.445 33.219 -11.273 1 83.62 343 GLN A O 1
ATOM 2721 N N . ASP A 1 344 ? -8.609 31.891 -12.656 1 78.69 344 ASP A N 1
ATOM 2722 C CA . ASP A 1 344 ? -8.203 30.672 -11.938 1 78.69 344 ASP A CA 1
ATOM 2723 C C . ASP A 1 344 ? -6.723 30.375 -12.156 1 78.69 344 ASP A C 1
ATOM 2725 O O . ASP A 1 344 ? -6.125 30.859 -13.125 1 78.69 344 ASP A O 1
ATOM 2729 N N . LEU A 1 345 ? -6.156 29.688 -11.141 1 68.88 345 LEU A N 1
ATOM 2730 C CA . LEU A 1 345 ? -4.785 29.219 -11.297 1 68.88 345 LEU A CA 1
ATOM 2731 C C . LEU A 1 345 ? -4.633 28.391 -12.578 1 68.88 345 LEU A C 1
ATOM 2733 O O . LEU A 1 345 ? -5.484 27.562 -12.883 1 68.88 345 LEU A O 1
ATOM 2737 N N . PRO A 1 346 ? -3.602 28.703 -13.43 1 54.91 346 PRO A N 1
ATOM 2738 C CA . PRO A 1 346 ? -3.43 27.922 -14.656 1 54.91 346 PRO A CA 1
ATOM 2739 C C . PRO A 1 346 ? -3.111 26.453 -14.367 1 54.91 346 PRO A C 1
ATOM 2741 O O . PRO A 1 346 ? -2.529 26.125 -13.328 1 54.91 346 PRO A O 1
AT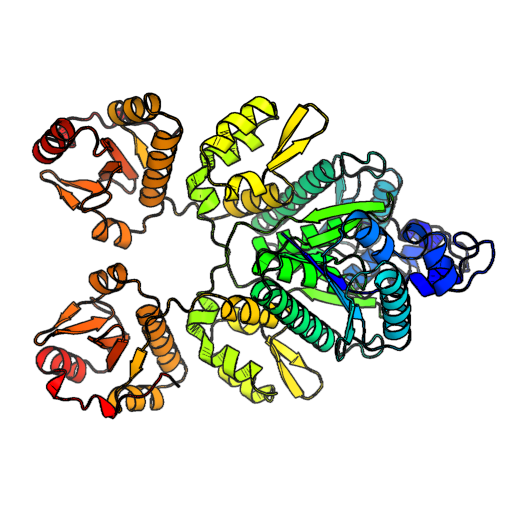OM 2744 N N . MET B 1 1 ? 26.312 2.904 -4.02 1 78.44 1 MET B N 1
ATOM 2745 C CA . MET B 1 1 ? 25.734 2.527 -2.73 1 78.44 1 MET B CA 1
ATOM 2746 C C . MET B 1 1 ? 25.234 1.089 -2.762 1 78.44 1 MET B C 1
ATOM 2748 O O . MET B 1 1 ? 24.672 0.646 -3.762 1 78.44 1 MET B O 1
ATOM 2752 N N . SER B 1 2 ? 25.656 0.278 -1.799 1 93.62 2 SER B N 1
ATOM 2753 C CA . SER B 1 2 ? 25.328 -1.141 -1.738 1 93.62 2 SER B CA 1
ATOM 2754 C C . SER B 1 2 ? 23.859 -1.346 -1.347 1 93.62 2 SER B C 1
ATOM 2756 O O . SER B 1 2 ? 23.25 -0.477 -0.718 1 93.62 2 SER B O 1
ATOM 2758 N N . GLN B 1 3 ? 23.312 -2.43 -1.809 1 97.12 3 GLN B N 1
ATOM 2759 C CA . GLN B 1 3 ? 21.906 -2.744 -1.532 1 97.12 3 GLN B CA 1
ATOM 2760 C C . GLN B 1 3 ? 21.797 -3.959 -0.616 1 97.12 3 GLN B C 1
ATOM 2762 O O . GLN B 1 3 ? 22.719 -4.766 -0.523 1 97.12 3 GLN B O 1
ATOM 2767 N N . CYS B 1 4 ? 20.766 -3.961 0.093 1 98.44 4 CYS B N 1
ATOM 2768 C CA . CYS B 1 4 ? 20.297 -5.164 0.779 1 98.44 4 CYS B CA 1
ATOM 2769 C C . CYS B 1 4 ? 19.031 -5.703 0.141 1 98.44 4 CYS B C 1
ATOM 2771 O O . CYS B 1 4 ? 17.953 -5.098 0.268 1 98.44 4 CYS B O 1
ATOM 2773 N N . LEU B 1 5 ? 19.188 -6.84 -0.538 1 98.56 5 LEU B N 1
ATOM 2774 C CA . LEU B 1 5 ? 18.031 -7.453 -1.197 1 98.56 5 LEU B CA 1
ATOM 2775 C C . LEU B 1 5 ? 17.344 -8.453 -0.271 1 98.56 5 LEU B C 1
ATOM 2777 O O . LEU B 1 5 ? 17.922 -9.492 0.067 1 98.56 5 LEU B O 1
ATOM 2781 N N . ILE B 1 6 ? 16.141 -8.109 0.187 1 98.75 6 ILE B N 1
ATOM 2782 C CA . ILE B 1 6 ? 15.344 -8.93 1.094 1 98.75 6 ILE B CA 1
ATOM 2783 C C . ILE B 1 6 ? 14.297 -9.703 0.301 1 98.75 6 ILE B C 1
ATOM 2785 O O . ILE B 1 6 ? 13.367 -9.109 -0.252 1 98.75 6 ILE B O 1
ATOM 2789 N N . SER B 1 7 ? 14.422 -11.055 0.304 1 98.25 7 SER B N 1
ATOM 2790 C CA . SER B 1 7 ? 13.602 -11.844 -0.604 1 98.25 7 SER B CA 1
ATOM 2791 C C . SER B 1 7 ? 12.734 -12.836 0.159 1 98.25 7 SER B C 1
ATOM 2793 O O . SER B 1 7 ? 13.234 -13.586 1.004 1 98.25 7 SER B O 1
ATOM 2795 N N . THR B 1 8 ? 11.445 -12.828 -0.111 1 96.81 8 THR B N 1
ATOM 2796 C CA . THR B 1 8 ? 10.633 -13.969 0.29 1 96.81 8 THR B CA 1
ATOM 2797 C C . THR B 1 8 ? 10.914 -15.172 -0.61 1 96.81 8 THR B C 1
ATOM 2799 O O . THR B 1 8 ? 11.125 -15.016 -1.815 1 96.81 8 THR B O 1
ATOM 2802 N N . VAL B 1 9 ? 10.938 -16.375 -0.018 1 96.31 9 VAL B N 1
ATOM 2803 C CA . VAL B 1 9 ? 11.328 -17.562 -0.765 1 96.31 9 VAL B CA 1
ATOM 2804 C C . VAL B 1 9 ? 10.133 -18.5 -0.91 1 96.31 9 VAL B C 1
ATOM 2806 O O . VAL B 1 9 ? 9.508 -18.875 0.083 1 96.31 9 VAL B O 1
ATOM 2809 N N . GLY B 1 10 ? 9.781 -18.766 -2.186 1 91.88 10 GLY B N 1
ATOM 2810 C CA . GLY B 1 10 ? 8.805 -19.812 -2.447 1 91.88 10 GLY B CA 1
ATOM 2811 C C . GLY B 1 10 ? 9.414 -21.188 -2.588 1 91.88 10 GLY B C 1
ATOM 2812 O O . GLY B 1 10 ? 10.594 -21.391 -2.277 1 91.88 10 GLY B O 1
ATOM 2813 N N . THR B 1 11 ? 8.586 -22.188 -3.031 1 92.38 11 THR B N 1
ATOM 2814 C CA . THR B 1 11 ? 9.078 -23.562 -3.113 1 92.38 11 THR B CA 1
ATOM 2815 C C . THR B 1 11 ? 9.156 -24.031 -4.566 1 92.38 11 THR B C 1
ATOM 2817 O O . THR B 1 11 ? 9.281 -25.219 -4.836 1 92.38 11 THR B O 1
ATOM 2820 N N . SER B 1 12 ? 9.062 -23.125 -5.5 1 90.5 12 SER B N 1
ATOM 2821 C CA . SER B 1 12 ? 9.023 -23.469 -6.918 1 90.5 12 SER B CA 1
ATOM 2822 C C . SER B 1 12 ? 10.297 -24.172 -7.355 1 90.5 12 SER B C 1
ATOM 2824 O O . SER B 1 12 ? 10.281 -24.953 -8.312 1 90.5 12 SER B O 1
ATOM 2826 N N . LEU B 1 13 ? 11.406 -23.938 -6.664 1 95.81 13 LEU B N 1
ATOM 2827 C CA . LEU B 1 13 ? 12.664 -24.609 -6.984 1 95.81 13 LEU B CA 1
ATOM 2828 C C . LEU B 1 13 ? 12.516 -26.125 -6.93 1 95.81 13 LEU B C 1
ATOM 2830 O O . LEU B 1 13 ? 12.977 -26.828 -7.824 1 95.81 13 LEU B O 1
ATOM 2834 N N . LEU B 1 14 ? 11.883 -26.594 -5.898 1 95.62 14 LEU B N 1
ATOM 2835 C CA . LEU B 1 14 ? 11.672 -28.031 -5.75 1 95.62 14 LEU B CA 1
ATOM 2836 C C . LEU B 1 14 ? 10.758 -28.562 -6.848 1 95.62 14 LEU B C 1
ATOM 2838 O O . LEU B 1 14 ? 11.008 -29.625 -7.402 1 95.62 14 LEU B O 1
ATOM 2842 N N . GLY B 1 15 ? 9.688 -27.812 -7.176 1 92.88 15 GLY B N 1
ATOM 2843 C CA . GLY B 1 15 ? 8.805 -28.188 -8.273 1 92.88 15 GLY B CA 1
ATOM 2844 C C . GLY B 1 15 ? 9.508 -28.219 -9.617 1 92.88 15 GLY B C 1
ATOM 2845 O O . GLY B 1 15 ? 9.312 -29.141 -10.406 1 92.88 15 GLY B O 1
ATOM 2846 N N . ASN B 1 16 ? 10.328 -27.234 -9.852 1 93.56 16 ASN B N 1
ATOM 2847 C CA . ASN B 1 16 ? 11.062 -27.141 -11.109 1 93.56 16 ASN B CA 1
ATOM 2848 C C . ASN B 1 16 ? 12.086 -28.266 -11.25 1 93.56 16 ASN B C 1
ATOM 2850 O O . ASN B 1 16 ? 12.289 -28.797 -12.344 1 93.56 16 ASN B O 1
ATOM 2854 N N . ALA B 1 17 ? 12.68 -28.609 -10.164 1 95.38 17 ALA B N 1
ATOM 2855 C CA . ALA B 1 17 ? 13.648 -29.703 -10.172 1 95.38 17 ALA B CA 1
ATOM 2856 C C . ALA B 1 17 ? 12.984 -31.016 -10.547 1 95.38 17 ALA B C 1
ATOM 2858 O O . ALA B 1 17 ? 13.617 -31.891 -11.148 1 95.38 17 ALA B O 1
ATOM 2859 N N . ASN B 1 18 ? 11.727 -31.141 -10.242 1 94.31 18 ASN B N 1
ATOM 2860 C CA . ASN B 1 18 ? 11 -32.375 -10.492 1 94.31 18 ASN B CA 1
ATOM 2861 C C . ASN B 1 18 ? 10.203 -32.312 -11.789 1 94.31 18 ASN B C 1
ATOM 2863 O O . ASN B 1 18 ? 9.461 -33.25 -12.117 1 94.31 18 ASN B O 1
ATOM 2867 N N . ASN B 1 19 ? 10.273 -31.25 -12.492 1 93 19 ASN B N 1
ATOM 2868 C CA . ASN B 1 19 ? 9.547 -31.062 -13.75 1 93 19 ASN B CA 1
ATOM 2869 C C . ASN B 1 19 ? 10.438 -31.344 -14.961 1 93 19 ASN B C 1
ATOM 2871 O O . ASN B 1 19 ? 11.328 -30.562 -15.281 1 93 19 ASN B O 1
ATOM 2875 N N . PRO B 1 20 ? 10.133 -32.281 -15.711 1 91.81 20 PRO B N 1
ATOM 2876 C CA . PRO B 1 20 ? 10.984 -32.688 -16.828 1 91.81 20 PRO B CA 1
ATOM 2877 C C . PRO B 1 20 ? 11.047 -31.609 -17.922 1 91.81 20 PRO B C 1
ATOM 2879 O O . PRO B 1 20 ? 12.008 -31.578 -18.703 1 91.81 20 PRO B O 1
ATOM 2882 N N . ARG B 1 21 ? 10.109 -30.859 -18 1 89.81 21 ARG B N 1
ATOM 2883 C CA . ARG B 1 21 ? 10.125 -29.797 -19 1 89.81 21 ARG B CA 1
ATOM 2884 C C . ARG B 1 21 ? 11.18 -28.734 -18.641 1 89.81 21 ARG B C 1
ATOM 2886 O O . ARG B 1 21 ? 11.781 -28.141 -19.531 1 89.81 21 ARG B O 1
ATOM 2893 N N . VAL B 1 22 ? 11.359 -28.516 -17.406 1 89.44 22 VAL B N 1
ATOM 2894 C CA . VAL B 1 22 ? 12.281 -27.5 -16.938 1 89.44 22 VAL B CA 1
ATOM 2895 C C . VAL B 1 22 ? 13.656 -28.125 -16.672 1 89.44 22 VAL B C 1
ATOM 2897 O O . VAL B 1 22 ? 14.688 -27.5 -16.906 1 89.44 22 VAL B O 1
ATOM 2900 N N . ASN B 1 23 ? 13.609 -29.344 -16.281 1 93.56 23 ASN B N 1
ATOM 2901 C CA . ASN B 1 23 ? 14.797 -30.094 -15.867 1 93.56 23 ASN B CA 1
ATOM 2902 C C . ASN B 1 23 ? 14.898 -31.438 -16.578 1 93.56 23 ASN B C 1
ATOM 2904 O O . ASN B 1 23 ? 14.844 -32.469 -15.945 1 93.56 23 ASN B O 1
ATOM 2908 N N . PRO B 1 24 ? 15.125 -31.406 -17.859 1 93.62 24 PRO B N 1
ATOM 2909 C CA . PRO B 1 24 ? 15.148 -32.656 -18.641 1 93.62 24 PRO B CA 1
ATOM 2910 C C . PRO B 1 24 ? 16.25 -33.594 -18.203 1 93.62 24 PRO B C 1
ATOM 2912 O O . PRO B 1 24 ? 16.109 -34.812 -18.344 1 93.62 24 PRO B O 1
ATOM 2915 N N . ASP B 1 25 ? 17.297 -33.188 -17.625 1 94.88 25 ASP B N 1
ATOM 2916 C CA . ASP B 1 25 ? 18.453 -34 -17.234 1 94.88 25 ASP B CA 1
ATOM 2917 C C . ASP B 1 25 ? 18.266 -34.594 -15.844 1 94.88 25 ASP B C 1
ATOM 2919 O O . ASP B 1 25 ? 19.078 -35.375 -15.391 1 94.88 25 ASP B O 1
ATOM 2923 N N . GLY B 1 26 ? 17.266 -34.156 -15.125 1 94.5 26 GLY B N 1
ATOM 2924 C CA . GLY B 1 26 ? 16.969 -34.688 -13.805 1 94.5 26 GLY B CA 1
ATOM 2925 C C . GLY B 1 26 ? 17.984 -34.25 -12.75 1 94.5 26 GLY B C 1
ATOM 2926 O O . GLY B 1 26 ? 18.359 -35.062 -11.898 1 94.5 26 GLY B O 1
ATOM 2927 N N . LEU B 1 27 ? 18.438 -33.125 -12.867 1 95.88 27 LEU B N 1
ATOM 2928 C CA . LEU B 1 27 ? 19.406 -32.594 -11.914 1 95.88 27 LEU B CA 1
ATOM 2929 C C . LEU B 1 27 ? 18.766 -32.312 -10.57 1 95.88 27 LEU B C 1
ATOM 2931 O O . LEU B 1 27 ? 17.562 -32 -10.5 1 95.88 27 LEU B O 1
ATOM 2935 N N . GLY B 1 28 ? 19.547 -32.375 -9.523 1 96.69 28 GLY B N 1
ATOM 2936 C CA . GLY B 1 28 ? 19.078 -31.891 -8.227 1 96.69 28 GLY B CA 1
ATOM 2937 C C . GLY B 1 28 ? 18.891 -30.391 -8.172 1 96.69 28 GLY B C 1
ATOM 2938 O O . GLY B 1 28 ? 19.359 -29.672 -9.047 1 96.69 28 GLY B O 1
ATOM 2939 N N . PRO B 1 29 ? 18.219 -29.938 -7.125 1 97.62 29 PRO B N 1
ATOM 2940 C CA . PRO B 1 29 ? 17.953 -28.5 -7.031 1 97.62 29 PRO B CA 1
ATOM 2941 C C . PRO B 1 29 ? 19.219 -27.656 -7.055 1 97.62 29 PRO B C 1
ATOM 2943 O O . PRO B 1 29 ? 19.266 -26.625 -7.738 1 97.62 29 PRO B O 1
ATOM 2946 N N . ALA B 1 30 ? 20.219 -28.094 -6.332 1 97.5 30 ALA B N 1
ATOM 2947 C CA . ALA B 1 30 ? 21.469 -27.344 -6.27 1 97.5 30 ALA B CA 1
ATOM 2948 C C . ALA B 1 30 ? 22.156 -27.297 -7.637 1 97.5 30 ALA B C 1
ATOM 2950 O O . ALA B 1 30 ? 22.641 -26.25 -8.055 1 97.5 30 ALA B O 1
ATOM 2951 N N . GLU B 1 31 ? 22.172 -28.391 -8.336 1 97.38 31 GLU B N 1
ATOM 2952 C CA . GLU B 1 31 ? 22.797 -28.484 -9.648 1 97.38 31 GLU B CA 1
ATOM 2953 C C . GLU B 1 31 ? 22.016 -27.688 -10.688 1 97.38 31 GLU B C 1
ATOM 2955 O O . GLU B 1 31 ? 22.609 -27.062 -11.578 1 97.38 31 GLU B O 1
ATOM 2960 N N . LEU B 1 32 ? 20.734 -27.797 -10.555 1 97.44 32 LEU B N 1
ATOM 2961 C CA . LEU B 1 32 ? 19.891 -27.031 -11.469 1 97.44 32 LEU B CA 1
ATOM 2962 C C . LEU B 1 32 ? 20.156 -25.531 -11.32 1 97.44 32 LEU B C 1
ATOM 2964 O O . LEU B 1 32 ? 20.219 -24.812 -12.32 1 97.44 32 LEU B O 1
ATOM 2968 N N . LEU B 1 33 ? 20.328 -25.047 -10.109 1 97.31 33 LEU B N 1
ATOM 2969 C CA . LEU B 1 33 ? 20.609 -23.641 -9.828 1 97.31 33 LEU B CA 1
ATOM 2970 C C . LEU B 1 33 ? 21.938 -23.219 -10.453 1 97.31 33 LEU B C 1
ATOM 2972 O O . LEU B 1 33 ? 22.047 -22.109 -11 1 97.31 33 LEU B O 1
ATOM 2976 N N . ARG B 1 34 ? 22.875 -24.062 -10.406 1 96.75 34 ARG B N 1
ATOM 2977 C CA . ARG B 1 34 ? 24.203 -23.734 -10.953 1 96.75 34 ARG B CA 1
ATOM 2978 C C . ARG B 1 34 ? 24.156 -23.688 -12.477 1 96.75 34 ARG B C 1
ATOM 2980 O O . ARG B 1 34 ? 24.844 -22.875 -13.094 1 96.75 34 ARG B O 1
ATOM 2987 N N . ARG B 1 35 ? 23.391 -24.547 -13 1 96.31 35 ARG B N 1
ATOM 2988 C CA . ARG B 1 35 ? 23.328 -24.656 -14.453 1 96.31 35 ARG B CA 1
ATOM 2989 C C . ARG B 1 35 ? 22.516 -23.531 -15.055 1 96.31 35 ARG B C 1
ATOM 2991 O O . ARG B 1 35 ? 22.922 -22.906 -16.031 1 96.31 35 ARG B O 1
ATOM 2998 N N . ASP B 1 36 ? 21.344 -23.297 -14.453 1 96.12 36 ASP B N 1
ATOM 2999 C CA . ASP B 1 36 ? 20.438 -22.281 -14.984 1 96.12 36 ASP B CA 1
ATOM 3000 C C . ASP B 1 36 ? 19.609 -21.641 -13.867 1 96.12 36 ASP B C 1
ATOM 3002 O O . ASP B 1 36 ? 18.422 -21.938 -13.719 1 96.12 36 ASP B O 1
ATOM 3006 N N . PRO B 1 37 ? 20.234 -20.672 -13.188 1 95.75 37 PRO B N 1
ATOM 3007 C CA . PRO B 1 37 ? 19.562 -20.062 -12.039 1 95.75 37 PRO B CA 1
ATOM 3008 C C . PRO B 1 37 ? 18.234 -19.391 -12.414 1 95.75 37 PRO B C 1
ATOM 3010 O O . PRO B 1 37 ? 17.281 -19.422 -11.641 1 95.75 37 PRO B O 1
ATOM 3013 N N . GLN B 1 38 ? 18.078 -18.844 -13.602 1 92.94 38 GLN B N 1
ATOM 3014 C CA . GLN B 1 38 ? 16.891 -18.109 -14.008 1 92.94 38 GLN B CA 1
ATOM 3015 C C . GLN B 1 38 ? 15.719 -19.062 -14.25 1 92.94 38 GLN B C 1
ATOM 3017 O O . GLN B 1 38 ? 14.562 -18.703 -14.016 1 92.94 38 GLN B O 1
ATOM 3022 N N . ARG B 1 39 ? 16.016 -20.266 -14.586 1 91.62 39 ARG B N 1
ATOM 3023 C CA . ARG B 1 39 ? 14.977 -21.25 -14.828 1 91.62 39 ARG B CA 1
ATOM 3024 C C . ARG B 1 39 ? 14.672 -22.062 -13.57 1 91.62 39 ARG B C 1
ATOM 3026 O O . ARG B 1 39 ? 13.562 -22.562 -13.391 1 91.62 39 ARG B O 1
ATOM 3033 N N . ALA B 1 40 ? 15.625 -22.125 -12.734 1 94.75 40 ALA B N 1
ATOM 3034 C CA . ALA B 1 40 ? 15.531 -22.969 -11.547 1 94.75 40 ALA B CA 1
ATOM 3035 C C . ALA B 1 40 ? 14.523 -22.422 -10.555 1 94.75 40 ALA B C 1
ATOM 3037 O O . ALA B 1 40 ? 13.75 -23.172 -9.953 1 94.75 40 ALA B O 1
ATOM 3038 N N . SER B 1 41 ? 14.523 -21.094 -10.344 1 93.62 41 SER B N 1
ATOM 3039 C CA . SER B 1 41 ? 13.617 -20.484 -9.375 1 93.62 41 SER B CA 1
ATOM 3040 C C . SER B 1 41 ? 13.352 -19.031 -9.711 1 93.62 41 SER B C 1
ATOM 3042 O O . SER B 1 41 ? 14.188 -18.359 -10.312 1 93.62 41 SER B O 1
ATOM 3044 N N . ALA B 1 42 ? 12.172 -18.531 -9.289 1 91.5 42 ALA B N 1
ATOM 3045 C CA . ALA B 1 42 ? 11.805 -17.125 -9.516 1 91.5 42 ALA B CA 1
ATOM 3046 C C . ALA B 1 42 ? 12.734 -16.188 -8.766 1 91.5 42 ALA B C 1
ATOM 3048 O O . ALA B 1 42 ? 13.086 -15.117 -9.273 1 91.5 42 ALA B O 1
ATOM 3049 N N . GLU B 1 43 ? 13.141 -16.562 -7.539 1 94.56 43 GLU B N 1
ATOM 3050 C CA . GLU B 1 43 ? 14.039 -15.742 -6.727 1 94.56 43 GLU B CA 1
ATOM 3051 C C . GLU B 1 43 ? 15.398 -15.578 -7.398 1 94.56 43 GLU B C 1
ATOM 3053 O O . GLU B 1 43 ? 15.922 -14.469 -7.5 1 94.56 43 GLU B O 1
ATOM 3058 N N . ALA B 1 44 ? 15.938 -16.703 -7.895 1 96.06 44 ALA B N 1
ATOM 3059 C CA . ALA B 1 44 ? 17.234 -16.641 -8.562 1 96.06 44 ALA B CA 1
ATOM 3060 C C . ALA B 1 44 ? 17.156 -15.828 -9.859 1 96.06 44 ALA B C 1
ATOM 3062 O O . ALA B 1 44 ? 18.078 -15.102 -10.203 1 96.06 44 ALA B O 1
ATOM 3063 N N . ASN B 1 45 ? 16.062 -15.992 -10.523 1 94 45 ASN B N 1
ATOM 3064 C CA . ASN B 1 45 ? 15.852 -15.203 -11.734 1 94 45 ASN B CA 1
ATOM 3065 C C . ASN B 1 45 ? 15.938 -13.711 -11.453 1 94 45 ASN B C 1
ATOM 3067 O O . ASN B 1 45 ? 16.656 -12.984 -12.141 1 94 45 ASN B O 1
ATOM 3071 N N . ALA B 1 46 ? 15.258 -13.25 -10.43 1 94 46 ALA B N 1
ATOM 3072 C CA . ALA B 1 46 ? 15.25 -11.836 -10.07 1 94 46 ALA B CA 1
ATOM 3073 C C . ALA B 1 46 ? 16.609 -11.383 -9.562 1 94 46 ALA B C 1
ATOM 3075 O O . ALA B 1 46 ? 17.156 -10.383 -10.031 1 94 46 ALA B O 1
ATOM 3076 N N . LEU B 1 47 ? 17.203 -12.133 -8.719 1 96.5 47 LEU B N 1
ATOM 3077 C CA . LEU B 1 47 ? 18.406 -11.711 -7.996 1 96.5 47 LEU B CA 1
ATOM 3078 C C . LEU B 1 47 ? 19.625 -11.688 -8.922 1 96.5 47 LEU B C 1
ATOM 3080 O O . LEU B 1 47 ? 20.516 -10.859 -8.758 1 96.5 47 LEU B O 1
ATOM 3084 N N . THR B 1 48 ? 19.656 -12.602 -9.898 1 95.69 48 THR B N 1
ATOM 3085 C CA . THR B 1 48 ? 20.781 -12.609 -10.82 1 95.69 48 THR B CA 1
ATOM 3086 C C . THR B 1 48 ? 20.781 -11.359 -11.695 1 95.69 48 THR B C 1
ATOM 3088 O O . THR B 1 48 ? 21.812 -10.969 -12.234 1 95.69 48 THR B O 1
ATOM 3091 N N . ARG B 1 49 ? 19.656 -10.734 -11.781 1 92.56 49 ARG B N 1
ATOM 3092 C CA . ARG B 1 49 ? 19.516 -9.523 -12.586 1 92.56 49 ARG B CA 1
ATOM 3093 C C . ARG B 1 49 ? 19.703 -8.273 -11.734 1 92.56 49 ARG B C 1
ATOM 3095 O O . ARG B 1 49 ? 20.109 -7.223 -12.234 1 92.56 49 ARG B O 1
ATOM 3102 N N . LEU B 1 50 ? 19.438 -8.359 -10.477 1 94.56 50 LEU B N 1
ATOM 3103 C CA . LEU B 1 50 ? 19.344 -7.168 -9.633 1 94.56 50 LEU B CA 1
ATOM 3104 C C . LEU B 1 50 ? 20.594 -7.02 -8.773 1 94.56 50 LEU B C 1
ATOM 3106 O O . LEU B 1 50 ? 21.031 -5.902 -8.492 1 94.56 50 LEU B O 1
ATOM 3110 N N . ALA B 1 51 ? 21.141 -8.102 -8.344 1 96.12 51 ALA B N 1
ATOM 3111 C CA . ALA B 1 51 ? 22.234 -8.062 -7.371 1 96.12 51 ALA B CA 1
ATOM 3112 C C . ALA B 1 51 ? 23.547 -7.66 -8.039 1 96.12 51 ALA B C 1
ATOM 3114 O O . ALA B 1 51 ? 23.828 -8.086 -9.156 1 96.12 51 ALA B O 1
ATOM 3115 N N . THR B 1 52 ? 24.297 -6.84 -7.363 1 96.06 52 THR B N 1
ATOM 3116 C CA . THR B 1 52 ? 25.641 -6.426 -7.773 1 96.06 52 THR B CA 1
ATOM 3117 C C . THR B 1 52 ? 26.641 -6.695 -6.66 1 96.06 52 THR B C 1
ATOM 3119 O O . THR B 1 52 ? 26.281 -6.809 -5.492 1 96.06 52 THR B O 1
ATOM 3122 N N . PRO B 1 53 ? 27.859 -6.824 -7.121 1 94.62 53 PRO B N 1
ATOM 3123 C CA . PRO B 1 53 ? 28.875 -7.062 -6.086 1 94.62 53 PRO B CA 1
ATOM 3124 C C . PRO B 1 53 ? 28.828 -6.031 -4.961 1 94.62 53 PRO B C 1
ATOM 3126 O O . PRO B 1 53 ? 28.688 -4.832 -5.223 1 94.62 53 PRO B O 1
ATOM 3129 N N . GLY B 1 54 ? 28.859 -6.48 -3.811 1 94.81 54 GLY B N 1
ATOM 3130 C CA . GLY B 1 54 ? 28.781 -5.598 -2.656 1 94.81 54 GLY B CA 1
ATOM 3131 C C . GLY B 1 54 ? 27.422 -5.621 -1.98 1 94.81 54 GLY B C 1
ATOM 3132 O O . GLY B 1 54 ? 27.297 -5.207 -0.826 1 94.81 54 GLY B O 1
ATOM 3133 N N . ASP B 1 55 ? 26.469 -6.164 -2.633 1 98.06 55 ASP B N 1
ATOM 3134 C CA . ASP B 1 55 ? 25.125 -6.258 -2.074 1 98.06 55 ASP B CA 1
ATOM 3135 C C . ASP B 1 55 ? 25.031 -7.398 -1.062 1 98.06 55 ASP B C 1
ATOM 3137 O O . ASP B 1 55 ? 25.875 -8.297 -1.053 1 98.06 55 ASP B O 1
ATOM 3141 N N . THR B 1 56 ? 24.109 -7.289 -0.184 1 98.31 56 THR B N 1
ATOM 3142 C CA . THR B 1 56 ? 23.781 -8.359 0.747 1 98.31 56 THR B CA 1
ATOM 3143 C C . THR B 1 56 ? 22.406 -8.945 0.429 1 98.31 56 THR B C 1
ATOM 3145 O O . THR B 1 56 ? 21.516 -8.227 -0.046 1 98.31 56 THR B O 1
ATOM 3148 N N . LEU B 1 57 ? 22.312 -10.281 0.693 1 98.62 57 LEU B N 1
ATOM 3149 C CA . LEU B 1 57 ? 21.047 -10.961 0.404 1 98.62 57 LEU B CA 1
ATOM 3150 C C . LEU B 1 57 ? 20.453 -11.555 1.674 1 98.62 57 LEU B C 1
ATOM 3152 O O . LEU B 1 57 ? 21.172 -12.148 2.486 1 98.62 57 LEU B O 1
ATOM 3156 N N . VAL B 1 58 ? 19.188 -11.328 1.896 1 98.75 58 VAL B N 1
ATOM 3157 C CA . VAL B 1 58 ? 18.438 -11.922 2.998 1 98.75 58 VAL B CA 1
ATOM 3158 C C . VAL B 1 58 ? 17.281 -12.742 2.451 1 98.75 58 VAL B C 1
ATOM 3160 O O . VAL B 1 58 ? 16.438 -12.219 1.711 1 98.75 58 VAL B O 1
ATOM 3163 N N . PHE B 1 59 ? 17.234 -14.039 2.836 1 98.62 59 PHE B N 1
ATOM 3164 C CA . PHE B 1 59 ? 16.156 -14.922 2.4 1 98.62 59 PHE B CA 1
ATOM 3165 C C . PHE B 1 59 ? 15.195 -15.203 3.545 1 98.62 59 PHE B C 1
ATOM 3167 O O . PHE B 1 59 ? 15.594 -15.75 4.578 1 98.62 59 PHE B O 1
ATOM 3174 N N . LEU B 1 60 ? 13.969 -14.805 3.365 1 98.12 60 LEU B N 1
ATOM 3175 C CA . LEU B 1 60 ? 12.898 -15.086 4.32 1 98.12 60 LEU B CA 1
ATOM 3176 C C . LEU B 1 60 ? 12.055 -16.266 3.852 1 98.12 60 LEU B C 1
ATOM 3178 O O . LEU B 1 60 ? 11.422 -16.203 2.793 1 98.12 60 LEU B O 1
ATOM 3182 N N . HIS B 1 61 ? 11.992 -17.344 4.633 1 96.06 61 HIS B N 1
ATOM 3183 C CA . HIS B 1 61 ? 11.297 -18.547 4.176 1 96.06 61 HIS B CA 1
ATOM 3184 C C . HIS B 1 61 ? 10.195 -18.938 5.152 1 96.06 61 HIS B C 1
ATOM 3186 O O . HIS B 1 61 ? 10.266 -18.625 6.34 1 96.06 61 HIS B O 1
ATOM 3192 N N . SER B 1 62 ? 9.211 -19.625 4.617 1 92.12 62 SER B N 1
ATOM 3193 C CA . SER B 1 62 ? 8.094 -20.109 5.422 1 92.12 62 SER B CA 1
ATOM 3194 C C . SER B 1 62 ? 8.562 -21.109 6.48 1 92.12 62 SER B C 1
ATOM 3196 O O . SER B 1 62 ? 9.68 -21.625 6.398 1 92.12 62 SER B O 1
ATOM 3198 N N . ASP B 1 63 ? 7.695 -21.281 7.453 1 91.44 63 ASP B N 1
ATOM 3199 C CA . ASP B 1 63 ? 7.961 -22.234 8.531 1 91.44 63 ASP B CA 1
ATOM 3200 C C . ASP B 1 63 ? 7.605 -23.656 8.117 1 91.44 63 ASP B C 1
ATOM 3202 O O . ASP B 1 63 ? 6.762 -24.297 8.742 1 91.44 63 ASP B O 1
ATOM 3206 N N . THR B 1 64 ? 8.172 -24.156 7.055 1 91.06 64 THR B N 1
ATOM 3207 C CA . THR B 1 64 ? 8.016 -25.484 6.484 1 91.06 64 THR B CA 1
ATOM 3208 C C . THR B 1 64 ? 9.359 -26.062 6.066 1 91.06 64 THR B C 1
ATOM 3210 O O . THR B 1 64 ? 10.32 -25.312 5.844 1 91.06 64 THR B O 1
ATOM 3213 N N . GLU B 1 65 ? 9.453 -27.328 5.969 1 94.19 65 GLU B N 1
ATOM 3214 C CA . GLU B 1 65 ? 10.68 -27.984 5.539 1 94.19 65 GLU B CA 1
ATOM 3215 C C . GLU B 1 65 ? 11.055 -27.578 4.117 1 94.19 65 GLU B C 1
ATOM 3217 O O . GLU B 1 65 ? 12.227 -27.312 3.832 1 94.19 65 GLU B O 1
ATOM 3222 N N . ASP B 1 66 ? 10.094 -27.516 3.25 1 93.94 66 ASP B N 1
ATOM 3223 C CA . ASP B 1 66 ? 10.344 -27.141 1.858 1 93.94 66 ASP B CA 1
ATOM 3224 C C . ASP B 1 66 ? 10.867 -25.719 1.755 1 93.94 66 ASP B C 1
ATOM 3226 O O . ASP B 1 66 ? 11.766 -25.438 0.96 1 93.94 66 ASP B O 1
ATOM 3230 N N . GLY B 1 67 ? 10.258 -24.797 2.574 1 94.38 67 GLY B N 1
ATOM 3231 C CA . GLY B 1 67 ? 10.734 -23.422 2.592 1 94.38 67 GLY B CA 1
ATOM 3232 C C . GLY B 1 67 ? 12.18 -23.297 3.055 1 94.38 67 GLY B C 1
ATOM 3233 O O . GLY B 1 67 ? 12.969 -22.578 2.447 1 94.38 67 GLY B O 1
ATOM 3234 N N . GLU B 1 68 ? 12.492 -24.047 4.055 1 96.88 68 GLU B N 1
ATOM 3235 C CA . GLU B 1 68 ? 13.844 -24.047 4.598 1 96.88 68 GLU B CA 1
ATOM 3236 C C . GLU B 1 68 ? 14.844 -24.609 3.592 1 96.88 68 GLU B C 1
ATOM 3238 O O . GLU B 1 68 ? 15.93 -24.047 3.406 1 96.88 68 GLU B O 1
ATOM 3243 N N . ARG B 1 69 ? 14.484 -25.656 2.939 1 97.56 69 ARG B N 1
ATOM 3244 C CA . ARG B 1 69 ? 15.359 -26.281 1.954 1 97.56 69 ARG B CA 1
ATOM 3245 C C . ARG B 1 69 ? 15.617 -25.359 0.776 1 97.56 69 ARG B C 1
ATOM 3247 O O . ARG B 1 69 ? 16.766 -25.188 0.349 1 97.56 69 ARG B O 1
ATOM 3254 N N . CYS B 1 70 ? 14.594 -24.766 0.29 1 97.94 70 CYS B N 1
ATOM 3255 C CA . CYS B 1 70 ? 14.734 -23.859 -0.852 1 97.94 70 CYS B CA 1
ATOM 3256 C C . CYS B 1 70 ? 15.617 -22.672 -0.502 1 97.94 70 CYS B C 1
ATOM 3258 O O . CYS B 1 70 ? 16.5 -22.297 -1.277 1 97.94 70 CYS B O 1
ATOM 3260 N N . ALA B 1 71 ? 15.359 -22.078 0.689 1 98.25 71 ALA B N 1
ATOM 3261 C CA . ALA B 1 71 ? 16.188 -20.969 1.136 1 98.25 71 ALA B CA 1
ATOM 3262 C C . ALA B 1 71 ? 17.656 -21.391 1.26 1 98.25 71 ALA B C 1
ATOM 3264 O O . ALA B 1 71 ? 18.562 -20.625 0.918 1 98.25 71 ALA B O 1
ATOM 3265 N N . GLY B 1 72 ? 17.828 -22.594 1.721 1 98.56 72 GLY B N 1
ATOM 3266 C CA . GLY B 1 72 ? 19.172 -23.125 1.856 1 98.56 72 GLY B CA 1
ATOM 3267 C C . GLY B 1 72 ? 19.906 -23.266 0.532 1 98.56 72 GLY B C 1
ATOM 3268 O O . GLY B 1 72 ? 21.062 -22.875 0.416 1 98.56 72 GLY B O 1
ATOM 3269 N N . TYR B 1 73 ? 19.234 -23.828 -0.493 1 98.56 73 TYR B N 1
ATOM 3270 C CA . TYR B 1 73 ? 19.828 -23.969 -1.817 1 98.56 73 TYR B CA 1
ATOM 3271 C C . TYR B 1 73 ? 20.188 -22.609 -2.404 1 98.56 73 TYR B C 1
ATOM 3273 O O . TYR B 1 73 ? 21.266 -22.453 -2.979 1 98.56 73 TYR B O 1
ATOM 3281 N N . LEU B 1 74 ? 19.297 -21.641 -2.221 1 98.56 74 LEU B N 1
ATOM 3282 C CA . LEU B 1 74 ? 19.547 -20.312 -2.746 1 98.56 74 LEU B CA 1
ATOM 3283 C C . LEU B 1 74 ? 20.719 -19.656 -2.031 1 98.56 74 LEU B C 1
ATOM 3285 O O . LEU B 1 74 ? 21.578 -19.031 -2.67 1 98.56 74 LEU B O 1
ATOM 3289 N N . ALA B 1 75 ? 20.688 -19.797 -0.704 1 98.62 75 ALA B N 1
ATOM 3290 C CA . ALA B 1 75 ? 21.75 -19.219 0.098 1 98.62 75 ALA B CA 1
ATOM 3291 C C . ALA B 1 75 ? 23.109 -19.781 -0.315 1 98.62 75 ALA B C 1
ATOM 3293 O O . ALA B 1 75 ? 24.078 -19.031 -0.467 1 98.62 75 ALA B O 1
ATOM 3294 N N . GLU B 1 76 ? 23.188 -21.062 -0.536 1 98.31 76 GLU B N 1
ATOM 3295 C CA . GLU B 1 76 ? 24.438 -21.719 -0.939 1 98.31 76 GLU B CA 1
ATOM 3296 C C . GLU B 1 76 ? 24.891 -21.219 -2.309 1 98.31 76 GLU B C 1
ATOM 3298 O O . GLU B 1 76 ? 26.078 -20.906 -2.5 1 98.31 76 GLU B O 1
ATOM 3303 N N . TYR B 1 77 ? 24.047 -21.156 -3.209 1 98.38 77 TYR B N 1
ATOM 3304 C CA . TYR B 1 77 ? 24.344 -20.734 -4.574 1 98.38 77 TYR B CA 1
ATOM 3305 C C . TYR B 1 77 ? 24.906 -19.312 -4.598 1 98.38 77 TYR B C 1
ATOM 3307 O O . TYR B 1 77 ? 25.969 -19.062 -5.188 1 98.38 77 TYR B O 1
ATOM 3315 N N . PHE B 1 78 ? 24.234 -18.391 -3.906 1 98.5 78 PHE B N 1
ATOM 3316 C CA . PHE B 1 78 ? 24.641 -17 -3.975 1 98.5 78 PHE B CA 1
ATOM 3317 C C . PHE B 1 78 ? 25.875 -16.734 -3.102 1 98.5 78 PHE B C 1
ATOM 3319 O O . PHE B 1 78 ? 26.688 -15.867 -3.406 1 98.5 78 PHE B O 1
ATOM 3326 N N . ALA B 1 79 ? 26.031 -17.531 -2.031 1 98.12 79 ALA B N 1
ATOM 3327 C CA . ALA B 1 79 ? 27.25 -17.438 -1.246 1 98.12 79 ALA B CA 1
ATOM 3328 C C . ALA B 1 79 ? 28.469 -17.828 -2.084 1 98.12 79 ALA B C 1
ATOM 3330 O O . ALA B 1 79 ? 29.531 -17.234 -1.957 1 98.12 79 ALA B O 1
ATOM 3331 N N . GLU B 1 80 ? 28.312 -18.828 -2.918 1 97.31 80 GLU B N 1
ATOM 3332 C CA . GLU B 1 80 ? 29.391 -19.266 -3.805 1 97.31 80 GLU B CA 1
ATOM 3333 C C . GLU B 1 80 ? 29.766 -18.172 -4.801 1 97.31 80 GLU B C 1
ATOM 3335 O O . GLU B 1 80 ? 30.906 -18.094 -5.25 1 97.31 80 GLU B O 1
ATOM 3340 N N . LEU B 1 81 ? 28.812 -17.359 -5.078 1 96.81 81 LEU B N 1
ATOM 3341 C CA . LEU B 1 81 ? 29.062 -16.25 -6.004 1 96.81 81 LEU B CA 1
ATOM 3342 C C . LEU B 1 81 ? 29.703 -15.07 -5.285 1 96.81 81 LEU B C 1
ATOM 3344 O O . LEU B 1 81 ? 30.047 -14.07 -5.914 1 96.81 81 LEU B O 1
ATOM 3348 N N . GLY B 1 82 ? 29.75 -15.133 -3.947 1 97.12 82 GLY B N 1
ATOM 3349 C CA . GLY B 1 82 ? 30.484 -14.125 -3.203 1 97.12 82 GLY B CA 1
ATOM 3350 C C . GLY B 1 82 ? 29.594 -13.172 -2.439 1 97.12 82 GLY B C 1
ATOM 3351 O O . GLY B 1 82 ? 30.062 -12.203 -1.838 1 97.12 82 GLY B O 1
ATOM 3352 N N . TYR B 1 83 ? 28.297 -13.367 -2.451 1 97.75 83 TYR B N 1
ATOM 3353 C CA . TYR B 1 83 ? 27.391 -12.484 -1.724 1 97.75 83 TYR B CA 1
ATOM 3354 C C . TYR B 1 83 ? 27.281 -12.898 -0.262 1 97.75 83 TYR B C 1
ATOM 3356 O O . TYR B 1 83 ? 27.156 -14.086 0.045 1 97.75 83 TYR B O 1
ATOM 3364 N N . PRO B 1 84 ? 27.406 -11.938 0.675 1 98.06 84 PRO B N 1
ATOM 3365 C CA . PRO B 1 84 ? 26.938 -12.258 2.023 1 98.06 84 PRO B CA 1
ATOM 3366 C C . PRO B 1 84 ? 25.453 -12.602 2.066 1 98.06 84 PRO B C 1
ATOM 3368 O O . PRO B 1 84 ? 24.625 -11.867 1.504 1 98.06 84 PRO B O 1
ATOM 3371 N N . VAL B 1 85 ? 25.094 -13.773 2.711 1 98.44 85 VAL B N 1
ATOM 3372 C CA . VAL B 1 85 ? 23.703 -14.234 2.68 1 98.44 85 VAL B CA 1
ATOM 3373 C C . VAL B 1 85 ? 23.25 -14.602 4.09 1 98.44 85 VAL B C 1
ATOM 3375 O O . VAL B 1 85 ? 24.031 -15.117 4.887 1 98.44 85 VAL B O 1
ATOM 3378 N N . ARG B 1 86 ? 22.016 -14.289 4.379 1 98.06 86 ARG B N 1
ATOM 3379 C CA . ARG B 1 86 ? 21.359 -14.727 5.605 1 98.06 86 ARG B CA 1
ATOM 3380 C C . ARG B 1 86 ? 19.969 -15.281 5.312 1 98.06 86 ARG B C 1
ATOM 3382 O O . ARG B 1 86 ? 19.297 -14.836 4.379 1 98.06 86 ARG B O 1
ATOM 3389 N N . CYS B 1 87 ? 19.609 -16.281 6.141 1 98.25 87 CYS B N 1
ATOM 3390 C CA . CYS B 1 87 ? 18.266 -16.844 6.062 1 98.25 87 CYS B CA 1
ATOM 3391 C C . CYS B 1 87 ? 17.5 -16.625 7.367 1 98.25 87 CYS B C 1
ATOM 3393 O O . CYS B 1 87 ? 18.078 -16.734 8.453 1 98.25 87 CYS B O 1
ATOM 3395 N N . GLU B 1 88 ? 16.281 -16.234 7.238 1 97.94 88 GLU B N 1
ATOM 3396 C CA . GLU B 1 88 ? 15.414 -16.062 8.398 1 97.94 88 GLU B CA 1
ATOM 3397 C C . GLU B 1 88 ? 14.078 -16.797 8.211 1 97.94 88 GLU B C 1
ATOM 3399 O O . GLU B 1 88 ? 13.492 -16.734 7.129 1 97.94 88 GLU B O 1
ATOM 3404 N N . ARG B 1 89 ? 13.641 -17.484 9.227 1 96.44 89 ARG B N 1
ATOM 3405 C CA . ARG B 1 89 ? 12.367 -18.203 9.211 1 96.44 89 ARG B CA 1
ATOM 3406 C C . ARG B 1 89 ? 11.219 -17.281 9.625 1 96.44 89 ARG B C 1
ATOM 3408 O O . ARG B 1 89 ? 11.328 -16.547 10.609 1 96.44 89 ARG B O 1
ATOM 3415 N N . ILE B 1 90 ? 10.188 -17.281 8.852 1 94.31 90 ILE B N 1
ATOM 3416 C CA . ILE B 1 90 ? 8.977 -16.562 9.234 1 94.31 90 ILE B CA 1
ATOM 3417 C C . ILE B 1 90 ? 8.125 -17.422 10.156 1 94.31 90 ILE B C 1
ATOM 3419 O O . ILE B 1 90 ? 7.363 -18.281 9.695 1 94.31 90 ILE B O 1
ATOM 3423 N N . ALA B 1 91 ? 8.156 -17.094 11.398 1 90.06 91 ALA B N 1
ATOM 3424 C CA . ALA B 1 91 ? 7.48 -17.922 12.398 1 90.06 91 ALA B CA 1
ATOM 3425 C C . ALA B 1 91 ? 5.98 -17.969 12.141 1 90.06 91 ALA B C 1
ATOM 3427 O O . ALA B 1 91 ? 5.332 -16.938 11.953 1 90.06 91 ALA B O 1
ATOM 3428 N N . GLY B 1 92 ? 5.445 -19.156 12.039 1 86.56 92 GLY B N 1
ATOM 3429 C CA . GLY B 1 92 ? 4.008 -19.344 11.953 1 86.56 92 GLY B CA 1
ATOM 3430 C C . GLY B 1 92 ? 3.486 -19.328 10.531 1 86.56 92 GLY B C 1
ATOM 3431 O O . GLY B 1 92 ? 2.311 -19.609 10.289 1 86.56 92 GLY B O 1
ATOM 3432 N N . LEU B 1 93 ? 4.316 -18.922 9.648 1 86.12 93 LEU B N 1
ATOM 3433 C CA . LEU B 1 93 ? 3.891 -18.984 8.258 1 86.12 93 LEU B CA 1
ATOM 3434 C C . LEU B 1 93 ? 4 -20.406 7.715 1 86.12 93 LEU B C 1
ATOM 3436 O O . LEU B 1 93 ? 5.012 -20.766 7.109 1 86.12 93 LEU B O 1
ATOM 3440 N N . SER B 1 94 ? 3.012 -21.125 8.203 1 77.69 94 SER B N 1
ATOM 3441 C CA . SER B 1 94 ? 3.002 -22.531 7.805 1 77.69 94 SER B CA 1
ATOM 3442 C C . SER B 1 94 ? 1.763 -22.859 6.98 1 77.69 94 SER B C 1
ATOM 3444 O O . SER B 1 94 ? 0.817 -22.078 6.926 1 77.69 94 SER B O 1
ATOM 3446 N N . TYR B 1 95 ? 1.913 -23.781 6.133 1 59.75 95 TYR B N 1
ATOM 3447 C CA . TYR B 1 95 ? 0.862 -24.188 5.203 1 59.75 95 TYR B CA 1
ATOM 3448 C C . TYR B 1 95 ? -0.141 -25.109 5.879 1 59.75 95 TYR B C 1
ATOM 3450 O O . TYR B 1 95 ? -1.034 -25.656 5.223 1 59.75 95 TYR B O 1
ATOM 3458 N N . HIS B 1 96 ? -0.096 -25.156 7.133 1 57.38 96 HIS B N 1
ATOM 3459 C CA . HIS B 1 96 ? -0.896 -26.234 7.699 1 57.38 96 HIS B CA 1
ATOM 3460 C C . HIS B 1 96 ? -2.086 -25.688 8.484 1 57.38 96 HIS B C 1
ATOM 3462 O O . HIS B 1 96 ? -3.064 -26.406 8.711 1 57.38 96 HIS B O 1
ATOM 3468 N N . GLU B 1 97 ? -2.141 -24.516 8.914 1 54.97 97 GLU B N 1
ATOM 3469 C CA . GLU B 1 97 ? -3.238 -24.203 9.828 1 54.97 97 GLU B CA 1
ATOM 3470 C C . GLU B 1 97 ? -4.027 -22.984 9.344 1 54.97 97 GLU B C 1
ATOM 3472 O O . GLU B 1 97 ? -3.479 -21.891 9.227 1 54.97 97 GLU B O 1
ATOM 3477 N N . ARG B 1 98 ? -5.211 -23.203 8.773 1 54.31 98 ARG B N 1
ATOM 3478 C CA . ARG B 1 98 ? -6.195 -22.219 8.328 1 54.31 98 ARG B CA 1
ATOM 3479 C C . ARG B 1 98 ? -6.191 -20.984 9.234 1 54.31 98 ARG B C 1
ATOM 3481 O O . ARG B 1 98 ? -6.266 -19.859 8.75 1 54.31 98 ARG B O 1
ATOM 3488 N N . GLY B 1 99 ? -6.09 -21.266 10.406 1 55 99 GLY B N 1
ATOM 3489 C CA . GLY B 1 99 ? -6.387 -20.219 11.367 1 55 99 GLY B CA 1
ATOM 3490 C C . GLY B 1 99 ? -5.191 -19.344 11.688 1 55 99 GLY B C 1
ATOM 3491 O O . GLY B 1 99 ? -5.312 -18.344 12.406 1 55 99 GLY B O 1
ATOM 3492 N N . PHE B 1 100 ? -4.152 -19.656 10.852 1 57.78 100 PHE B N 1
ATOM 3493 C CA . PHE B 1 100 ? -2.996 -18.938 11.367 1 57.78 100 PHE B CA 1
ATOM 3494 C C . PHE B 1 100 ? -2.314 -18.141 10.258 1 57.78 100 PHE B C 1
ATOM 3496 O O . PHE B 1 100 ? -1.128 -17.828 10.359 1 57.78 100 PHE B O 1
ATOM 3503 N N . VAL B 1 101 ? -3.117 -17.891 9.273 1 73.06 101 VAL B N 1
ATOM 3504 C CA . VAL B 1 101 ? -2.533 -17.141 8.164 1 73.06 101 VAL B CA 1
ATOM 3505 C C . VAL B 1 101 ? -2.152 -15.734 8.633 1 73.06 101 VAL B C 1
ATOM 3507 O O . VAL B 1 101 ? -1.061 -15.242 8.328 1 73.06 101 VAL B O 1
ATOM 3510 N N . SER B 1 102 ? -2.93 -15.344 9.547 1 83.44 102 SER B N 1
ATOM 3511 C CA . SER B 1 102 ? -2.697 -13.984 10.031 1 83.44 102 SER B CA 1
ATOM 3512 C C . SER B 1 102 ? -1.436 -13.906 10.883 1 83.44 102 SER B C 1
ATOM 3514 O O . SER B 1 102 ? -0.686 -12.93 10.805 1 83.44 102 SER B O 1
ATOM 3516 N N . HIS B 1 103 ? -1.247 -14.938 11.617 1 85.88 103 HIS B N 1
ATOM 3517 C CA . HIS B 1 103 ? -0.055 -14.969 12.461 1 85.88 103 HIS B CA 1
ATOM 3518 C C . HIS B 1 103 ? 1.214 -14.984 11.617 1 85.88 103 HIS B C 1
ATOM 3520 O O . HIS B 1 103 ? 2.162 -14.242 11.898 1 85.88 103 HIS B O 1
ATOM 3526 N N . GLY B 1 104 ? 1.206 -15.812 10.703 1 89.25 104 GLY B N 1
ATOM 3527 C CA . GLY B 1 104 ? 2.344 -15.875 9.797 1 89.25 104 GLY B CA 1
ATOM 3528 C C . GLY B 1 104 ? 2.584 -14.578 9.047 1 89.25 104 GLY B C 1
ATOM 3529 O O . GLY B 1 104 ? 3.729 -14.156 8.883 1 89.25 104 GLY B O 1
ATOM 3530 N N . LEU B 1 105 ? 1.543 -13.977 8.594 1 92 105 LEU B N 1
ATOM 3531 C CA . LEU B 1 105 ? 1.66 -12.727 7.855 1 92 105 LEU B CA 1
ATOM 3532 C C . LEU B 1 105 ? 2.145 -11.602 8.766 1 92 105 LEU B C 1
ATOM 3534 O O . LEU B 1 105 ? 2.908 -10.734 8.336 1 92 105 LEU B O 1
ATOM 3538 N N . ARG B 1 106 ? 1.715 -11.625 10.008 1 92.38 106 ARG B N 1
ATOM 3539 C CA . ARG B 1 106 ? 2.207 -10.656 10.977 1 92.38 106 ARG B CA 1
ATOM 3540 C C . ARG B 1 106 ? 3.709 -10.812 11.195 1 92.38 106 ARG B C 1
ATOM 3542 O O . ARG B 1 106 ? 4.434 -9.812 11.281 1 92.38 106 ARG B O 1
ATOM 3549 N N . SER B 1 107 ? 4.133 -12.031 11.289 1 93.44 107 SER B N 1
ATOM 3550 C CA . SER B 1 107 ? 5.555 -12.32 11.445 1 93.44 107 SER B CA 1
ATOM 3551 C C . SER B 1 107 ? 6.352 -11.859 10.234 1 93.44 107 SER B C 1
ATOM 3553 O O . SER B 1 107 ? 7.465 -11.352 10.367 1 93.44 107 SER B O 1
ATOM 3555 N N . LEU B 1 108 ? 5.766 -12.094 9.094 1 95.88 108 LEU B N 1
ATOM 3556 C CA . LEU B 1 108 ? 6.41 -11.625 7.871 1 95.88 108 LEU B CA 1
ATOM 3557 C C . LEU B 1 108 ? 6.613 -10.117 7.906 1 95.88 108 LEU B C 1
ATOM 3559 O O . LEU B 1 108 ? 7.711 -9.633 7.617 1 95.88 108 LEU B O 1
ATOM 3563 N N . VAL B 1 109 ? 5.598 -9.414 8.281 1 96.88 109 VAL B N 1
ATOM 3564 C CA . VAL B 1 109 ? 5.645 -7.957 8.32 1 96.88 109 VAL B CA 1
ATOM 3565 C C . VAL B 1 109 ? 6.727 -7.496 9.289 1 96.88 109 VAL B C 1
ATOM 3567 O O . VAL B 1 109 ? 7.535 -6.625 8.961 1 96.88 109 VAL B O 1
ATOM 3570 N N . ARG B 1 110 ? 6.785 -8.109 10.445 1 95 110 ARG B N 1
ATOM 3571 C CA . ARG B 1 110 ? 7.781 -7.758 11.445 1 95 110 ARG B CA 1
ATOM 3572 C C . ARG B 1 110 ? 9.195 -7.996 10.93 1 95 110 ARG B C 1
ATOM 3574 O O . ARG B 1 110 ? 10.086 -7.164 11.125 1 95 110 ARG B O 1
ATOM 3581 N N . LEU B 1 111 ? 9.336 -9.055 10.32 1 96.88 111 LEU B N 1
ATOM 3582 C CA . LEU B 1 111 ? 10.648 -9.406 9.797 1 96.88 111 LEU B CA 1
ATOM 3583 C C . LEU B 1 111 ? 11.07 -8.445 8.688 1 96.88 111 LEU B C 1
ATOM 3585 O O . LEU B 1 111 ? 12.219 -8 8.656 1 96.88 111 LEU B O 1
ATOM 3589 N N . LEU B 1 112 ? 10.18 -8.172 7.77 1 98.25 112 LEU B N 1
ATOM 3590 C CA . LEU B 1 112 ? 10.477 -7.227 6.703 1 98.25 112 LEU B CA 1
ATOM 3591 C C . LEU B 1 112 ? 10.883 -5.871 7.273 1 98.25 112 LEU B C 1
ATOM 3593 O O . LEU B 1 112 ? 11.891 -5.297 6.871 1 98.25 112 LEU B O 1
ATOM 3597 N N . ALA B 1 113 ? 10.102 -5.391 8.203 1 96.94 113 ALA B N 1
ATOM 3598 C CA . ALA B 1 113 ? 10.383 -4.105 8.836 1 96.94 113 ALA B CA 1
ATOM 3599 C C . ALA B 1 113 ? 11.75 -4.121 9.523 1 96.94 113 ALA B C 1
ATOM 3601 O O . ALA B 1 113 ? 12.531 -3.174 9.383 1 96.94 113 ALA B O 1
ATOM 3602 N N . GLY B 1 114 ? 11.992 -5.199 10.234 1 96.5 114 GLY B N 1
ATOM 3603 C CA . GLY B 1 114 ? 13.273 -5.34 10.906 1 96.5 114 GLY B CA 1
ATOM 3604 C C . GLY B 1 114 ? 14.445 -5.344 9.945 1 96.5 114 GLY B C 1
ATOM 3605 O O . GLY B 1 114 ? 15.461 -4.688 10.195 1 96.5 114 GLY B O 1
ATOM 3606 N N . GLU B 1 115 ? 14.312 -6.031 8.867 1 97.69 115 GLU B N 1
ATOM 3607 C CA . GLU B 1 115 ? 15.383 -6.121 7.879 1 97.69 115 GLU B CA 1
ATOM 3608 C C . GLU B 1 115 ? 15.609 -4.777 7.188 1 97.69 115 GLU B C 1
ATOM 3610 O O . GLU B 1 115 ? 16.75 -4.422 6.871 1 97.69 115 GLU B O 1
ATOM 3615 N N . ILE B 1 116 ? 14.539 -4.074 6.879 1 97.5 116 ILE B N 1
ATOM 3616 C CA . ILE B 1 116 ? 14.656 -2.752 6.27 1 97.5 116 ILE B CA 1
ATOM 3617 C C . ILE B 1 116 ? 15.43 -1.823 7.199 1 97.5 116 ILE B C 1
ATOM 3619 O O . ILE B 1 116 ? 16.359 -1.141 6.762 1 97.5 116 ILE B O 1
ATOM 3623 N N . ARG B 1 117 ? 15.102 -1.827 8.492 1 94.62 117 ARG B N 1
ATOM 3624 C CA . ARG B 1 117 ? 15.781 -0.979 9.461 1 94.62 117 ARG B CA 1
ATOM 3625 C C . ARG B 1 117 ? 17.25 -1.361 9.594 1 94.62 117 ARG B C 1
ATOM 3627 O O . ARG B 1 117 ? 18.125 -0.49 9.672 1 94.62 117 ARG B O 1
ATOM 3634 N N . ALA B 1 118 ? 17.469 -2.65 9.625 1 94.31 118 ALA B N 1
ATOM 3635 C CA . ALA B 1 118 ? 18.828 -3.141 9.742 1 94.31 118 ALA B CA 1
ATOM 3636 C C . ALA B 1 118 ? 19.672 -2.713 8.539 1 94.31 118 ALA B C 1
ATOM 3638 O O . ALA B 1 118 ? 20.828 -2.311 8.695 1 94.31 118 ALA B O 1
ATOM 3639 N N . ALA B 1 119 ? 19.141 -2.799 7.352 1 96.44 119 ALA B N 1
ATOM 3640 C CA . ALA B 1 119 ? 19.844 -2.383 6.137 1 96.44 119 ALA B CA 1
ATOM 3641 C C . ALA B 1 119 ? 20.188 -0.897 6.188 1 96.44 119 ALA B C 1
ATOM 3643 O O . ALA B 1 119 ? 21.328 -0.506 5.891 1 96.44 119 ALA B O 1
ATOM 3644 N N . ARG B 1 120 ? 19.25 -0.142 6.582 1 92.88 120 ARG B N 1
ATOM 3645 C CA . ARG B 1 120 ? 19.453 1.3 6.66 1 92.88 120 ARG B CA 1
ATOM 3646 C C . ARG B 1 120 ? 20.531 1.643 7.691 1 92.88 120 ARG B C 1
ATOM 3648 O O . ARG B 1 120 ? 21.375 2.506 7.453 1 92.88 120 ARG B O 1
ATOM 3655 N N . ARG B 1 121 ? 20.469 0.991 8.812 1 91.19 121 ARG B N 1
ATOM 3656 C CA . ARG B 1 121 ? 21.469 1.2 9.852 1 91.19 121 ARG B CA 1
ATOM 3657 C C . ARG B 1 121 ? 22.859 0.853 9.344 1 91.19 121 ARG B C 1
ATOM 3659 O O . ARG B 1 121 ? 23.844 1.488 9.727 1 91.19 121 ARG B O 1
ATOM 3666 N N . ALA B 1 122 ? 22.938 -0.082 8.43 1 92.31 122 ALA B N 1
ATOM 3667 C CA . ALA B 1 122 ? 24.203 -0.535 7.875 1 92.31 122 ALA B CA 1
ATOM 3668 C C . ALA B 1 122 ? 24.625 0.333 6.695 1 92.31 122 ALA B C 1
ATOM 3670 O O . ALA B 1 122 ? 25.656 0.065 6.051 1 92.31 122 ALA B O 1
ATOM 3671 N N . GLY B 1 123 ? 23.812 1.336 6.371 1 92.62 123 GLY B N 1
ATOM 3672 C CA . GLY B 1 123 ? 24.141 2.23 5.27 1 92.62 123 GLY B CA 1
ATOM 3673 C C . GLY B 1 123 ? 23.812 1.645 3.91 1 92.62 123 GLY B C 1
ATOM 3674 O O . GLY B 1 123 ? 24.328 2.098 2.893 1 92.62 123 GLY B O 1
ATOM 3675 N N . GLN B 1 124 ? 23.062 0.571 3.852 1 96.19 124 GLN B N 1
ATOM 3676 C CA . GLN B 1 124 ? 22.641 -0.052 2.598 1 96.19 124 GLN B CA 1
ATOM 3677 C C . GLN B 1 124 ? 21.234 0.398 2.195 1 96.19 124 GLN B C 1
ATOM 3679 O O . GLN B 1 124 ? 20.438 0.77 3.049 1 96.19 124 GLN B O 1
ATOM 3684 N N . GLN B 1 125 ? 20.969 0.377 0.924 1 96.31 125 GLN B N 1
ATOM 3685 C CA . GLN B 1 125 ? 19.625 0.645 0.42 1 96.31 125 GLN B CA 1
ATOM 3686 C C . GLN B 1 125 ? 18.797 -0.635 0.36 1 96.31 125 GLN B C 1
ATOM 3688 O O . GLN B 1 125 ? 19.125 -1.559 -0.387 1 96.31 125 GLN B O 1
ATOM 3693 N N . PRO B 1 126 ? 17.734 -0.674 1.131 1 98.12 126 PRO B N 1
ATOM 3694 C CA . PRO B 1 126 ? 16.922 -1.891 1.099 1 98.12 126 PRO B CA 1
ATOM 3695 C C . PRO B 1 126 ? 16.094 -2.014 -0.181 1 98.12 126 PRO B C 1
ATOM 3697 O O . PRO B 1 126 ? 15.602 -1.009 -0.703 1 98.12 126 PRO B O 1
ATOM 3700 N N . LEU B 1 127 ? 15.953 -3.186 -0.664 1 98.31 127 LEU B N 1
ATOM 3701 C CA . LEU B 1 127 ? 15.102 -3.576 -1.78 1 98.31 127 LEU B CA 1
ATOM 3702 C C . LEU B 1 127 ? 14.359 -4.871 -1.469 1 98.31 127 LEU B C 1
ATOM 3704 O O . LEU B 1 127 ? 14.977 -5.863 -1.07 1 98.31 127 LEU B O 1
ATOM 3708 N N . LEU B 1 128 ? 13.039 -4.832 -1.564 1 98.31 128 LEU B N 1
ATOM 3709 C CA . LEU B 1 128 ? 12.25 -6.035 -1.317 1 98.31 128 LEU B CA 1
ATOM 3710 C C . LEU B 1 128 ? 12.039 -6.82 -2.607 1 98.31 128 LEU B C 1
ATOM 3712 O O . LEU B 1 128 ? 11.617 -6.258 -3.619 1 98.31 128 LEU B O 1
ATOM 3716 N N . ASN B 1 129 ? 12.414 -8.023 -2.611 1 97.5 129 ASN B N 1
ATOM 3717 C CA . ASN B 1 129 ? 12.078 -8.953 -3.684 1 97.5 129 ASN B CA 1
ATOM 3718 C C . ASN B 1 129 ? 10.93 -9.875 -3.287 1 97.5 129 ASN B C 1
ATOM 3720 O O . ASN B 1 129 ? 11.141 -10.891 -2.633 1 97.5 129 ASN B O 1
ATOM 3724 N N . ALA B 1 130 ? 9.719 -9.539 -3.805 1 95.38 130 ALA B N 1
ATOM 3725 C CA . ALA B 1 130 ? 8.5 -10.227 -3.395 1 95.38 130 ALA B CA 1
ATOM 3726 C C . ALA B 1 130 ? 8.047 -11.227 -4.457 1 95.38 130 ALA B C 1
ATOM 3728 O O . ALA B 1 130 ? 6.852 -11.422 -4.664 1 95.38 130 ALA B O 1
ATOM 3729 N N . THR B 1 131 ? 8.961 -11.852 -5.113 1 90.19 131 THR B N 1
ATOM 3730 C CA . THR B 1 131 ? 8.641 -12.773 -6.195 1 90.19 131 THR B CA 1
ATOM 3731 C C . THR B 1 131 ? 8.18 -14.117 -5.645 1 90.19 131 THR B C 1
ATOM 3733 O O . THR B 1 131 ? 7.367 -14.805 -6.273 1 90.19 131 THR B O 1
ATOM 3736 N N . GLY B 1 132 ? 8.727 -14.492 -4.512 1 87.75 132 GLY B N 1
ATOM 3737 C CA . GLY B 1 132 ? 8.375 -15.789 -3.945 1 87.75 132 GLY B CA 1
ATOM 3738 C C . GLY B 1 132 ? 7.242 -15.711 -2.943 1 87.75 132 GLY B C 1
ATOM 3739 O O . GLY B 1 132 ? 6.961 -14.641 -2.396 1 87.75 132 GLY B O 1
ATOM 3740 N N . GLY B 1 133 ? 6.547 -16.906 -2.85 1 84.25 133 GLY B N 1
ATOM 3741 C CA . GLY B 1 133 ? 5.539 -17.016 -1.807 1 84.25 133 GLY B CA 1
ATOM 3742 C C . GLY B 1 133 ? 4.121 -16.938 -2.334 1 84.25 133 GLY B C 1
ATOM 3743 O O . GLY B 1 133 ? 3.904 -16.891 -3.549 1 84.25 133 GLY B O 1
ATOM 3744 N N . PHE B 1 134 ? 3.227 -16.891 -1.339 1 84.75 134 PHE B N 1
ATOM 3745 C CA . PHE B 1 134 ? 1.807 -16.844 -1.663 1 84.75 134 PHE B CA 1
ATOM 3746 C C . PHE B 1 134 ? 1.378 -15.414 -1.981 1 84.75 134 PHE B C 1
ATOM 3748 O O . PHE B 1 134 ? 2.051 -14.461 -1.595 1 84.75 134 PHE B O 1
ATOM 3755 N N . LYS B 1 135 ? 0.278 -15.281 -2.572 1 86.88 135 LYS B N 1
ATOM 3756 C CA . LYS B 1 135 ? -0.227 -13.992 -3.035 1 86.88 135 LYS B CA 1
ATOM 3757 C C . LYS B 1 135 ? -0.401 -13.023 -1.871 1 86.88 135 LYS B C 1
ATOM 3759 O O . LYS B 1 135 ? -0.136 -11.82 -2.01 1 86.88 135 LYS B O 1
ATOM 3764 N N . ALA B 1 136 ? -0.879 -13.562 -0.76 1 89 136 ALA B N 1
ATOM 3765 C CA . ALA B 1 136 ? -1.027 -12.695 0.404 1 89 136 ALA B CA 1
ATOM 3766 C C . ALA B 1 136 ? 0.324 -12.148 0.857 1 89 136 ALA B C 1
ATOM 3768 O O . ALA B 1 136 ? 0.414 -11.016 1.337 1 89 136 ALA B O 1
ATOM 3769 N N . GLU B 1 137 ? 1.377 -12.93 0.734 1 91.81 137 GLU B N 1
ATOM 3770 C CA . GLU B 1 137 ? 2.719 -12.477 1.088 1 91.81 137 GLU B CA 1
ATOM 3771 C C . GLU B 1 137 ? 3.178 -11.344 0.174 1 91.81 137 GLU B C 1
ATOM 3773 O O . GLU B 1 137 ? 3.791 -10.375 0.633 1 91.81 137 GLU B O 1
ATOM 3778 N N . ILE B 1 138 ? 2.857 -11.5 -1.047 1 91.75 138 ILE B N 1
ATOM 3779 C CA . ILE B 1 138 ? 3.184 -10.477 -2.027 1 91.75 138 ILE B CA 1
ATOM 3780 C C . ILE B 1 138 ? 2.467 -9.172 -1.669 1 91.75 138 ILE B C 1
ATOM 3782 O O . ILE B 1 138 ? 3.07 -8.102 -1.694 1 91.75 138 ILE B O 1
ATOM 3786 N N . ALA B 1 139 ? 1.264 -9.32 -1.351 1 93.81 139 ALA B N 1
ATOM 3787 C CA . ALA B 1 139 ? 0.448 -8.156 -0.993 1 93.81 139 ALA B CA 1
ATOM 3788 C C . ALA B 1 139 ? 1.039 -7.422 0.205 1 93.81 139 ALA B C 1
ATOM 3790 O O . ALA B 1 139 ? 1.186 -6.195 0.177 1 93.81 139 ALA B O 1
ATOM 3791 N N . TYR B 1 140 ? 1.396 -8.125 1.232 1 95 140 TYR B N 1
ATOM 3792 C CA . TYR B 1 140 ? 1.875 -7.477 2.449 1 95 140 TYR B CA 1
ATOM 3793 C C . TYR B 1 140 ? 3.301 -6.969 2.271 1 95 140 TYR B C 1
ATOM 3795 O O . TYR B 1 140 ? 3.674 -5.938 2.84 1 95 140 TYR B O 1
ATOM 3803 N N . ALA B 1 141 ? 4.105 -7.668 1.448 1 96.94 141 ALA B N 1
ATOM 3804 C CA . ALA B 1 141 ? 5.406 -7.109 1.093 1 96.94 141 ALA B CA 1
ATOM 3805 C C . ALA B 1 141 ? 5.25 -5.781 0.356 1 96.94 141 ALA B C 1
ATOM 3807 O O . ALA B 1 141 ? 6.012 -4.84 0.592 1 96.94 141 ALA B O 1
ATOM 3808 N N . THR B 1 142 ? 4.281 -5.73 -0.528 1 96.69 142 THR B N 1
ATOM 3809 C CA . THR B 1 142 ? 3.971 -4.504 -1.25 1 96.69 142 THR B CA 1
ATOM 3810 C C . THR B 1 142 ? 3.568 -3.395 -0.283 1 96.69 142 THR B C 1
ATOM 3812 O O . THR B 1 142 ? 4.07 -2.271 -0.371 1 96.69 142 THR B O 1
ATOM 3815 N N . ALA B 1 143 ? 2.68 -3.709 0.628 1 96.5 143 ALA B N 1
ATOM 3816 C CA . ALA B 1 143 ? 2.225 -2.738 1.619 1 96.5 143 ALA B CA 1
ATOM 3817 C C . ALA B 1 143 ? 3.395 -2.197 2.438 1 96.5 143 ALA B C 1
ATOM 3819 O O . ALA B 1 143 ? 3.529 -0.985 2.611 1 96.5 143 ALA B O 1
ATOM 3820 N N . VAL B 1 144 ? 4.25 -3.09 2.887 1 97.25 144 VAL B N 1
ATOM 3821 C CA . VAL B 1 144 ? 5.406 -2.693 3.688 1 97.25 144 VAL B CA 1
ATOM 3822 C C . VAL B 1 144 ? 6.328 -1.802 2.857 1 97.25 144 VAL B C 1
ATOM 3824 O O . VAL B 1 144 ? 6.809 -0.776 3.344 1 97.25 144 VAL B O 1
ATOM 3827 N N . GLY B 1 145 ? 6.539 -2.197 1.617 1 97.56 145 GLY B N 1
ATOM 3828 C CA . GLY B 1 145 ? 7.348 -1.37 0.735 1 97.56 145 GLY B CA 1
ATOM 3829 C C . GLY B 1 145 ? 6.816 0.043 0.589 1 97.56 145 GLY B C 1
ATOM 3830 O O . GLY B 1 145 ? 7.578 1.01 0.664 1 97.56 145 GLY B O 1
ATOM 3831 N N . LEU B 1 146 ? 5.543 0.18 0.4 1 95.88 146 LEU B N 1
ATOM 3832 C CA . LEU B 1 146 ? 4.906 1.483 0.254 1 95.88 146 LEU B CA 1
ATOM 3833 C C . LEU B 1 146 ? 5.051 2.305 1.53 1 95.88 146 LEU B C 1
ATOM 3835 O O . LEU B 1 146 ? 5.402 3.486 1.477 1 95.88 146 LEU B O 1
ATOM 3839 N N . MET B 1 147 ? 4.844 1.688 2.66 1 93.94 147 MET B N 1
ATOM 3840 C CA . MET B 1 147 ? 4.828 2.391 3.941 1 93.94 147 MET B CA 1
ATOM 3841 C C . MET B 1 147 ? 6.234 2.832 4.336 1 93.94 147 MET B C 1
ATOM 3843 O O . MET B 1 147 ? 6.41 3.898 4.93 1 93.94 147 MET B O 1
ATOM 3847 N N . PHE B 1 148 ? 7.219 2.053 3.965 1 94.69 148 PHE B N 1
ATOM 3848 C CA . PHE B 1 148 ? 8.594 2.32 4.383 1 94.69 148 PHE B CA 1
ATOM 3849 C C . PHE B 1 148 ? 9.344 3.096 3.307 1 94.69 148 PHE B C 1
ATOM 3851 O O . PHE B 1 148 ? 10.484 3.506 3.516 1 94.69 148 PHE B O 1
ATOM 3858 N N . GLY B 1 149 ? 8.688 3.291 2.17 1 94.12 149 GLY B N 1
ATOM 3859 C CA . GLY B 1 149 ? 9.375 3.955 1.074 1 94.12 149 GLY B CA 1
ATOM 3860 C C . GLY B 1 149 ? 10.531 3.143 0.517 1 94.12 149 GLY B C 1
ATOM 3861 O O . GLY B 1 149 ? 11.633 3.66 0.342 1 94.12 149 GLY B O 1
ATOM 3862 N N . VAL B 1 150 ? 10.344 1.904 0.351 1 96.69 150 VAL B N 1
ATOM 3863 C CA . VAL B 1 150 ? 11.328 0.969 -0.178 1 96.69 150 VAL B CA 1
ATOM 3864 C C . VAL B 1 150 ? 10.812 0.355 -1.478 1 96.69 150 VAL B C 1
ATOM 3866 O O . VAL B 1 150 ? 9.641 -0.02 -1.573 1 96.69 150 VAL B O 1
ATOM 3869 N N . PRO B 1 151 ? 11.68 0.277 -2.545 1 96.94 151 PRO B N 1
ATOM 3870 C CA . PRO B 1 151 ? 11.211 -0.366 -3.775 1 96.94 151 PRO B CA 1
ATOM 3871 C C . PRO B 1 151 ? 10.914 -1.852 -3.588 1 96.94 151 PRO B C 1
ATOM 3873 O O . PRO B 1 151 ? 11.539 -2.51 -2.754 1 96.94 151 PRO B O 1
ATOM 3876 N N . VAL B 1 152 ? 9.938 -2.33 -4.305 1 97.31 152 VAL B N 1
ATOM 3877 C CA . VAL B 1 152 ? 9.555 -3.738 -4.293 1 97.31 152 VAL B CA 1
ATOM 3878 C C . VAL B 1 152 ? 9.609 -4.301 -5.711 1 97.31 152 VAL B C 1
ATOM 3880 O O . VAL B 1 152 ? 9.062 -3.711 -6.641 1 97.31 152 VAL B O 1
ATOM 3883 N N . CYS B 1 153 ? 10.266 -5.461 -5.91 1 95.25 153 CYS B N 1
ATOM 3884 C CA . CYS B 1 153 ? 10.391 -6.051 -7.234 1 95.25 153 CYS B CA 1
ATOM 3885 C C . CYS B 1 153 ? 9.625 -7.363 -7.324 1 95.25 153 CYS B C 1
ATOM 3887 O O . CYS B 1 153 ? 9.445 -8.055 -6.316 1 95.25 153 CYS B O 1
ATOM 3889 N N . TYR B 1 154 ? 9.18 -7.633 -8.539 1 88.75 154 TYR B N 1
ATOM 3890 C CA . TYR B 1 154 ? 8.453 -8.844 -8.914 1 88.75 154 TYR B CA 1
ATOM 3891 C C . TYR B 1 154 ? 8.961 -9.391 -10.242 1 88.75 154 TYR B C 1
ATOM 3893 O O . TYR B 1 154 ? 9.516 -8.641 -11.055 1 88.75 154 TYR B O 1
ATOM 3901 N N . ILE B 1 155 ? 8.805 -10.633 -10.375 1 83.94 155 ILE B N 1
ATOM 3902 C CA . ILE B 1 155 ? 9.117 -11.188 -11.688 1 83.94 155 ILE B CA 1
ATOM 3903 C C . ILE B 1 155 ? 7.824 -11.445 -12.461 1 83.94 155 ILE B C 1
ATOM 3905 O O . ILE B 1 155 ? 6.848 -11.945 -11.898 1 83.94 155 ILE B O 1
ATOM 3909 N N . HIS B 1 156 ? 7.879 -11.031 -13.688 1 77.38 156 HIS B N 1
ATOM 3910 C CA . HIS B 1 156 ? 6.758 -11.367 -14.555 1 77.38 156 HIS B CA 1
ATOM 3911 C C . HIS B 1 156 ? 6.758 -12.844 -14.922 1 77.38 156 HIS B C 1
ATOM 3913 O O . HIS B 1 156 ? 7.695 -13.336 -15.555 1 77.38 156 HIS B O 1
ATOM 3919 N N . GLU B 1 157 ? 5.816 -13.516 -14.609 1 70.31 157 GLU B N 1
ATOM 3920 C CA . GLU B 1 157 ? 5.766 -14.977 -14.672 1 70.31 157 GLU B CA 1
ATOM 3921 C C . GLU B 1 157 ? 5.887 -15.461 -16.109 1 70.31 157 GLU B C 1
ATOM 3923 O O . GLU B 1 157 ? 6.445 -16.531 -16.375 1 70.31 157 GLU B O 1
ATOM 3928 N N . ARG B 1 158 ? 5.453 -14.672 -17.047 1 67.81 158 ARG B N 1
ATOM 3929 C CA . ARG B 1 158 ? 5.457 -15.125 -18.438 1 67.81 158 ARG B CA 1
ATOM 3930 C C . ARG B 1 158 ? 6.758 -14.734 -19.125 1 67.81 158 ARG B C 1
ATOM 3932 O O . ARG B 1 158 ? 7.332 -15.539 -19.875 1 67.81 158 ARG B O 1
ATOM 3939 N N . PHE B 1 159 ? 7.258 -13.562 -18.812 1 68.12 159 PHE B N 1
ATOM 3940 C CA . PHE B 1 159 ? 8.398 -13.062 -19.578 1 68.12 159 PHE B CA 1
ATOM 3941 C C . PHE B 1 159 ? 9.672 -13.133 -18.75 1 68.12 159 PHE B C 1
ATOM 3943 O O . PHE B 1 159 ? 10.773 -13.055 -19.297 1 68.12 159 PHE B O 1
ATOM 3950 N N . GLY B 1 160 ? 9.453 -13.297 -17.516 1 74.56 160 GLY B N 1
ATOM 3951 C CA . GLY B 1 160 ? 10.609 -13.406 -16.641 1 74.56 160 GLY B CA 1
ATOM 3952 C C . GLY B 1 160 ? 11.25 -12.07 -16.328 1 74.56 160 GLY B C 1
ATOM 3953 O O . GLY B 1 160 ? 12.227 -12 -15.578 1 74.56 160 GLY B O 1
ATOM 3954 N N . ASP B 1 161 ? 10.672 -10.961 -16.797 1 81.62 161 ASP B N 1
ATOM 3955 C CA . ASP B 1 161 ? 11.242 -9.641 -16.547 1 81.62 161 ASP B CA 1
ATOM 3956 C C . ASP B 1 161 ? 10.93 -9.156 -15.133 1 81.62 161 ASP B C 1
ATOM 3958 O O . ASP B 1 161 ? 9.906 -9.516 -14.562 1 81.62 161 ASP B O 1
ATOM 3962 N N . VAL B 1 162 ? 11.867 -8.344 -14.695 1 84.5 162 VAL B N 1
ATOM 3963 C CA . VAL B 1 162 ? 11.688 -7.773 -13.367 1 84.5 162 VAL B CA 1
ATOM 3964 C C . VAL B 1 162 ? 10.828 -6.516 -13.461 1 84.5 162 VAL B C 1
ATOM 3966 O O . VAL B 1 162 ? 11.07 -5.652 -14.305 1 84.5 162 VAL B O 1
ATOM 3969 N N . VAL B 1 163 ? 9.789 -6.488 -12.727 1 87.75 163 VAL B N 1
ATOM 3970 C CA . VAL B 1 163 ? 8.953 -5.301 -12.57 1 87.75 163 VAL B CA 1
ATOM 3971 C C . VAL B 1 163 ? 9.18 -4.688 -11.195 1 87.75 163 VAL B C 1
ATOM 3973 O O . VAL B 1 163 ? 9.164 -5.395 -10.18 1 87.75 163 VAL B O 1
ATOM 3976 N N . THR B 1 164 ? 9.391 -3.344 -11.188 1 90.69 164 THR B N 1
ATOM 3977 C CA . THR B 1 164 ? 9.703 -2.711 -9.906 1 90.69 164 THR B CA 1
ATOM 3978 C C . THR B 1 164 ? 8.633 -1.69 -9.531 1 90.69 164 THR B C 1
ATOM 3980 O O . THR B 1 164 ? 8.273 -0.838 -10.344 1 90.69 164 THR B O 1
ATOM 3983 N N . LEU B 1 165 ? 8.008 -1.898 -8.375 1 93.5 165 LEU B N 1
ATOM 3984 C CA . LEU B 1 165 ? 7.285 -0.825 -7.703 1 93.5 165 LEU B CA 1
ATOM 3985 C C . LEU B 1 165 ? 8.258 0.124 -7.004 1 93.5 165 LEU B C 1
ATOM 3987 O O . LEU B 1 165 ? 8.961 -0.275 -6.074 1 93.5 165 LEU B O 1
ATOM 3991 N N . PRO B 1 166 ? 8.32 1.362 -7.5 1 93.69 166 PRO B N 1
ATOM 3992 C CA . PRO B 1 166 ? 9.312 2.27 -6.918 1 93.69 166 PRO B CA 1
ATOM 3993 C C . PRO B 1 166 ? 9 2.633 -5.469 1 93.69 166 PRO B C 1
ATOM 3995 O O . PRO B 1 166 ? 7.883 2.414 -5 1 93.69 166 PRO B O 1
ATOM 3998 N N . ALA B 1 167 ? 10.023 3.117 -4.777 1 94.5 167 ALA B N 1
ATOM 3999 C CA . ALA B 1 167 ? 9.805 3.648 -3.436 1 94.5 167 ALA B CA 1
ATOM 4000 C C . ALA B 1 167 ? 8.789 4.785 -3.457 1 94.5 167 ALA B C 1
ATOM 4002 O O . ALA B 1 167 ? 8.891 5.707 -4.27 1 94.5 167 ALA B O 1
ATOM 4003 N N . SER B 1 168 ? 7.805 4.668 -2.58 1 93.88 168 SER B N 1
ATOM 4004 C CA . SER B 1 168 ? 6.797 5.719 -2.529 1 93.88 168 SER B CA 1
ATOM 4005 C C . SER B 1 168 ? 7.391 7.031 -2.025 1 93.88 168 SER B C 1
ATOM 4007 O O . SER B 1 168 ? 8.016 7.066 -0.963 1 93.88 168 SER B O 1
ATOM 4009 N N . PRO B 1 169 ? 7.168 8.094 -2.785 1 90.44 169 PRO B N 1
ATOM 4010 C CA . PRO B 1 169 ? 7.609 9.406 -2.299 1 90.44 169 PRO B CA 1
ATOM 4011 C C . PRO B 1 169 ? 6.578 10.07 -1.388 1 90.44 169 PRO B C 1
ATOM 4013 O O . PRO B 1 169 ? 6.809 11.18 -0.898 1 90.44 169 PRO B O 1
ATOM 4016 N N . VAL B 1 170 ? 5.5 9.391 -1.212 1 85.44 170 VAL B N 1
ATOM 4017 C CA . VAL B 1 170 ? 4.375 9.922 -0.447 1 85.44 170 VAL B CA 1
ATOM 4018 C C . VAL B 1 170 ? 4.332 9.266 0.93 1 85.44 170 VAL B C 1
ATOM 4020 O O . VAL B 1 170 ? 4.441 8.039 1.043 1 85.44 170 VAL B O 1
ATOM 4023 N N . GLY B 1 171 ? 4.219 10.125 1.989 1 81.5 171 GLY B N 1
ATOM 4024 C CA . GLY B 1 171 ? 4.105 9.594 3.338 1 81.5 171 GLY B CA 1
ATOM 4025 C C . GLY B 1 171 ? 2.674 9.281 3.738 1 81.5 171 GLY B C 1
ATOM 4026 O O . GLY B 1 171 ? 1.743 9.508 2.965 1 81.5 171 GLY B O 1
ATOM 4027 N N . TRP B 1 172 ? 2.539 8.711 4.926 1 83.69 172 TRP B N 1
ATOM 4028 C CA . TRP B 1 172 ? 1.231 8.328 5.449 1 83.69 172 TRP B CA 1
ATOM 4029 C C . TRP B 1 172 ? 0.872 9.172 6.672 1 83.69 172 TRP B C 1
ATOM 4031 O O . TRP B 1 172 ? 1.751 9.742 7.32 1 83.69 172 TRP B O 1
ATOM 4041 N N . ASP B 1 173 ? -0.413 9.352 6.844 1 75.31 173 ASP B N 1
ATOM 4042 C CA . ASP B 1 173 ? -0.917 10.102 7.992 1 75.31 173 ASP B CA 1
ATOM 4043 C C . ASP B 1 173 ? -0.915 9.242 9.258 1 75.31 173 ASP B C 1
ATOM 4045 O O . ASP B 1 173 ? -1.844 8.469 9.484 1 75.31 173 ASP B O 1
ATOM 4049 N N . TYR B 1 174 ? 0.036 9.508 10.141 1 75.44 174 TYR B N 1
ATOM 4050 C CA . TYR B 1 174 ? 0.193 8.648 11.305 1 75.44 174 TYR B CA 1
ATOM 40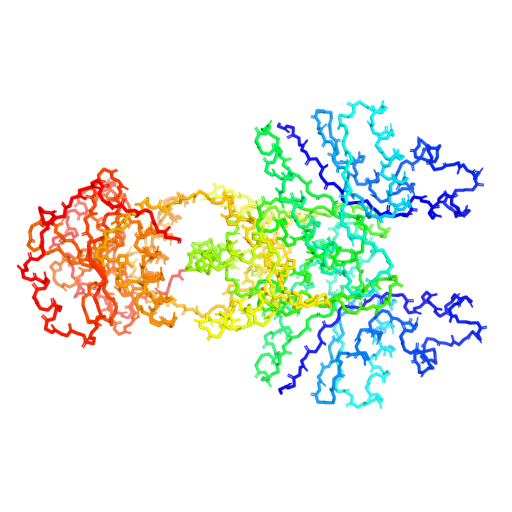51 C C . TYR B 1 174 ? -0.568 9.211 12.5 1 75.44 174 TYR B C 1
ATOM 4053 O O . TYR B 1 174 ? -0.312 8.82 13.648 1 75.44 174 TYR B O 1
ATOM 4061 N N . SER B 1 175 ? -1.522 10.062 12.211 1 70.06 175 SER B N 1
ATOM 4062 C CA . SER B 1 175 ? -2.283 10.68 13.297 1 70.06 175 SER B CA 1
ATOM 4063 C C . SER B 1 175 ? -2.967 9.625 14.156 1 70.06 175 SER B C 1
ATOM 4065 O O . SER B 1 175 ? -2.969 9.719 15.391 1 70.06 175 SER B O 1
ATOM 4067 N N . LEU B 1 176 ? -3.504 8.625 13.516 1 77.31 176 LEU B N 1
ATOM 4068 C CA . LEU B 1 176 ? -4.188 7.559 14.242 1 77.31 176 LEU B CA 1
ATOM 4069 C C . LEU B 1 176 ? -3.254 6.898 15.25 1 77.31 176 LEU B C 1
ATOM 4071 O O . LEU B 1 176 ? -3.641 6.66 16.391 1 77.31 176 LEU B O 1
ATOM 4075 N N . PHE B 1 177 ? -2.047 6.645 14.891 1 83.31 177 PHE B N 1
ATOM 4076 C CA . PHE B 1 177 ? -1.082 5.961 15.742 1 83.31 177 PHE B CA 1
ATOM 4077 C C . PHE B 1 177 ? -0.496 6.914 16.781 1 83.31 177 PHE B C 1
ATOM 4079 O O . PHE B 1 177 ? -0.129 6.5 17.875 1 83.31 177 PHE B O 1
ATOM 4086 N N . THR B 1 178 ? -0.476 8.141 16.312 1 72.06 178 THR B N 1
ATOM 4087 C CA . THR B 1 178 ? -0.029 9.148 17.266 1 72.06 178 THR B CA 1
ATOM 4088 C C . THR B 1 178 ? -1.038 9.312 18.391 1 72.06 178 THR B C 1
ATOM 4090 O O . THR B 1 178 ? -0.665 9.312 19.562 1 72.06 178 THR B O 1
ATOM 4093 N N . TRP B 1 179 ? -2.262 9.328 18.047 1 65 179 TRP B N 1
ATOM 4094 C CA . TRP B 1 179 ? -3.32 9.617 19 1 65 179 TRP B CA 1
ATOM 4095 C C . TRP B 1 179 ? -3.6 8.406 19.891 1 65 179 TRP B C 1
ATOM 4097 O O . TRP B 1 179 ? -3.945 8.562 21.062 1 65 179 TRP B O 1
ATOM 4107 N N . TYR B 1 180 ? -3.473 7.27 19.344 1 74.44 180 TYR B N 1
ATOM 4108 C CA . TYR B 1 180 ? -3.824 6.07 20.109 1 74.44 180 TYR B CA 1
ATOM 4109 C C . TYR B 1 180 ? -2.609 5.172 20.297 1 74.44 180 TYR B C 1
ATOM 4111 O O . TYR B 1 180 ? -2.725 3.945 20.266 1 74.44 180 TYR B O 1
ATOM 4119 N N . ARG B 1 181 ? -1.5 5.785 20.406 1 76.5 181 ARG B N 1
ATOM 4120 C CA . ARG B 1 181 ? -0.223 5.094 20.547 1 76.5 181 ARG B CA 1
ATOM 4121 C C . ARG B 1 181 ? -0.268 4.094 21.703 1 76.5 181 ARG B C 1
ATOM 4123 O O . ARG B 1 181 ? 0.239 2.977 21.578 1 76.5 181 ARG B O 1
ATOM 4130 N N . ASP B 1 182 ? -0.861 4.48 22.828 1 72.75 182 ASP B N 1
ATOM 4131 C CA . ASP B 1 182 ? -0.918 3.635 24.016 1 72.75 182 ASP B CA 1
ATOM 4132 C C . ASP B 1 182 ? -1.63 2.318 23.719 1 72.75 182 ASP B C 1
ATOM 4134 O O . ASP B 1 182 ? -1.196 1.256 24.172 1 72.75 182 ASP B O 1
ATOM 4138 N N . PHE B 1 183 ? -2.703 2.422 23.062 1 85.25 183 PHE B N 1
ATOM 4139 C CA . PHE B 1 183 ? -3.436 1.206 22.734 1 85.25 183 PHE B CA 1
ATOM 4140 C C . PHE B 1 183 ? -2.596 0.286 21.859 1 85.25 183 PHE B C 1
ATOM 4142 O O . PHE B 1 183 ? -2.512 -0.917 22.109 1 85.25 183 PHE B O 1
ATOM 4149 N N . PHE B 1 184 ? -2 0.851 20.812 1 90.25 184 PHE B N 1
ATOM 4150 C CA . PHE B 1 184 ? -1.254 0.054 19.844 1 90.25 184 PHE B CA 1
ATOM 4151 C C . PHE B 1 184 ? -0.027 -0.576 20.5 1 90.25 184 PHE B C 1
ATOM 4153 O O . PHE B 1 184 ? 0.312 -1.726 20.203 1 90.25 184 PHE B O 1
ATOM 4160 N N . GLU B 1 185 ? 0.608 0.155 21.359 1 82.5 185 GLU B N 1
ATOM 4161 C CA . GLU B 1 185 ? 1.743 -0.415 22.078 1 82.5 185 GLU B CA 1
ATOM 4162 C C . GLU B 1 185 ? 1.288 -1.482 23.078 1 82.5 185 GLU B C 1
ATOM 4164 O O . GLU B 1 185 ? 1.944 -2.514 23.234 1 82.5 185 GLU B O 1
ATOM 4169 N N . TRP B 1 186 ? 0.168 -1.234 23.719 1 86.5 186 TRP B N 1
ATOM 4170 C CA . TRP B 1 186 ? -0.404 -2.154 24.688 1 86.5 186 TRP B CA 1
ATOM 4171 C C . TRP B 1 186 ? -0.745 -3.492 24.047 1 86.5 186 TRP B C 1
ATOM 4173 O O . TRP B 1 186 ? -0.381 -4.551 24.562 1 86.5 186 TRP B O 1
ATOM 4183 N N . ILE B 1 187 ? -1.422 -3.482 22.938 1 94.06 187 ILE B N 1
ATOM 4184 C CA . ILE B 1 187 ? -1.882 -4.723 22.328 1 94.06 187 ILE B CA 1
ATOM 4185 C C . ILE B 1 187 ? -0.696 -5.465 21.719 1 94.06 187 ILE B C 1
ATOM 4187 O O . ILE B 1 187 ? -0.733 -6.688 21.562 1 94.06 187 ILE B O 1
ATOM 4191 N N . ASP B 1 188 ? 0.333 -4.727 21.344 1 90.94 188 ASP B N 1
ATOM 4192 C CA . ASP B 1 188 ? 1.499 -5.324 20.688 1 90.94 188 ASP B CA 1
ATOM 4193 C C . ASP B 1 188 ? 2.432 -5.953 21.719 1 90.94 188 ASP B C 1
ATOM 4195 O O . ASP B 1 188 ? 3.236 -6.824 21.391 1 90.94 188 ASP B O 1
ATOM 4199 N N . GLU B 1 189 ? 2.404 -5.543 22.906 1 89 189 GLU B N 1
ATOM 4200 C CA . GLU B 1 189 ? 3.363 -5.93 23.922 1 89 189 GLU B CA 1
ATOM 4201 C C . GLU B 1 189 ? 3.23 -7.41 24.281 1 89 189 GLU B C 1
ATOM 4203 O O . GLU B 1 189 ? 4.234 -8.102 24.453 1 89 189 GLU B O 1
ATOM 4208 N N . GLU B 1 190 ? 2.051 -7.922 24.438 1 89.88 190 GLU B N 1
ATOM 4209 C CA . GLU B 1 190 ? 1.764 -9.312 24.75 1 89.88 190 GLU B CA 1
ATOM 4210 C C . GLU B 1 190 ? 0.355 -9.703 24.312 1 89.88 190 GLU B C 1
ATOM 4212 O O . GLU B 1 190 ? -0.49 -8.836 24.078 1 89.88 190 GLU B O 1
ATOM 4217 N N . PRO B 1 191 ? 0.178 -10.922 24.203 1 91.12 191 PRO B N 1
ATOM 4218 C CA . PRO B 1 191 ? -1.18 -11.352 23.844 1 91.12 191 PRO B CA 1
ATOM 4219 C C . PRO B 1 191 ? -2.223 -10.883 24.859 1 91.12 191 PRO B C 1
ATOM 4221 O O . PRO B 1 191 ? -1.996 -10.961 26.062 1 91.12 191 PRO B O 1
ATOM 4224 N N . ARG B 1 192 ? -3.301 -10.312 24.328 1 93.69 192 ARG B N 1
ATOM 4225 C CA . ARG B 1 192 ? -4.383 -9.805 25.156 1 93.69 192 ARG B CA 1
ATOM 4226 C C . ARG B 1 192 ? -5.668 -10.594 24.922 1 93.69 192 ARG B C 1
ATOM 4228 O O . ARG B 1 192 ? -6.047 -10.852 23.781 1 93.69 192 ARG B O 1
ATOM 4235 N N . PRO B 1 193 ? -6.32 -11 26.047 1 96.56 193 PRO B N 1
ATOM 4236 C CA . PRO B 1 193 ? -7.609 -11.672 25.844 1 96.56 193 PRO B CA 1
ATOM 4237 C C . PRO B 1 193 ? -8.586 -10.828 25.031 1 96.56 193 PRO B C 1
ATOM 4239 O O . PRO B 1 193 ? -8.68 -9.617 25.219 1 96.56 193 PRO B O 1
ATOM 4242 N N . THR B 1 194 ? -9.305 -11.516 24.156 1 96.81 194 THR B N 1
ATOM 4243 C CA . THR B 1 194 ? -10.211 -10.859 23.219 1 96.81 194 THR B CA 1
ATOM 4244 C C . THR B 1 194 ? -11.227 -9.992 23.953 1 96.81 194 THR B C 1
ATOM 4246 O O . THR B 1 194 ? -11.531 -8.875 23.516 1 96.81 194 THR B O 1
ATOM 4249 N N . ALA B 1 195 ? -11.703 -10.5 25.031 1 95.94 195 ALA B N 1
ATOM 4250 C CA . ALA B 1 195 ? -12.703 -9.766 25.797 1 95.94 195 ALA B CA 1
ATOM 4251 C C . ALA B 1 195 ? -12.156 -8.43 26.281 1 95.94 195 ALA B C 1
ATOM 4253 O O . ALA B 1 195 ? -12.844 -7.41 26.234 1 95.94 195 ALA B O 1
ATOM 4254 N N . GLN B 1 196 ? -10.961 -8.445 26.75 1 93.69 196 GLN B N 1
ATOM 4255 C CA . GLN B 1 196 ? -10.312 -7.23 27.234 1 93.69 196 GLN B CA 1
ATOM 4256 C C . GLN B 1 196 ? -10.078 -6.238 26.094 1 93.69 196 GLN B C 1
ATOM 4258 O O . GLN B 1 196 ? -10.266 -5.035 26.266 1 93.69 196 GLN B O 1
ATOM 4263 N N . VAL B 1 197 ? -9.664 -6.738 24.969 1 94.69 197 VAL B N 1
ATOM 4264 C CA . VAL B 1 197 ? -9.398 -5.902 23.812 1 94.69 197 VAL B CA 1
ATOM 4265 C C . VAL B 1 197 ? -10.695 -5.254 23.328 1 94.69 197 VAL B C 1
ATOM 4267 O O . VAL B 1 197 ? -10.719 -4.062 23.016 1 94.69 197 VAL B O 1
ATOM 4270 N N . ARG B 1 198 ? -11.734 -6 23.312 1 93 198 ARG B N 1
ATOM 4271 C CA . ARG B 1 198 ? -13.031 -5.492 22.859 1 93 198 ARG B CA 1
ATOM 4272 C C . ARG B 1 198 ? -13.531 -4.375 23.781 1 93 198 ARG B C 1
ATOM 4274 O O . ARG B 1 198 ? -14.109 -3.396 23.312 1 93 198 ARG B O 1
ATOM 4281 N N . GLU B 1 199 ? -13.336 -4.562 25 1 87.12 199 GLU B N 1
ATOM 4282 C CA . GLU B 1 199 ? -13.734 -3.541 25.953 1 87.12 199 GLU B CA 1
ATOM 4283 C C . GLU B 1 199 ? -13 -2.227 25.703 1 87.12 199 GLU B C 1
ATOM 4285 O O . GLU B 1 199 ? -13.609 -1.157 25.703 1 87.12 199 GLU B O 1
ATOM 4290 N N . ARG B 1 200 ? -11.75 -2.303 25.453 1 84.75 200 ARG B N 1
ATOM 4291 C CA . ARG B 1 200 ? -10.961 -1.101 25.203 1 84.75 200 ARG B CA 1
ATOM 4292 C C . ARG B 1 200 ? -11.336 -0.471 23.859 1 84.75 200 ARG B C 1
ATOM 4294 O O . ARG B 1 200 ? -11.352 0.755 23.734 1 84.75 200 ARG B O 1
ATOM 4301 N N . LEU B 1 201 ? -11.664 -1.3 22.859 1 86.88 201 LEU B N 1
ATOM 4302 C CA . LEU B 1 201 ? -11.984 -0.829 21.516 1 86.88 201 LEU B CA 1
ATOM 4303 C C . LEU B 1 201 ? -13.297 -0.053 21.516 1 86.88 201 LEU B C 1
ATOM 4305 O O . LEU B 1 201 ? -13.516 0.8 20.656 1 86.88 201 LEU B O 1
ATOM 4309 N N . MET B 1 202 ? -14.125 -0.333 22.484 1 82.31 202 MET B N 1
ATOM 4310 C CA . MET B 1 202 ? -15.414 0.343 22.562 1 82.31 202 MET B CA 1
ATOM 4311 C C . MET B 1 202 ? -15.234 1.843 22.766 1 82.31 202 MET B C 1
ATOM 4313 O O . MET B 1 202 ? -16.078 2.637 22.359 1 82.31 202 MET B O 1
ATOM 4317 N N . ALA B 1 203 ? -14.109 2.23 23.312 1 71.94 203 ALA B N 1
ATOM 4318 C CA . ALA B 1 203 ? -13.852 3.635 23.625 1 71.94 203 ALA B CA 1
ATOM 4319 C C . ALA B 1 203 ? -13.023 4.293 22.531 1 71.94 203 ALA B C 1
ATOM 4321 O O . ALA B 1 203 ? -12.672 5.473 22.625 1 71.94 203 ALA B O 1
ATOM 4322 N N . LEU B 1 204 ? -12.695 3.539 21.5 1 76.19 204 LEU B N 1
ATOM 4323 C CA . LEU B 1 204 ? -11.828 4.031 20.438 1 76.19 204 LEU B CA 1
ATOM 4324 C C . LEU B 1 204 ? -12.594 4.125 19.125 1 76.19 204 LEU B C 1
ATOM 4326 O O . LEU B 1 204 ? -13.664 3.535 18.969 1 76.19 204 LEU B O 1
ATOM 4330 N N . PRO B 1 205 ? -12.094 4.941 18.188 1 73.62 205 PRO B N 1
ATOM 4331 C CA . PRO B 1 205 ? -12.742 5.008 16.875 1 73.62 205 PRO B CA 1
ATOM 4332 C C . PRO B 1 205 ? -12.758 3.664 16.156 1 73.62 205 PRO B C 1
ATOM 4334 O O . PRO B 1 205 ? -11.836 2.859 16.328 1 73.62 205 PRO B O 1
ATOM 4337 N N . ASP B 1 206 ? -13.695 3.445 15.281 1 83.69 206 ASP B N 1
ATOM 4338 C CA . ASP B 1 206 ? -13.836 2.221 14.5 1 83.69 206 ASP B CA 1
ATOM 4339 C C . ASP B 1 206 ? -12.586 1.967 13.656 1 83.69 206 ASP B C 1
ATOM 4341 O O . ASP B 1 206 ? -12.25 0.815 13.375 1 83.69 206 ASP B O 1
ATOM 4345 N N . SER B 1 207 ? -11.969 3.061 13.336 1 85.44 207 SER B N 1
ATOM 4346 C CA . SER B 1 207 ? -10.758 2.969 12.523 1 85.44 207 SER B CA 1
ATOM 4347 C C . SER B 1 207 ? -9.688 2.141 13.227 1 85.44 207 SER B C 1
ATOM 4349 O O . SER B 1 207 ? -8.922 1.428 12.57 1 85.44 207 SER B O 1
ATOM 4351 N N . VAL B 1 208 ? -9.656 2.207 14.516 1 88.38 208 VAL B N 1
ATOM 4352 C CA . VAL B 1 208 ? -8.672 1.452 15.281 1 88.38 208 VAL B CA 1
ATOM 4353 C C . VAL B 1 208 ? -9.016 -0.034 15.25 1 88.38 208 VAL B C 1
ATOM 4355 O O . VAL B 1 208 ? -8.141 -0.882 15.102 1 88.38 208 VAL B O 1
ATOM 4358 N N . ALA B 1 209 ? -10.312 -0.299 15.352 1 91.81 209 ALA B N 1
ATOM 4359 C CA . ALA B 1 209 ? -10.789 -1.679 15.391 1 91.81 209 ALA B CA 1
ATOM 4360 C C . ALA B 1 209 ? -10.461 -2.408 14.094 1 91.81 209 ALA B C 1
ATOM 4362 O O . ALA B 1 209 ? -10.234 -3.621 14.094 1 91.81 209 ALA B O 1
ATOM 4363 N N . LEU B 1 210 ? -10.359 -1.683 13.008 1 91.69 210 LEU B N 1
ATOM 4364 C CA . LEU B 1 210 ? -10.078 -2.254 11.695 1 91.69 210 LEU B CA 1
ATOM 4365 C C . LEU B 1 210 ? -8.672 -2.852 11.656 1 91.69 210 LEU B C 1
ATOM 4367 O O . LEU B 1 210 ? -8.367 -3.672 10.789 1 91.69 210 LEU B O 1
ATOM 4371 N N . LEU B 1 211 ? -7.82 -2.467 12.602 1 95.06 211 LEU B N 1
ATOM 4372 C CA . LEU B 1 211 ? -6.426 -2.887 12.586 1 95.06 211 LEU B CA 1
ATOM 4373 C C . LEU B 1 211 ? -6.18 -3.998 13.602 1 95.06 211 LEU B C 1
ATOM 4375 O O . LEU B 1 211 ? -5.031 -4.352 13.875 1 95.06 211 LEU B O 1
ATOM 4379 N N . VAL B 1 212 ? -7.238 -4.539 14.148 1 95 212 VAL B N 1
ATOM 4380 C CA . VAL B 1 212 ? -7.164 -5.586 15.164 1 95 212 VAL B CA 1
ATOM 4381 C C . VAL B 1 212 ? -7.906 -6.832 14.672 1 95 212 VAL B C 1
ATOM 4383 O O . VAL B 1 212 ? -8.906 -6.723 13.961 1 95 212 VAL B O 1
ATOM 4386 N N . GLU B 1 213 ? -7.367 -8.008 15 1 92.94 213 GLU B N 1
ATOM 4387 C CA . GLU B 1 213 ? -8.008 -9.266 14.617 1 92.94 213 GLU B CA 1
ATOM 4388 C C . GLU B 1 213 ? -8.117 -10.211 15.812 1 92.94 213 GLU B C 1
ATOM 4390 O O . GLU B 1 213 ? -7.203 -10.289 16.641 1 92.94 213 GLU B O 1
ATOM 4395 N N . ASP B 1 214 ? -9.234 -10.922 15.812 1 91.75 214 ASP B N 1
ATOM 4396 C CA . ASP B 1 214 ? -9.414 -11.984 16.797 1 91.75 214 ASP B CA 1
ATOM 4397 C C . ASP B 1 214 ? -8.789 -13.289 16.328 1 91.75 214 ASP B C 1
ATOM 4399 O O . ASP B 1 214 ? -8.883 -13.641 15.141 1 91.75 214 ASP B O 1
ATOM 4403 N N . ALA B 1 215 ? -8.117 -13.961 17.219 1 87.31 215 ALA B N 1
ATOM 4404 C CA . ALA B 1 215 ? -7.527 -15.258 16.906 1 87.31 215 ALA B CA 1
ATOM 4405 C C . ALA B 1 215 ? -8.297 -16.391 17.594 1 87.31 215 ALA B C 1
ATOM 4407 O O . ALA B 1 215 ? -9 -16.172 18.578 1 87.31 215 ALA B O 1
ATOM 4408 N N . PRO B 1 216 ? -8.133 -17.547 17.031 1 83.75 216 PRO B N 1
ATOM 4409 C CA . PRO B 1 216 ? -8.844 -18.703 17.609 1 83.75 216 PRO B CA 1
ATOM 4410 C C . PRO B 1 216 ? -8.359 -19.047 19 1 83.75 216 PRO B C 1
ATOM 4412 O O . PRO B 1 216 ? -9.062 -19.75 19.75 1 83.75 216 PRO B O 1
ATOM 4415 N N . ASP B 1 217 ? -7.262 -18.609 19.453 1 86.56 217 ASP B N 1
ATOM 4416 C CA . ASP B 1 217 ? -6.699 -18.969 20.75 1 86.56 217 ASP B CA 1
ATOM 4417 C C . ASP B 1 217 ? -7.324 -18.125 21.859 1 86.56 217 ASP B C 1
ATOM 4419 O O . ASP B 1 217 ? -6.887 -18.172 23.016 1 86.56 217 ASP B O 1
ATOM 4423 N N . GLY B 1 218 ? -8.281 -17.297 21.484 1 91.44 218 GLY B N 1
ATOM 4424 C CA . GLY B 1 218 ? -8.984 -16.5 22.469 1 91.44 218 GLY B CA 1
ATOM 4425 C C . GLY B 1 218 ? -8.336 -15.148 22.719 1 91.44 218 GLY B C 1
ATOM 4426 O O . GLY B 1 218 ? -8.75 -14.414 23.609 1 91.44 218 GLY B O 1
ATOM 4427 N N . HIS B 1 219 ? -7.328 -14.898 21.953 1 94.38 219 HIS B N 1
ATOM 4428 C CA . HIS B 1 219 ? -6.641 -13.617 22.078 1 94.38 219 HIS B CA 1
ATOM 4429 C C . HIS B 1 219 ? -6.828 -12.773 20.812 1 94.38 219 HIS B C 1
ATOM 4431 O O . HIS B 1 219 ? -7.289 -13.281 19.797 1 94.38 219 HIS B O 1
ATOM 4437 N N . SER B 1 220 ? -6.633 -11.469 20.969 1 94.69 220 SER B N 1
ATOM 4438 C CA . SER B 1 220 ? -6.645 -10.547 19.828 1 94.69 220 SER B CA 1
ATOM 4439 C C . SER B 1 220 ? -5.273 -9.914 19.625 1 94.69 220 SER B C 1
ATOM 4441 O O . SER B 1 220 ? -4.52 -9.711 20.578 1 94.69 220 SER B O 1
ATOM 4443 N N . TYR B 1 221 ? -4.977 -9.68 18.422 1 93.88 221 TYR B N 1
ATOM 4444 C CA . TYR B 1 221 ? -3.695 -9.109 18 1 93.88 221 TYR B CA 1
ATOM 4445 C C . TYR B 1 221 ? -3.893 -8.008 16.969 1 93.88 221 TYR B C 1
ATOM 4447 O O . TYR B 1 221 ? -4.977 -7.875 16.406 1 93.88 221 TYR B O 1
ATOM 4455 N N . LEU B 1 222 ? -2.848 -7.227 16.828 1 94.62 222 LEU B N 1
ATOM 4456 C CA . LEU B 1 222 ? -2.84 -6.398 15.625 1 94.62 222 LEU B CA 1
ATOM 4457 C C . LEU B 1 222 ? -2.904 -7.262 14.367 1 94.62 222 LEU B C 1
ATOM 4459 O O . LEU B 1 222 ? -2.256 -8.312 14.297 1 94.62 222 LEU B O 1
ATOM 4463 N N . SER B 1 223 ? -3.785 -6.895 13.422 1 93.94 223 SER B N 1
ATOM 4464 C CA . SER B 1 223 ? -3.742 -7.535 12.109 1 93.94 223 SER B CA 1
ATOM 4465 C C . SER B 1 223 ? -2.393 -7.32 11.438 1 93.94 223 SER B C 1
ATOM 4467 O O . SER B 1 223 ? -1.609 -6.465 11.859 1 93.94 223 SER B O 1
ATOM 4469 N N . PRO B 1 224 ? -2.07 -8.102 10.406 1 94.19 224 PRO B N 1
ATOM 4470 C CA . PRO B 1 224 ? -0.819 -7.848 9.688 1 94.19 224 PRO B CA 1
ATOM 4471 C C . PRO B 1 224 ? -0.712 -6.414 9.172 1 94.19 224 PRO B C 1
ATOM 4473 O O . PRO B 1 224 ? 0.369 -5.82 9.211 1 94.19 224 PRO B O 1
ATOM 4476 N N . LEU B 1 225 ? -1.779 -5.867 8.758 1 95.5 225 LEU B N 1
ATOM 4477 C CA . LEU B 1 225 ? -1.766 -4.48 8.312 1 95.5 225 LEU B CA 1
ATOM 4478 C C . LEU B 1 225 ? -1.496 -3.537 9.477 1 95.5 225 LEU B C 1
ATOM 4480 O O . LEU B 1 225 ? -0.722 -2.586 9.352 1 95.5 225 LEU B O 1
ATOM 4484 N N . GLY B 1 226 ? -2.215 -3.803 10.602 1 95.75 226 GLY B N 1
ATOM 4485 C CA . GLY B 1 226 ? -1.936 -3.023 11.797 1 95.75 226 GLY B CA 1
ATOM 4486 C C . GLY B 1 226 ? -0.477 -3.066 12.211 1 95.75 226 GLY B C 1
ATOM 4487 O O . GLY B 1 226 ? 0.097 -2.043 12.586 1 95.75 226 GLY B O 1
ATOM 4488 N N . GLU B 1 227 ? 0.093 -4.234 12.148 1 95.06 227 GLU B N 1
ATOM 4489 C CA . GLU B 1 227 ? 1.51 -4.414 12.453 1 95.06 227 GLU B CA 1
ATOM 4490 C C . GLU B 1 227 ? 2.383 -3.596 11.508 1 95.06 227 GLU B C 1
ATOM 4492 O O . GLU B 1 227 ? 3.365 -2.984 11.93 1 95.06 227 GLU B O 1
ATOM 4497 N N . ALA B 1 228 ? 2.039 -3.572 10.266 1 95.31 228 ALA B N 1
ATOM 4498 C CA . ALA B 1 228 ? 2.809 -2.838 9.266 1 95.31 228 ALA B CA 1
ATOM 4499 C C . ALA B 1 228 ? 2.816 -1.342 9.57 1 95.31 228 ALA B C 1
ATOM 4501 O O . ALA B 1 228 ? 3.869 -0.702 9.539 1 95.31 228 ALA B O 1
ATOM 4502 N N . TYR B 1 229 ? 1.682 -0.786 9.891 1 94.19 229 TYR B N 1
ATOM 4503 C CA . TYR B 1 229 ? 1.589 0.633 10.211 1 94.19 229 TYR B CA 1
ATOM 4504 C C . TYR B 1 229 ? 2.359 0.953 11.484 1 94.19 229 TYR B C 1
ATOM 4506 O O . TYR B 1 229 ? 3.045 1.975 11.562 1 94.19 229 TYR B O 1
ATOM 4514 N N . LEU B 1 230 ? 2.195 0.088 12.469 1 93.5 230 LEU B N 1
ATOM 4515 C CA . LEU B 1 230 ? 2.887 0.323 13.734 1 93.5 230 LEU B CA 1
ATOM 4516 C C . LEU B 1 230 ? 4.398 0.339 13.531 1 93.5 230 LEU B C 1
ATOM 4518 O O . LEU B 1 230 ? 5.09 1.219 14.047 1 93.5 230 LEU B O 1
ATOM 4522 N N . GLU B 1 231 ? 4.879 -0.621 12.797 1 93.19 231 GLU B N 1
ATOM 4523 C CA . GLU B 1 231 ? 6.309 -0.705 12.516 1 93.19 231 GLU B CA 1
ATOM 4524 C C . GLU B 1 231 ? 6.793 0.521 11.742 1 93.19 231 GLU B C 1
ATOM 4526 O O . GLU B 1 231 ? 7.879 1.041 12.016 1 93.19 231 GLU B O 1
ATOM 4531 N N . ALA B 1 232 ? 6.047 0.939 10.766 1 91.62 232 ALA B N 1
ATOM 4532 C CA . ALA B 1 232 ? 6.41 2.129 9.992 1 91.62 232 ALA B CA 1
ATOM 4533 C C . ALA B 1 232 ? 6.41 3.373 10.875 1 91.62 232 ALA B C 1
ATOM 4535 O O . ALA B 1 232 ? 7.316 4.203 10.789 1 91.62 232 ALA B O 1
ATOM 4536 N N . PHE B 1 233 ? 5.402 3.506 11.758 1 88 233 PHE B N 1
ATOM 4537 C CA . PHE B 1 233 ? 5.273 4.621 12.688 1 88 233 PHE B CA 1
ATOM 4538 C C . PHE B 1 233 ? 6.48 4.695 13.617 1 88 233 PHE B C 1
ATOM 4540 O O . PHE B 1 233 ? 6.988 5.781 13.898 1 88 233 PHE B O 1
ATOM 4547 N N . ARG B 1 234 ? 6.891 3.547 14.023 1 84.75 234 ARG B N 1
ATOM 4548 C CA . ARG B 1 234 ? 8.016 3.473 14.945 1 84.75 234 ARG B CA 1
ATOM 4549 C C . ARG B 1 234 ? 9.289 4 14.297 1 84.75 234 ARG B C 1
ATOM 4551 O O . ARG B 1 234 ? 10.195 4.461 14.992 1 84.75 234 ARG B O 1
ATOM 4558 N N . GLY B 1 235 ? 9.359 3.941 13.023 1 80.81 235 GLY B N 1
ATOM 4559 C CA . GLY B 1 235 ? 10.523 4.43 12.312 1 80.81 235 GLY B CA 1
ATOM 4560 C C . GLY B 1 235 ? 10.5 5.926 12.078 1 80.81 235 GLY B C 1
ATOM 4561 O O . GLY B 1 235 ? 11.508 6.516 11.68 1 80.81 235 GLY B O 1
ATOM 4562 N N . GLN B 1 236 ? 9.359 6.496 12.266 1 74.12 236 GLN B N 1
ATOM 4563 C CA . GLN B 1 236 ? 9.25 7.938 12.086 1 74.12 236 GLN B CA 1
ATOM 4564 C C . GLN B 1 236 ? 9.938 8.695 13.219 1 74.12 236 GLN B C 1
ATOM 4566 O O . GLN B 1 236 ? 9.969 8.219 14.359 1 74.12 236 GLN B O 1
ATOM 4571 N N . PRO B 1 237 ? 10.711 9.75 12.758 1 59.94 237 PRO B N 1
ATOM 4572 C CA . PRO B 1 237 ? 11.281 10.555 13.836 1 59.94 237 PRO B CA 1
ATOM 4573 C C . PRO B 1 237 ? 10.219 11.047 14.82 1 59.94 237 PRO B C 1
ATOM 4575 O O . PRO B 1 237 ? 9.094 11.359 14.414 1 59.94 237 PRO B O 1
ATOM 4578 N N . ASP B 1 238 ? 10.492 10.648 15.945 1 55.75 238 ASP B N 1
ATOM 4579 C CA . ASP B 1 238 ? 9.602 11.156 16.969 1 55.75 238 ASP B CA 1
ATOM 4580 C C . ASP B 1 238 ? 9.648 12.688 17.031 1 55.75 238 ASP B C 1
ATOM 4582 O O . ASP B 1 238 ? 10.633 13.258 17.516 1 55.75 238 ASP B O 1
ATOM 4586 N N . THR B 1 239 ? 8.789 13.297 16.156 1 54.62 239 THR B N 1
ATOM 4587 C CA . THR B 1 239 ? 8.805 14.758 16.172 1 54.62 239 THR B CA 1
ATOM 4588 C C . THR B 1 239 ? 8.008 15.289 17.359 1 54.62 239 THR B C 1
ATOM 4590 O O . THR B 1 239 ? 7.84 16.5 17.516 1 54.62 239 THR B O 1
ATOM 4593 N N . ARG B 1 240 ? 7.656 14.336 18.156 1 61.75 240 ARG B N 1
ATOM 4594 C CA . ARG B 1 240 ? 6.895 14.734 19.328 1 61.75 240 ARG B CA 1
ATOM 4595 C C . ARG B 1 240 ? 7.801 15.391 20.375 1 61.75 240 ARG B C 1
ATOM 4597 O O . ARG B 1 240 ? 8.891 14.891 20.656 1 61.75 240 ARG B O 1
ATOM 4604 N N . ARG B 1 241 ? 7.352 16.5 20.672 1 67.31 241 ARG B N 1
ATOM 4605 C CA . ARG B 1 241 ? 8.008 17.094 21.844 1 67.31 241 ARG B CA 1
ATOM 4606 C C . ARG B 1 241 ? 7.773 16.25 23.094 1 67.31 241 ARG B C 1
ATOM 4608 O O . ARG B 1 241 ? 6.691 15.703 23.281 1 67.31 241 ARG B O 1
ATOM 4615 N N . PRO B 1 242 ? 8.93 15.961 23.734 1 75.44 242 PRO B N 1
ATOM 4616 C CA . PRO B 1 242 ? 8.719 15.234 24.984 1 75.44 242 PRO B CA 1
ATOM 4617 C C . PRO B 1 242 ? 7.707 15.922 25.906 1 75.44 242 PRO B C 1
ATOM 4619 O O . PRO B 1 242 ? 7.668 17.156 25.969 1 75.44 242 PRO B O 1
ATOM 4622 N N . LEU B 1 243 ? 6.746 15.109 26.484 1 82.75 243 LEU B N 1
ATOM 4623 C CA . LEU B 1 243 ? 5.676 15.625 27.328 1 82.75 243 LEU B CA 1
ATOM 4624 C C . LEU B 1 243 ? 5.621 14.883 28.656 1 82.75 243 LEU B C 1
ATOM 4626 O O . LEU B 1 243 ? 5.758 13.656 28.688 1 82.75 243 LEU B O 1
ATOM 4630 N N . ARG B 1 244 ? 5.676 15.641 29.75 1 86.44 244 ARG B N 1
ATOM 4631 C CA . ARG B 1 244 ? 5.52 15.086 31.094 1 86.44 244 ARG B CA 1
ATOM 4632 C C . ARG B 1 244 ? 4.281 15.648 31.781 1 86.44 244 ARG B C 1
ATOM 4634 O O . ARG B 1 244 ? 3.867 16.781 31.5 1 86.44 244 ARG B O 1
ATOM 4641 N N . LEU B 1 245 ? 3.639 14.734 32.656 1 91.44 245 LEU B N 1
ATOM 4642 C CA . LEU B 1 245 ? 2.439 15.133 33.375 1 91.44 245 LEU B CA 1
ATOM 4643 C C . LEU B 1 245 ? 2.746 15.352 34.844 1 91.44 245 LEU B C 1
ATOM 4645 O O . LEU B 1 245 ? 3.518 14.602 35.438 1 91.44 245 LEU B O 1
ATOM 4649 N N . SER B 1 246 ? 2.135 16.406 35.469 1 92.81 246 SER B N 1
ATOM 4650 C CA . SER B 1 246 ? 2.168 16.578 36.906 1 92.81 246 SER B CA 1
ATOM 4651 C C . SER B 1 246 ? 1.357 15.492 37.625 1 92.81 246 SER B C 1
ATOM 4653 O O . SER B 1 246 ? 0.514 14.844 37 1 92.81 246 SER B O 1
ATOM 4655 N N . PRO B 1 247 ? 1.648 15.273 38.906 1 90.44 247 PRO B N 1
ATOM 4656 C CA . PRO B 1 247 ? 0.825 14.32 39.656 1 90.44 247 PRO B CA 1
ATOM 4657 C C . PRO B 1 247 ? -0.666 14.648 39.562 1 90.44 247 PRO B C 1
ATOM 4659 O O . PRO B 1 247 ? -1.495 13.734 39.469 1 90.44 247 PRO B O 1
ATOM 4662 N N . SER B 1 248 ? -0.998 15.883 39.625 1 91.81 248 SER B N 1
ATOM 4663 C CA . SER B 1 248 ? -2.393 16.312 39.531 1 91.81 248 SER B CA 1
ATOM 4664 C C . SER B 1 248 ? -3.006 15.961 38.188 1 91.81 248 SER B C 1
ATOM 4666 O O . SER B 1 248 ? -4.125 15.445 38.125 1 91.81 248 SER B O 1
ATOM 4668 N N . ALA B 1 249 ? -2.305 16.234 37.156 1 92.56 249 ALA B N 1
ATOM 4669 C CA . ALA B 1 249 ? -2.783 15.898 35.812 1 92.56 249 ALA B CA 1
ATOM 4670 C C . ALA B 1 249 ? -2.953 14.391 35.656 1 92.56 249 ALA B C 1
ATOM 4672 O O . ALA B 1 249 ? -3.93 13.93 35.062 1 92.56 249 ALA B O 1
ATOM 4673 N N . LEU B 1 250 ? -2.01 13.68 36.156 1 89.5 250 LEU B N 1
ATOM 4674 C CA . LEU B 1 250 ? -2.062 12.219 36.094 1 89.5 250 LEU B CA 1
ATOM 4675 C C . LEU B 1 250 ? -3.27 11.68 36.875 1 89.5 250 LEU B C 1
ATOM 4677 O O . LEU B 1 250 ? -3.945 10.766 36.406 1 89.5 250 LEU B O 1
ATOM 4681 N N . ARG B 1 251 ? -3.484 12.203 38.031 1 86.94 251 ARG B N 1
ATOM 4682 C CA . ARG B 1 251 ? -4.645 11.812 38.812 1 86.94 251 ARG B CA 1
ATOM 4683 C C . ARG B 1 251 ? -5.941 12.086 38.062 1 86.94 251 ARG B C 1
ATOM 4685 O O . ARG B 1 251 ? -6.859 11.258 38.062 1 86.94 251 ARG B O 1
ATOM 4692 N N . THR B 1 252 ? -5.992 13.195 37.438 1 87.69 252 THR B N 1
ATOM 4693 C CA . THR B 1 252 ? -7.168 13.523 36.656 1 87.69 252 THR B CA 1
ATOM 4694 C C . THR B 1 252 ? -7.395 12.477 35.562 1 87.69 252 THR B C 1
ATOM 4696 O O . THR B 1 252 ? -8.508 11.977 35.406 1 87.69 252 THR B O 1
ATOM 4699 N N . LEU B 1 253 ? -6.363 12.172 34.875 1 84.38 253 LEU B N 1
ATOM 4700 C CA . LEU B 1 253 ? -6.457 11.203 33.781 1 84.38 253 LEU B CA 1
ATOM 4701 C C . LEU B 1 253 ? -6.926 9.844 34.312 1 84.38 253 LEU B C 1
ATOM 4703 O O . LEU B 1 253 ? -7.703 9.156 33.656 1 84.38 253 LEU B O 1
ATOM 4707 N N . ASP B 1 254 ? -6.551 9.5 35.469 1 80.06 254 ASP B N 1
ATOM 4708 C CA . ASP B 1 254 ? -6.824 8.188 36.031 1 80.06 254 ASP B CA 1
ATOM 4709 C C . ASP B 1 254 ? -8.273 8.086 36.531 1 80.06 254 ASP B C 1
ATOM 4711 O O . ASP B 1 254 ? -8.812 6.988 36.656 1 80.06 254 ASP B O 1
ATOM 4715 N N . THR B 1 255 ? -8.812 9.211 36.75 1 81.88 255 THR B N 1
ATOM 4716 C CA . THR B 1 255 ? -10.156 9.203 37.312 1 81.88 255 THR B CA 1
ATOM 4717 C C . THR B 1 255 ? -11.203 9.352 36.219 1 81.88 255 THR B C 1
ATOM 4719 O O . THR B 1 255 ? -12.398 9.227 36.469 1 81.88 255 THR B O 1
ATOM 4722 N N . LEU B 1 256 ? -10.766 9.531 35.062 1 77.38 256 LEU B N 1
ATOM 4723 C CA . LEU B 1 256 ? -11.688 9.797 33.969 1 77.38 256 LEU B CA 1
ATOM 4724 C C . LEU B 1 256 ? -12.211 8.492 33.375 1 77.38 256 LEU B C 1
ATOM 4726 O O . LEU B 1 256 ? -11.562 7.449 33.469 1 77.38 256 LEU B O 1
ATOM 4730 N N . ASP B 1 257 ? -13.461 8.602 32.844 1 71.38 257 ASP B N 1
ATOM 4731 C CA . ASP B 1 257 ? -13.969 7.469 32.094 1 71.38 257 ASP B CA 1
ATOM 4732 C C . ASP B 1 257 ? -13.18 7.285 30.781 1 71.38 257 ASP B C 1
ATOM 4734 O O . ASP B 1 257 ? -12.438 8.18 30.375 1 71.38 257 ASP B O 1
ATOM 4738 N N . PHE B 1 258 ? -13.391 6.176 30.312 1 62.28 258 PHE B N 1
ATOM 4739 C CA . PHE B 1 258 ? -12.586 5.762 29.172 1 62.28 258 PHE B CA 1
ATOM 4740 C C . PHE B 1 258 ? -12.711 6.766 28.031 1 62.28 258 PHE B C 1
ATOM 4742 O O . PHE B 1 258 ? -11.711 7.152 27.422 1 62.28 258 PHE B O 1
ATOM 4749 N N . SER B 1 259 ? -13.906 7.199 27.781 1 61.22 259 SER B N 1
ATOM 4750 C CA . SER B 1 259 ? -14.148 8.102 26.672 1 61.22 259 SER B CA 1
ATOM 4751 C C . SER B 1 259 ? -13.453 9.445 26.875 1 61.22 259 SER B C 1
ATOM 4753 O O . SER B 1 259 ? -12.789 9.953 25.969 1 61.22 259 SER B O 1
ATOM 4755 N N . THR B 1 260 ? -13.617 9.977 28.078 1 72.06 260 THR B N 1
ATOM 4756 C CA . THR B 1 260 ? -13.023 11.266 28.391 1 72.06 260 THR B CA 1
ATOM 4757 C C . THR B 1 260 ? -11.5 11.164 28.453 1 72.06 260 THR B C 1
ATOM 4759 O O . THR B 1 260 ? -10.789 12.062 28.016 1 72.06 260 THR B O 1
ATOM 4762 N N . ARG B 1 261 ? -11.078 10.07 28.969 1 72.94 261 ARG B N 1
ATOM 4763 C CA . ARG B 1 261 ? -9.641 9.836 29.031 1 72.94 261 ARG B CA 1
ATOM 4764 C C . ARG B 1 261 ? -9.031 9.789 27.641 1 72.94 261 ARG B C 1
ATOM 4766 O O . ARG B 1 261 ? -7.98 10.375 27.391 1 72.94 261 ARG B O 1
ATOM 4773 N N . SER B 1 262 ? -9.719 9.18 26.844 1 64.06 262 SER B N 1
ATOM 4774 C CA . SER B 1 262 ? -9.266 9.086 25.453 1 64.06 262 SER B CA 1
ATOM 4775 C C . SER B 1 262 ? -9.195 10.461 24.797 1 64.06 262 SER B C 1
ATOM 4777 O O . SER B 1 262 ? -8.266 10.742 24.031 1 64.06 262 SER B O 1
ATOM 4779 N N . ALA B 1 263 ? -10.125 11.258 25.141 1 67.44 263 ALA B N 1
ATOM 4780 C CA . ALA B 1 263 ? -10.156 12.609 24.578 1 67.44 263 ALA B CA 1
ATOM 4781 C C . ALA B 1 263 ? -8.945 13.422 25.047 1 67.44 263 ALA B C 1
ATOM 4783 O O . ALA B 1 263 ? -8.328 14.133 24.25 1 67.44 263 ALA B O 1
ATOM 4784 N N . TYR B 1 264 ? -8.648 13.273 26.312 1 81.25 264 TYR B N 1
ATOM 4785 C CA . TYR B 1 264 ? -7.492 14 26.844 1 81.25 264 TYR B CA 1
ATOM 4786 C C . TYR B 1 264 ? -6.195 13.461 26.25 1 81.25 264 TYR B C 1
ATOM 4788 O O . TYR B 1 264 ? -5.281 14.234 25.938 1 81.25 264 TYR B O 1
ATOM 4796 N N . LEU B 1 265 ? -6.141 12.203 26.094 1 72.5 265 LEU B N 1
ATOM 4797 C CA . LEU B 1 265 ? -4.941 11.625 25.484 1 72.5 265 LEU B CA 1
ATOM 4798 C C . LEU B 1 265 ? -4.77 12.117 24.062 1 72.5 265 LEU B C 1
ATOM 4800 O O . LEU B 1 265 ? -3.648 12.398 23.625 1 72.5 265 LEU B O 1
ATOM 4804 N N . GLY B 1 266 ? -5.816 12.172 23.406 1 68.44 266 GLY B N 1
ATOM 4805 C CA . GLY B 1 266 ? -5.77 12.789 22.078 1 68.44 266 GLY B CA 1
ATOM 4806 C C . GLY B 1 266 ? -5.27 14.227 22.109 1 68.44 266 GLY B C 1
ATOM 4807 O O . GLY B 1 266 ? -4.469 14.625 21.266 1 68.44 266 GLY B O 1
ATOM 4808 N N . LEU B 1 267 ? -5.746 15.031 23.109 1 75.12 267 LEU B N 1
ATOM 4809 C CA . LEU B 1 267 ? -5.332 16.422 23.297 1 75.12 267 LEU B CA 1
ATOM 4810 C C . LEU B 1 267 ? -3.834 16.516 23.547 1 75.12 267 LEU B C 1
ATOM 4812 O O . LEU B 1 267 ? -3.148 17.359 22.969 1 75.12 267 LEU B O 1
ATOM 4816 N N . LEU B 1 268 ? -3.344 15.672 24.391 1 79.62 268 LEU B N 1
ATOM 4817 C CA . LEU B 1 268 ? -1.927 15.68 24.734 1 79.62 268 LEU B CA 1
ATOM 4818 C C . LEU B 1 268 ? -1.07 15.289 23.547 1 79.62 268 LEU B C 1
ATOM 4820 O O . LEU B 1 268 ? 0.018 15.836 23.344 1 79.62 268 LEU B O 1
ATOM 4824 N N . GLU B 1 269 ? -1.582 14.43 22.781 1 70.94 269 GLU B N 1
ATOM 4825 C CA . GLU B 1 269 ? -0.856 14.055 21.562 1 70.94 269 GLU B CA 1
ATOM 4826 C C . GLU B 1 269 ? -0.77 15.219 20.594 1 70.94 269 GLU B C 1
ATOM 4828 O O . GLU B 1 269 ? 0.268 15.438 19.953 1 70.94 269 GLU B O 1
ATOM 4833 N N . ARG B 1 270 ? -1.805 15.867 20.484 1 67.44 270 ARG B N 1
ATOM 4834 C CA . ARG B 1 270 ? -1.775 17.062 19.641 1 67.44 270 ARG B CA 1
ATOM 4835 C C . ARG B 1 270 ? -0.73 18.047 20.141 1 67.44 270 ARG B C 1
ATOM 4837 O O . ARG B 1 270 ? -0.045 18.688 19.344 1 67.44 270 ARG B O 1
ATOM 4844 N N . LEU B 1 271 ? -0.715 18.203 21.438 1 74.75 271 LEU B N 1
ATOM 4845 C CA . LEU B 1 271 ? 0.26 19.094 22.062 1 74.75 271 LEU B CA 1
ATOM 4846 C C . LEU B 1 271 ? 1.683 18.672 21.703 1 74.75 271 LEU B C 1
ATOM 4848 O O . LEU B 1 271 ? 2.535 19.516 21.438 1 74.75 271 LEU B O 1
ATOM 4852 N N . ARG B 1 272 ? 1.935 17.391 21.719 1 73.06 272 ARG B N 1
ATOM 4853 C CA . ARG B 1 272 ? 3.277 16.875 21.484 1 73.06 272 ARG B CA 1
ATOM 4854 C C . ARG B 1 272 ? 3.684 17.062 20.016 1 73.06 272 ARG B C 1
ATOM 4856 O O . ARG B 1 272 ? 4.863 17.25 19.719 1 73.06 272 ARG B O 1
ATOM 4863 N N . GLN B 1 273 ? 2.74 16.844 19.25 1 62.88 273 GLN B N 1
ATOM 4864 C CA . GLN B 1 273 ? 3.02 16.922 17.828 1 62.88 273 GLN B CA 1
ATOM 4865 C C . GLN B 1 273 ? 3.07 18.375 17.359 1 62.88 273 GLN B C 1
ATOM 4867 O O . GLN B 1 273 ? 3.559 18.656 16.266 1 62.88 273 GLN B O 1
ATOM 4872 N N . GLY B 1 274 ? 2.434 19.109 18.188 1 56.44 274 GLY B N 1
ATOM 4873 C CA . GLY B 1 274 ? 2.326 20.5 17.797 1 56.44 274 GLY B CA 1
ATOM 4874 C C . GLY B 1 274 ? 3.67 21.156 17.531 1 56.44 274 GLY B C 1
ATOM 4875 O O . GLY B 1 274 ? 4.629 20.938 18.266 1 56.44 274 GLY B O 1
ATOM 4876 N N . GLN B 1 275 ? 3.9 21.422 16.328 1 53.31 275 GLN B N 1
ATOM 4877 C CA . GLN B 1 275 ? 5.059 22.25 15.992 1 53.31 275 GLN B CA 1
ATOM 4878 C C . GLN B 1 275 ? 4.926 23.641 16.578 1 53.31 275 GLN B C 1
ATOM 4880 O O . GLN B 1 275 ? 3.836 24.047 17 1 53.31 275 GLN B O 1
ATOM 4885 N N . ASP B 1 276 ? 6.09 24.281 16.891 1 49.78 276 ASP B N 1
ATOM 4886 C CA . ASP B 1 276 ? 6.176 25.562 17.578 1 49.78 276 ASP B CA 1
ATOM 4887 C C . ASP B 1 276 ? 5.02 26.484 17.188 1 49.78 276 ASP B C 1
ATOM 4889 O O . ASP B 1 276 ? 4.395 27.109 18.031 1 49.78 276 ASP B O 1
ATOM 4893 N N . ARG B 1 277 ? 4.629 26.547 16.047 1 45.94 277 ARG B N 1
ATOM 4894 C CA . ARG B 1 277 ? 3.682 27.531 15.531 1 45.94 277 ARG B CA 1
ATOM 4895 C C . ARG B 1 277 ? 2.248 27.141 15.883 1 45.94 277 ARG B C 1
ATOM 4897 O O . ARG B 1 277 ? 1.421 28.016 16.172 1 45.94 277 ARG B O 1
ATOM 4904 N N . GLU B 1 278 ? 1.934 25.781 15.961 1 52.38 278 GLU B N 1
ATOM 4905 C CA . GLU B 1 278 ? 0.589 25.328 16.312 1 52.38 278 GLU B CA 1
ATOM 4906 C C . GLU B 1 278 ? 0.288 25.578 17.781 1 52.38 278 GLU B C 1
ATOM 4908 O O . GLU B 1 278 ? -0.831 25.953 18.141 1 52.38 278 GLU B O 1
ATOM 4913 N N . TRP B 1 279 ? 1.212 25.5 18.469 1 54.41 279 TRP B N 1
ATOM 4914 C CA . TRP B 1 279 ? 1.094 25.734 19.906 1 54.41 279 TRP B CA 1
ATOM 4915 C C . TRP B 1 279 ? 0.75 27.203 20.203 1 54.41 279 TRP B C 1
ATOM 4917 O O . TRP B 1 279 ? -0.058 27.484 21.078 1 54.41 279 TRP B O 1
ATOM 4927 N N . GLN B 1 280 ? 1.365 28.016 19.391 1 54.19 280 GLN B N 1
ATOM 4928 C CA . GLN B 1 280 ? 1.183 29.438 19.656 1 54.19 280 GLN B CA 1
ATOM 4929 C C . GLN B 1 280 ? -0.235 29.875 19.312 1 54.19 280 GLN B C 1
ATOM 4931 O O . GLN B 1 280 ? -0.81 30.734 20 1 54.19 280 GLN B O 1
ATOM 4936 N N . ARG B 1 281 ? -0.796 29.234 18.312 1 55.44 281 ARG B N 1
ATOM 4937 C CA . ARG B 1 281 ? -2.113 29.656 17.844 1 55.44 281 ARG B CA 1
ATOM 4938 C C . ARG B 1 281 ? -3.221 28.984 18.641 1 55.44 281 ARG B C 1
ATOM 4940 O O . ARG B 1 281 ? -4.328 29.516 18.75 1 55.44 281 ARG B O 1
ATOM 4947 N N . SER B 1 282 ? -2.871 27.953 19.125 1 63.44 282 SER B N 1
ATOM 4948 C CA . SER B 1 282 ? -3.914 27.172 19.766 1 63.44 282 SER B CA 1
ATOM 4949 C C . SER B 1 282 ? -3.76 27.188 21.297 1 63.44 282 SER B C 1
ATOM 4951 O O . SER B 1 282 ? -4.547 26.562 22 1 63.44 282 SER B O 1
ATOM 4953 N N . THR B 1 283 ? -2.803 28 21.516 1 74.12 283 THR B N 1
ATOM 4954 C CA . THR B 1 283 ? -2.52 28.016 22.953 1 74.12 283 THR B CA 1
ATOM 4955 C C . THR B 1 283 ? -2.725 29.422 23.516 1 74.12 283 THR B C 1
ATOM 4957 O O . THR B 1 283 ? -2.566 30.406 22.797 1 74.12 283 THR B O 1
ATOM 4960 N N . GLU B 1 284 ? -3.307 29.578 24.594 1 79.94 284 GLU B N 1
ATOM 4961 C CA . GLU B 1 284 ? -3.445 30.812 25.344 1 79.94 284 GLU B CA 1
ATOM 4962 C C . GLU B 1 284 ? -2.41 30.906 26.469 1 79.94 284 GLU B C 1
ATOM 4964 O O . GLU B 1 284 ? -2.217 29.938 27.219 1 79.94 284 GLU B O 1
ATOM 4969 N N . THR B 1 285 ? -1.724 32.094 26.406 1 83.44 285 THR B N 1
ATOM 4970 C CA . THR B 1 285 ? -0.752 32.281 27.484 1 83.44 285 THR B CA 1
ATOM 4971 C C . THR B 1 285 ? -1.417 32.938 28.703 1 83.44 285 THR B C 1
ATOM 4973 O O . THR B 1 285 ? -2.051 33.969 28.578 1 83.44 285 THR B O 1
ATOM 4976 N N . LEU B 1 286 ? -1.321 32.219 29.719 1 84.31 286 LEU B N 1
ATOM 4977 C CA . LEU B 1 286 ? -1.882 32.719 30.969 1 84.31 286 LEU B CA 1
ATOM 4978 C C . LEU B 1 286 ? -0.831 33.5 31.75 1 84.31 286 LEU B C 1
ATOM 4980 O O . LEU B 1 286 ? 0.34 33.531 31.375 1 84.31 286 LEU B O 1
ATOM 4984 N N . SER B 1 287 ? -1.479 34.156 32.844 1 76.44 287 SER B N 1
ATOM 4985 C CA . SER B 1 287 ? -0.576 34.875 33.719 1 76.44 287 SER B CA 1
ATOM 4986 C C . SER B 1 287 ? 0.46 33.938 34.344 1 76.44 287 SER B C 1
ATOM 4988 O O . SER B 1 287 ? 0.134 32.812 34.719 1 76.44 287 SER B O 1
ATOM 4990 N N . GLY B 1 288 ? 1.854 34.188 34.25 1 73.81 288 GLY B N 1
ATOM 4991 C CA . GLY B 1 288 ? 2.922 33.406 34.844 1 73.81 288 GLY B CA 1
ATOM 4992 C C . GLY B 1 288 ? 3.643 32.531 33.812 1 73.81 288 GLY B C 1
ATOM 4993 O O . GLY B 1 288 ? 4.496 31.719 34.188 1 73.81 288 GLY B O 1
ATOM 4994 N N . GLY B 1 289 ? 3.08 32.594 32.656 1 81.25 289 GLY B N 1
ATOM 4995 C CA . GLY B 1 289 ? 3.779 31.875 31.594 1 81.25 289 GLY B CA 1
ATOM 4996 C C . GLY B 1 289 ? 3.188 30.516 31.297 1 81.25 289 GLY B C 1
ATOM 4997 O O . GLY B 1 289 ? 3.758 29.734 30.516 1 81.25 289 GLY B O 1
ATOM 4998 N N . VAL B 1 290 ? 2.09 30.188 31.984 1 89.69 290 VAL B N 1
ATOM 4999 C CA . VAL B 1 290 ? 1.405 28.922 31.734 1 89.69 290 VAL B CA 1
ATOM 5000 C C . VAL B 1 290 ? 0.562 29.031 30.469 1 89.69 290 VAL B C 1
ATOM 5002 O O . VAL B 1 290 ? -0.062 30.062 30.219 1 89.69 290 VAL B O 1
ATOM 5005 N N . LEU B 1 291 ? 0.633 27.938 29.703 1 89.62 291 LEU B N 1
ATOM 5006 C CA . LEU B 1 291 ? -0.102 27.891 28.453 1 89.62 291 LEU B CA 1
ATOM 5007 C C . LEU B 1 291 ? -1.346 27.016 28.578 1 89.62 291 LEU B C 1
ATOM 5009 O O . LEU B 1 291 ? -1.338 26.016 29.297 1 89.62 291 LEU B O 1
ATOM 5013 N N . LYS B 1 292 ? -2.359 27.469 28.062 1 88.25 292 LYS B N 1
ATOM 5014 C CA . LYS B 1 292 ? -3.592 26.688 27.969 1 88.25 292 LYS B CA 1
ATOM 5015 C C . LYS B 1 292 ? -3.85 26.219 26.547 1 88.25 292 LYS B C 1
ATOM 5017 O O . LYS B 1 292 ? -3.76 27 25.609 1 88.25 292 LYS B O 1
ATOM 5022 N N . PHE B 1 293 ? -4.043 24.922 26.422 1 84.38 293 PHE B N 1
ATOM 5023 C CA . PHE B 1 293 ? -4.348 24.312 25.141 1 84.38 293 PHE B CA 1
ATOM 5024 C C . PHE B 1 293 ? -5.602 23.453 25.219 1 84.38 293 PHE B C 1
ATOM 5026 O O . PHE B 1 293 ? -5.746 22.641 26.141 1 84.38 293 PHE B O 1
ATOM 5033 N N . PRO B 1 294 ? -6.586 23.5 24.281 1 76.56 294 PRO B N 1
ATOM 5034 C CA . PRO B 1 294 ? -6.688 24.484 23.203 1 76.56 294 PRO B CA 1
ATOM 5035 C C . PRO B 1 294 ? -7.238 25.828 23.688 1 76.56 294 PRO B C 1
ATOM 5037 O O . PRO B 1 294 ? -7.805 25.906 24.781 1 76.56 294 PRO B O 1
ATOM 5040 N N . LYS B 1 295 ? -6.902 26.875 22.781 1 72.62 295 LYS B N 1
ATOM 5041 C CA . LYS B 1 295 ? -7.488 28.172 23.094 1 72.62 295 LYS B CA 1
ATOM 5042 C C . LYS B 1 295 ? -8.992 28.188 22.812 1 72.62 295 LYS B C 1
ATOM 5044 O O . LYS B 1 295 ? -9.5 27.328 22.094 1 72.62 295 LYS B O 1
ATOM 5049 N N . GLY B 1 296 ? -9.766 28.984 23.516 1 67.38 296 GLY B N 1
ATOM 5050 C CA . GLY B 1 296 ? -11.188 29.156 23.266 1 67.38 296 GLY B CA 1
ATOM 5051 C C . GLY B 1 296 ? -12.055 28.25 24.125 1 67.38 296 GLY B C 1
ATOM 5052 O O . GLY B 1 296 ? -11.672 27.875 25.234 1 67.38 296 GLY B O 1
ATOM 5053 N N . HIS B 1 297 ? -13.344 27.922 23.578 1 65.5 297 HIS B N 1
ATOM 5054 C CA . HIS B 1 297 ? -14.32 27.141 24.344 1 65.5 297 HIS B CA 1
ATOM 5055 C C . HIS B 1 297 ? -14.227 25.656 24.016 1 65.5 297 HIS B C 1
ATOM 5057 O O . HIS B 1 297 ? -14.898 25.188 23.094 1 65.5 297 HIS B O 1
ATOM 5063 N N . SER B 1 298 ? -13.219 25.062 24.547 1 68.25 298 SER B N 1
ATOM 5064 C CA . SER B 1 298 ? -13.047 23.625 24.359 1 68.25 298 SER B CA 1
ATOM 5065 C C . SER B 1 298 ? -13.461 22.859 25.609 1 68.25 298 SER B C 1
ATOM 5067 O O . SER B 1 298 ? -13.375 23.375 26.734 1 68.25 298 SER B O 1
ATOM 5069 N N . VAL B 1 299 ? -13.977 21.625 25.375 1 74.19 299 VAL B N 1
ATOM 5070 C CA . VAL B 1 299 ? -14.461 20.781 26.469 1 74.19 299 VAL B CA 1
ATOM 5071 C C . VAL B 1 299 ? -13.281 20.234 27.266 1 74.19 299 VAL B C 1
ATOM 5073 O O . VAL B 1 299 ? -13.367 20.094 28.484 1 74.19 299 VAL B O 1
ATOM 5076 N N . HIS B 1 300 ? -12.258 19.875 26.656 1 82.44 300 HIS B N 1
ATOM 5077 C CA . HIS B 1 300 ? -11.062 19.344 27.312 1 82.44 300 HIS B CA 1
ATOM 5078 C C . HIS B 1 300 ? -9.875 20.281 27.109 1 82.44 300 HIS B C 1
ATOM 5080 O O . HIS B 1 300 ? -9.594 20.703 25.984 1 82.44 300 HIS B O 1
ATOM 5086 N N . ARG B 1 301 ? -9.281 20.688 28.266 1 87.19 301 ARG B N 1
ATOM 5087 C CA . ARG B 1 301 ? -8.172 21.625 28.203 1 87.19 301 ARG B CA 1
ATOM 5088 C C . ARG B 1 301 ? -6.965 21.109 28.969 1 87.19 301 ARG B C 1
ATOM 5090 O O . ARG B 1 301 ? -7.117 20.359 29.953 1 87.19 301 ARG B O 1
ATOM 5097 N N . ALA B 1 302 ? -5.848 21.484 28.422 1 89.75 302 ALA B N 1
ATOM 5098 C CA . ALA B 1 302 ? -4.59 21.203 29.109 1 89.75 302 ALA B CA 1
ATOM 5099 C C . ALA B 1 302 ? -3.836 22.484 29.438 1 89.75 302 ALA B C 1
ATOM 5101 O O . ALA B 1 302 ? -3.758 23.391 28.609 1 89.75 302 ALA B O 1
ATOM 5102 N N . PHE B 1 303 ? -3.436 22.641 30.688 1 91.69 303 PHE B N 1
ATOM 5103 C CA . PHE B 1 303 ? -2.541 23.703 31.141 1 91.69 303 PHE B CA 1
ATOM 5104 C C . PHE B 1 303 ? -1.104 23.203 31.219 1 91.69 303 PHE B C 1
ATOM 5106 O O . PHE B 1 303 ? -0.825 22.203 31.891 1 91.69 303 PHE B O 1
ATOM 5113 N N . PHE B 1 304 ? -0.247 23.875 30.438 1 90.94 304 PHE B N 1
ATOM 5114 C CA . PHE B 1 304 ? 1.104 23.328 30.359 1 90.94 304 PHE B CA 1
ATOM 5115 C C . PHE B 1 304 ? 2.131 24.453 30.234 1 90.94 304 PHE B C 1
ATOM 5117 O O . PHE B 1 304 ? 1.768 25.609 30.031 1 90.94 304 PHE B O 1
ATOM 5124 N N . VAL B 1 305 ? 3.42 24.203 30.5 1 89.44 305 VAL B N 1
ATOM 5125 C CA . VAL B 1 305 ? 4.562 25.078 30.234 1 89.44 305 VAL B CA 1
ATOM 5126 C C . VAL B 1 305 ? 5.602 24.344 29.406 1 89.44 305 VAL B C 1
ATOM 5128 O O . VAL B 1 305 ? 5.676 23.109 29.438 1 89.44 305 VAL B O 1
ATOM 5131 N N . GLU B 1 306 ? 6.191 25.109 28.531 1 84.81 306 GLU B N 1
ATOM 5132 C CA . GLU B 1 306 ? 7.312 24.562 27.781 1 84.81 306 GLU B CA 1
ATOM 5133 C C . GLU B 1 306 ? 8.648 24.969 28.406 1 84.81 306 GLU B C 1
ATOM 5135 O O . GLU B 1 306 ? 8.93 26.156 28.547 1 84.81 306 GLU B O 1
ATOM 5140 N N . ARG B 1 307 ? 9.352 24.016 28.781 1 81.88 307 ARG B N 1
ATOM 5141 C CA . ARG B 1 307 ? 10.672 24.266 29.359 1 81.88 307 ARG B CA 1
ATOM 5142 C C . ARG B 1 307 ? 11.711 23.297 28.781 1 81.88 307 ARG B C 1
ATOM 5144 O O . ARG B 1 307 ? 11.547 22.078 28.844 1 81.88 307 ARG B O 1
ATOM 5151 N N . GLU B 1 308 ? 12.828 23.891 28.203 1 76.81 308 GLU B N 1
ATOM 5152 C CA . GLU B 1 308 ? 13.961 23.125 27.688 1 76.81 308 GLU B CA 1
ATOM 5153 C C . GLU B 1 308 ? 13.492 22.094 26.656 1 76.81 308 GLU B C 1
ATOM 5155 O O . GLU B 1 308 ? 13.875 20.922 26.734 1 76.81 308 GLU B O 1
ATOM 5160 N N . GLY B 1 309 ? 12.508 22.484 25.906 1 75.5 309 GLY B N 1
ATOM 5161 C CA . GLY B 1 309 ? 12.055 21.625 24.828 1 75.5 309 GLY B CA 1
ATOM 5162 C C . GLY B 1 309 ? 11.062 20.578 25.266 1 75.5 309 GLY B C 1
ATOM 5163 O O . GLY B 1 309 ? 10.586 19.781 24.469 1 75.5 309 GLY B O 1
ATOM 5164 N N . MET B 1 310 ? 10.773 20.578 26.516 1 83.19 310 MET B N 1
ATOM 5165 C CA . MET B 1 310 ? 9.836 19.609 27.094 1 83.19 310 MET B CA 1
ATOM 5166 C C . MET B 1 310 ? 8.523 20.281 27.469 1 83.19 310 MET B C 1
ATOM 5168 O O . MET B 1 310 ? 8.516 21.406 27.984 1 83.19 310 MET B O 1
ATOM 5172 N N . LEU B 1 311 ? 7.453 19.547 27.109 1 86.88 311 LEU B N 1
ATOM 5173 C CA . LEU B 1 311 ? 6.133 20.016 27.516 1 86.88 311 LEU B CA 1
ATOM 5174 C C . LEU B 1 311 ? 5.77 19.469 28.891 1 86.88 311 LEU B C 1
ATOM 5176 O O . LEU B 1 311 ? 5.727 18.266 29.094 1 86.88 311 LEU B O 1
ATOM 5180 N N . HIS B 1 312 ? 5.598 20.406 29.875 1 91.88 312 HIS B N 1
ATOM 5181 C CA . HIS B 1 312 ? 5.141 20.047 31.219 1 91.88 312 HIS B CA 1
ATOM 5182 C C . HIS B 1 312 ? 3.662 20.375 31.391 1 91.88 312 HIS B C 1
ATOM 5184 O O . HIS B 1 312 ? 3.289 21.531 31.547 1 91.88 312 HIS B O 1
ATOM 5190 N N . VAL B 1 313 ? 2.867 19.281 31.422 1 93.12 313 VAL B N 1
ATOM 5191 C CA . VAL B 1 313 ? 1.432 19.469 31.609 1 93.12 313 VAL B CA 1
ATOM 5192 C C . VAL B 1 313 ? 1.103 19.578 33.094 1 93.12 313 VAL B C 1
ATOM 5194 O O . VAL B 1 313 ? 1.326 18.625 33.844 1 93.12 313 VAL B O 1
ATOM 5197 N N . LEU B 1 314 ? 0.49 20.688 33.469 1 94.19 314 LEU B N 1
ATOM 5198 C CA . LEU B 1 314 ? 0.219 21 34.875 1 94.19 314 LEU B CA 1
ATOM 5199 C C . LEU B 1 314 ? -1.15 20.469 35.312 1 94.19 314 LEU B C 1
ATOM 5201 O O . LEU B 1 314 ? -1.278 19.812 36.344 1 94.19 314 LEU B O 1
ATOM 5205 N N . GLU B 1 315 ? -2.104 20.766 34.562 1 93.56 315 GLU B N 1
ATOM 5206 C CA . GLU B 1 315 ? -3.482 20.406 34.875 1 93.56 315 GLU B CA 1
ATOM 5207 C C . GLU B 1 315 ? -4.27 20.062 33.625 1 93.56 315 GLU B C 1
ATOM 5209 O O . GLU B 1 315 ? -4 20.609 32.562 1 93.56 315 GLU B O 1
ATOM 5214 N N . LEU B 1 316 ? -5.152 19.109 33.75 1 91.56 316 LEU B N 1
ATOM 5215 C CA . LEU B 1 316 ? -6.191 18.812 32.75 1 91.56 316 LEU B CA 1
ATOM 5216 C C . LEU B 1 316 ? -7.57 19.172 33.312 1 91.56 316 LEU B C 1
ATOM 5218 O O . LEU B 1 316 ? -7.902 18.844 34.438 1 91.56 316 LEU B O 1
ATOM 5222 N N . CYS B 1 317 ? -8.281 19.969 32.594 1 87.12 317 CYS B N 1
ATOM 5223 C CA . CYS B 1 317 ? -9.555 20.438 33.125 1 87.12 317 CYS B CA 1
ATOM 5224 C C . CYS B 1 317 ? -10.617 20.484 32.031 1 87.12 317 CYS B C 1
ATOM 5226 O O . CYS B 1 317 ? -10.359 21 30.922 1 87.12 317 CYS B O 1
ATOM 5228 N N . GLY B 1 318 ? -11.773 19.844 32.281 1 76.94 318 GLY B N 1
ATOM 5229 C CA . GLY B 1 318 ? -12.891 19.859 31.359 1 76.94 318 GLY B CA 1
ATOM 5230 C C . GLY B 1 318 ? -13.898 20.953 31.656 1 76.94 318 GLY B C 1
ATOM 5231 O O . GLY B 1 318 ? -13.781 21.656 32.656 1 76.94 318 GLY B O 1
ATOM 5232 N N . HIS B 1 319 ? -14.883 21.141 30.688 1 64.12 319 HIS B N 1
ATOM 5233 C CA . HIS B 1 319 ? -15.938 22.141 30.828 1 64.12 319 HIS B CA 1
ATOM 5234 C C . HIS B 1 319 ? -16.891 21.781 31.969 1 64.12 319 HIS B C 1
ATOM 5236 O O . HIS B 1 319 ? -17.641 22.625 32.438 1 64.12 319 HIS B O 1
ATOM 5242 N N . ASP B 1 320 ? -16.828 20.562 32.344 1 66.31 320 ASP B N 1
ATOM 5243 C CA . ASP B 1 320 ? -17.781 20.125 33.344 1 66.31 320 ASP B CA 1
ATOM 5244 C C . ASP B 1 320 ? -17.484 20.766 34.688 1 66.31 320 ASP B C 1
ATOM 5246 O O . ASP B 1 320 ? -18.344 20.812 35.594 1 66.31 320 ASP B O 1
ATOM 5250 N N . ASN B 1 321 ? -16.344 21.172 34.875 1 72.94 321 ASN B N 1
ATOM 5251 C CA . ASN B 1 321 ? -15.969 21.812 36.125 1 72.94 321 ASN B CA 1
ATOM 5252 C C . ASN B 1 321 ? -15.578 23.281 35.906 1 72.94 321 ASN B C 1
ATOM 5254 O O . ASN B 1 321 ? -14.398 23.625 35.969 1 72.94 321 ASN B O 1
ATOM 5258 N N . GLU B 1 322 ? -16.547 24.109 35.75 1 77.38 322 GLU B N 1
ATOM 5259 C CA . GLU B 1 322 ? -16.328 25.5 35.406 1 77.38 322 GLU B CA 1
ATOM 5260 C C . GLU B 1 322 ? -15.625 26.25 36.531 1 77.38 322 GLU B C 1
ATOM 5262 O O . GLU B 1 322 ? -14.781 27.109 36.281 1 77.38 322 GLU B O 1
ATOM 5267 N N . ARG B 1 323 ? -16.047 25.969 37.75 1 81.06 323 ARG B N 1
ATOM 5268 C CA . ARG B 1 323 ? -15.422 26.609 38.906 1 81.06 323 ARG B CA 1
ATOM 5269 C C . ARG B 1 323 ? -13.922 26.359 38.906 1 81.06 323 ARG B C 1
ATOM 5271 O O . ARG B 1 323 ? -13.125 27.281 39.094 1 81.06 323 ARG B O 1
ATOM 5278 N N . ARG B 1 324 ? -13.578 25.109 38.719 1 86.75 324 ARG B N 1
ATOM 5279 C CA . ARG B 1 324 ? -12.164 24.734 38.688 1 86.75 324 ARG B CA 1
ATOM 5280 C C . ARG B 1 324 ? -11.438 25.391 37.531 1 86.75 324 ARG B C 1
ATOM 5282 O O . ARG B 1 324 ? -10.305 25.859 37.688 1 86.75 324 ARG B O 1
ATOM 5289 N N . TYR B 1 325 ? -12.117 25.453 36.469 1 87.38 325 TYR B N 1
ATOM 5290 C CA . TYR B 1 325 ? -11.523 26.062 35.281 1 87.38 325 TYR B CA 1
ATOM 5291 C C . TYR B 1 325 ? -11.188 27.516 35.531 1 87.38 325 TYR B C 1
ATOM 5293 O O . TYR B 1 325 ? -10.062 27.953 35.281 1 87.38 325 TYR B O 1
ATOM 5301 N N . GLN B 1 326 ? -12.148 28.25 36.094 1 84.12 326 GLN B N 1
ATOM 5302 C CA . GLN B 1 326 ? -11.938 29.672 36.344 1 84.12 326 GLN B CA 1
ATOM 5303 C C . GLN B 1 326 ? -10.836 29.875 37.406 1 84.12 326 GLN B C 1
ATOM 5305 O O . GLN B 1 326 ? -10.031 30.797 37.281 1 84.12 326 GLN B O 1
ATO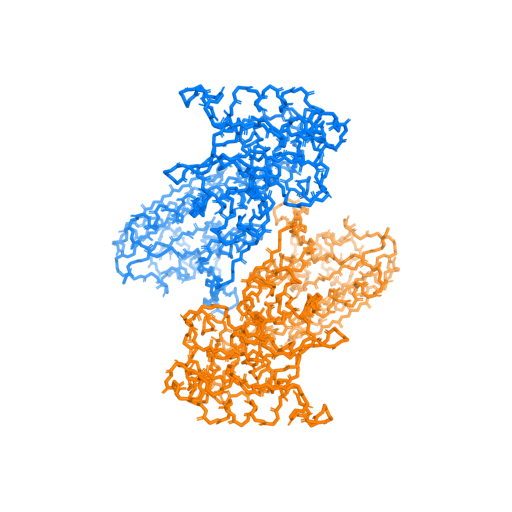M 5310 N N . HIS B 1 327 ? -10.898 29 38.344 1 88.31 327 HIS B N 1
ATOM 5311 C CA . HIS B 1 327 ? -9.867 29.062 39.375 1 88.31 327 HIS B CA 1
ATOM 5312 C C . HIS B 1 327 ? -8.477 28.859 38.781 1 88.31 327 HIS B C 1
ATOM 5314 O O . HIS B 1 327 ? -7.547 29.609 39.094 1 88.31 327 HIS B O 1
ATOM 5320 N N . LEU B 1 328 ? -8.32 27.891 37.875 1 89.5 328 LEU B N 1
ATOM 5321 C CA . LEU B 1 328 ? -7.031 27.578 37.281 1 89.5 328 LEU B CA 1
ATOM 5322 C C . LEU B 1 328 ? -6.578 28.719 36.375 1 89.5 328 LEU B C 1
ATOM 5324 O O . LEU B 1 328 ? -5.402 29.094 36.375 1 89.5 328 LEU B O 1
ATOM 5328 N N . MET B 1 329 ? -7.473 29.312 35.719 1 87.38 329 MET B N 1
ATOM 5329 C CA . MET B 1 329 ? -7.168 30.406 34.781 1 87.38 329 MET B CA 1
ATOM 5330 C C . MET B 1 329 ? -6.531 31.578 35.531 1 87.38 329 MET B C 1
ATOM 5332 O O . MET B 1 329 ? -5.664 32.281 35 1 87.38 329 MET B O 1
ATOM 5336 N N . GLN B 1 330 ? -6.887 31.641 36.75 1 86.19 330 GLN B N 1
ATOM 5337 C CA . GLN B 1 330 ? -6.465 32.812 37.5 1 86.19 330 GLN B CA 1
ATOM 5338 C C . GLN B 1 330 ? -5.254 32.5 38.375 1 86.19 330 GLN B C 1
ATOM 5340 O O . GLN B 1 330 ? -4.445 33.375 38.656 1 86.19 330 GLN B O 1
ATOM 5345 N N . THR B 1 331 ? -5.164 31.266 38.688 1 88.88 331 THR B N 1
ATOM 5346 C CA . THR B 1 331 ? -4.25 31.031 39.812 1 88.88 331 THR B CA 1
ATOM 5347 C C . THR B 1 331 ? -3.117 30.094 39.406 1 88.88 331 THR B C 1
ATOM 5349 O O . THR B 1 331 ? -2.107 29.984 40.094 1 88.88 331 THR B O 1
ATOM 5352 N N . ILE B 1 332 ? -3.23 29.438 38.281 1 91.12 332 ILE B N 1
ATOM 5353 C CA . ILE B 1 332 ? -2.275 28.375 38 1 91.12 332 ILE B CA 1
ATOM 5354 C C . ILE B 1 332 ? -0.904 28.984 37.719 1 91.12 332 ILE B C 1
ATOM 5356 O O . ILE B 1 332 ? -0.797 29.984 37 1 91.12 332 ILE B O 1
ATOM 5360 N N . ARG B 1 333 ? 0.122 28.484 38.406 1 91.06 333 ARG B N 1
ATOM 5361 C CA . ARG B 1 333 ? 1.508 28.906 38.219 1 91.06 333 ARG B CA 1
ATOM 5362 C C . ARG B 1 333 ? 2.451 27.703 38.281 1 91.06 333 ARG B C 1
ATOM 5364 O O . ARG B 1 333 ? 2.217 26.766 39.031 1 91.06 333 ARG B O 1
ATOM 5371 N N . TRP B 1 334 ? 3.525 27.859 37.5 1 91.94 334 TRP B N 1
ATOM 5372 C CA . TRP B 1 334 ? 4.539 26.797 37.438 1 91.94 334 TRP B CA 1
ATOM 5373 C C . TRP B 1 334 ? 5.129 26.562 38.844 1 91.94 334 TRP B C 1
ATOM 5375 O O . TRP B 1 334 ? 5.43 25.438 39.219 1 91.94 334 TRP B O 1
ATOM 5385 N N . SER B 1 335 ? 5.203 27.656 39.625 1 89.44 335 SER B N 1
ATOM 5386 C CA . SER B 1 335 ? 5.852 27.609 40.938 1 89.44 335 SER B CA 1
ATOM 5387 C C . SER B 1 335 ? 5.078 26.719 41.875 1 89.44 335 SER B C 1
ATOM 5389 O O . SER B 1 335 ? 5.617 26.297 42.906 1 89.44 335 SER B O 1
ATOM 5391 N N . GLN B 1 336 ? 3.863 26.375 41.531 1 90.62 336 GLN B N 1
ATOM 5392 C CA . GLN B 1 336 ? 3.027 25.547 42.375 1 90.62 336 GLN B CA 1
ATOM 5393 C C . GLN B 1 336 ? 3.35 24.078 42.219 1 90.62 336 GLN B C 1
ATOM 5395 O O . GLN B 1 336 ? 2.834 23.219 42.938 1 90.62 336 GLN B O 1
ATOM 5400 N N . TYR B 1 337 ? 4.156 23.766 41.25 1 92.19 337 TYR B N 1
ATOM 5401 C CA . TYR B 1 337 ? 4.445 22.375 40.906 1 92.19 337 TYR B CA 1
ATOM 5402 C C . TYR B 1 337 ? 5.93 22.078 41.094 1 92.19 337 TYR B C 1
ATOM 5404 O O . TYR B 1 337 ? 6.777 22.953 40.875 1 92.19 337 TYR B O 1
ATOM 5412 N N . GLU B 1 338 ? 6.219 20.859 41.531 1 88.75 338 GLU B N 1
ATOM 5413 C CA . GLU B 1 338 ? 7.598 20.406 41.656 1 88.75 338 GLU B CA 1
ATOM 5414 C C . GLU B 1 338 ? 8.047 19.656 40.406 1 88.75 338 GLU B C 1
ATOM 5416 O O . GLU B 1 338 ? 7.539 18.562 40.125 1 88.75 338 GLU B O 1
ATOM 5421 N N . SER B 1 339 ? 9.078 20.203 39.75 1 86.25 339 SER B N 1
ATOM 5422 C CA . SER B 1 339 ? 9.523 19.703 38.438 1 86.25 339 SER B CA 1
ATOM 5423 C C . SER B 1 339 ? 9.891 18.219 38.531 1 86.25 339 SER B C 1
ATOM 5425 O O . SER B 1 339 ? 9.633 17.453 37.594 1 86.25 339 SER B O 1
ATOM 5427 N N . HIS B 1 340 ? 10.391 17.781 39.656 1 85.5 340 HIS B N 1
ATOM 5428 C CA . HIS B 1 340 ? 10.906 16.422 39.75 1 85.5 340 HIS B CA 1
ATOM 5429 C C . HIS B 1 340 ? 9.773 15.406 39.906 1 85.5 340 HIS B C 1
ATOM 5431 O O . HIS B 1 340 ? 9.992 14.203 39.781 1 85.5 340 HIS B O 1
ATOM 5437 N N . THR B 1 341 ? 8.547 15.859 40.156 1 88.75 341 THR B N 1
ATOM 5438 C CA . THR B 1 341 ? 7.43 14.953 40.375 1 88.75 341 THR B CA 1
ATOM 5439 C C . THR B 1 341 ? 6.742 14.609 39.062 1 88.75 341 THR B C 1
ATOM 5441 O O . THR B 1 341 ? 5.867 13.742 39.031 1 88.75 341 THR B O 1
ATOM 5444 N N . PHE B 1 342 ? 7.098 15.273 37.969 1 91.88 342 PHE B N 1
ATOM 5445 C CA . PHE B 1 342 ? 6.445 15.039 36.688 1 91.88 342 PHE B CA 1
ATOM 5446 C C . PHE B 1 342 ? 6.812 13.664 36.156 1 91.88 342 PHE B C 1
ATOM 5448 O O . PHE B 1 342 ? 7.941 13.195 36.344 1 91.88 342 PHE B O 1
ATOM 5455 N N . GLN B 1 343 ? 5.824 13.039 35.5 1 83.38 343 GLN B N 1
ATOM 5456 C CA . GLN B 1 343 ? 6.008 11.703 34.938 1 83.38 343 GLN B CA 1
ATOM 5457 C C . GLN B 1 343 ? 5.645 11.672 33.469 1 83.38 343 GLN B C 1
ATOM 5459 O O . GLN B 1 343 ? 4.914 12.539 32.969 1 83.38 343 GLN B O 1
ATOM 5464 N N . ASP B 1 344 ? 6.25 10.734 32.812 1 78.44 344 ASP B N 1
ATOM 5465 C CA . ASP B 1 344 ? 5.922 10.531 31.406 1 78.44 344 ASP B CA 1
ATOM 5466 C C . ASP B 1 344 ? 4.484 10.039 31.234 1 78.44 344 ASP B C 1
ATOM 5468 O O . ASP B 1 344 ? 3.893 9.516 32.188 1 78.44 344 ASP B O 1
ATOM 5472 N N . LEU B 1 345 ? 3.928 10.359 30.031 1 68.69 345 LEU B N 1
ATOM 5473 C CA . LEU B 1 345 ? 2.609 9.828 29.703 1 68.69 345 LEU B CA 1
ATOM 5474 C C . LEU B 1 345 ? 2.586 8.312 29.844 1 68.69 345 LEU B C 1
ATOM 5476 O O . LEU B 1 345 ? 3.518 7.629 29.422 1 68.69 345 LEU B O 1
ATOM 5480 N N . PRO B 1 346 ? 1.561 7.73 30.562 1 54.66 346 PRO B N 1
ATOM 5481 C CA . PRO B 1 346 ? 1.51 6.273 30.703 1 54.66 346 PRO B CA 1
ATOM 5482 C C . PRO B 1 346 ? 1.322 5.57 29.359 1 54.66 346 PRO B C 1
ATOM 5484 O O . PRO B 1 346 ? 0.742 6.145 28.422 1 54.66 346 PRO B O 1
#

Secondary structure (DSSP, 8-state):
--EEEEEEE-SHHHHHHT-TTT-TT---HHHHHHH-HHHH-HHHHHHHHH--TT-EEEEEE-SSHHHHHHHHHHHHHHHHTT--EEEEE-TT--SS-GGGHHHHHHHHHHHHHHHHHHHHHTTPEEEEE--SS-HHHHHHHHHHHHHHT--EEEE-TTT--EEEEPPP-S-B--HHHHHTHHHHHHHHHS-EEHHHHHHHHTTS-HHHHTTEEE-TTSEEEE-HHHHHHHHHHHHS---SPPEEE-HHHHHHHHHS-HHHHHHHHHHHHHHHH--HHHHHHH-EEPTTS-EEES-SS-SEEEEEEEETTEEEEEEEEETT-HHHHHHHHHH--GGGS-GGG-EE--/--EEEEEEE-SHHHHHHT-TTT-TT---HHHHHHH-HHHH-HHHHHHHHH--TT-EEEEEE-SSHHHHHHHHHHHHHHHHTT--EEEEE-TT--SS-GGGHHHHHHHHHHHHHHHHHHHHHTTPEEEEE--SS-HHHHHHHHHHHHHHT--EEEE-TTT--EEEEPPP---B-THHHHHTHHHHHHHHHS-EEHHHHHHHHTTS-HHHHTTEEE-TTSEEEE-HHHHHHHHHHHHS---SPPEEE-HHHHHHHHHS-HHHHHHHHHHHHHHHH--HHHHHHH-EEPTTS-EEES-SS-SEEEEEEEETTEEEEEEEEETT-HHHHHHHHHH--GGGS-GGG-EE--

pLDDT: mean 86.69, std 11.75, range [45.69, 98.75]

Nearest PDB structures (foldseek):
  8phj-assembly1_X  TM=5.378E-01  e=4.044E-20  Allochromatium vinosum
  8phb-assembly1_A  TM=5.693E-01  e=7.011E-18  Allochromatium vinosum
  7pq3-assembly1_AAA  TM=7.116E-01  e=4.554E-13  Saccharolobus islandicus REY15A
  3qyf-assembly1_B  TM=7.430E-01  e=2.003E-12  Saccharolobus solfataricus
  7pqa-assembly1_BBB  TM=7.426E-01  e=6.554E-12  Saccharolobus islandicus REY15A

Foldseek 3Di:
DAAEEEEEAALVLQVLLVDCVLVVPNDDSLVSCVVPVLSNGLVSLVCVVPHDPPYAYEYEFEPDPSRVVRLVSVQVSVVVVPHHYYYDYQPQRDPPDPFRVQVSLLSLLVVLLVVCVVCVVVVHAYEYEYAHDDPVNSVLSVVLQAAQQHKYWYADPPPRDIDIDGRHPDHDDLLLCLLPVVLLCVCAVDWDAPVVNVVLCVLPDVVVVVQKDDGPVRTIHGGSSNSSSNSSVVPDPQQFQAEWEFPAAVVVLVVDDSNVNSVVSSQVSCVRNDDPVNQVQQWDQADARWIKGGPDDAQWIWIWHDDPRYIYTYHIDGPVCVVVVVVCRHPPHPVVGDPVRIGGDD/DAAEEEEEAALVLVVLLVDCVLVVPSDDSLVSCVVPVLSNGLVSLVCVVPHDPPYAYEYEFEPDPSRVVRLVSVQVSVVVVPHHYYYDYQPQRDPPDPQRVQVSLLSLLVVLLVVCVVCVVVVHAYEYEYAHDDPVNSVLSVVLQAAQQHKYWYADPPPRDIDIDGRHPDHDDCLLCLLPVVLQCVCAVDWDAPVVNVVLCVLPDVVVVVQKDDGPVRTIHGGSSNSSSNSSVVPDPQQFQAEWEFPAAVVVLVPDDSNVNSVVSNQVSCVRNDDPVNQVQQWDQADAGWIKGGPDDDQWIWIWHDDPRYIYTYHIDGPVCVVVVVVCRHDPHPVVGDPVRIGGDD

InterPro domains:
  IPR013442 CRISPR system ring nuclease SSO1393-like [PF09651] (39-167)
  IPR013442 CRISPR system ring nuclease SSO1393-like [TIGR02619] (31-167)

Organism: Deinococcus geothermalis (strain DSM 11300 / CIP 105573 / AG-3a) (NCBI:txid319795)